Protein AF-0000000080271421 (afdb_homodimer)

Nearest PDB structures (foldseek):
  1h6d-assembly3_I  TM=8.291E-01  e=6.423E-25  Zymomonas mobilis
  1rye-assembly1_B  TM=8.396E-01  e=1.033E-24  Zymomonas mobilis
  1evj-assembly2_D  TM=8.669E-01  e=9.873E-24  Zymomonas mobilis
  1evj-assembly2_B  TM=8.422E-01  e=1.048E-23  Zymomonas mobilis
  1zh8-assembly1_B  TM=8.495E-01  e=1.030E-20  Thermotoga maritima MSB8

InterPro domains:
  IPR000683 Gfo/Idh/MocA-like oxidoreductase, N-terminal [PF01408] (4-131)
  IPR036291 NAD(P)-binding domain superfamily [SSF51735] (1-176)
  IPR052515 Gfo/Idh/MocA Oxidoreductase [PTHR43249] (2-349)
  IPR055170 GFO/IDH/MocA-like oxidoreductase domain [PF22725] (139-263)

Secondary structure (DSSP, 8-state):
-PPEEEEEE--STTHHHHHHHHHHTTTTEEEEEEE-SSHHHHHHHHHHHHHHH-TT---EEES-HHHHHHHS--SEEEE-S-GGGHHHHHHHHHHTT-EEEEESSS-SBHHHHHHHHHHHHHTT--EEEE-GGGGSHHHHHHHHHHHTTTT-SEEEEEEEEE-B--HHHHHHSTTTT-TTTT--HHHHTSHHHHHHHHHHHTS-EEEEEEEEE--SS-SSS-SEEEEEEEETTS-EEEEEEESB-SSS--EEEEEEEETTEEEEEETTTT-EEEEEEETT-SS-HHHHHHHPPPPPSSTTTT-HHHHHHHHHHHHHHT---TTBHHHHHHHHHHHHHHHHHHHHTS-EESS----BGGGG--/-PPEEEEEE--STTHHHHHHHHHHTTTTEEEEEEE-SSHHHHHHHHHHHHHHH-TT---EEES-HHHHHHHS--SEEEE-S-GGGHHHHHHHHHHTT-EEEEESSS-SBHHHHHHHHHHHHHTT--EEEE-GGGGSHHHHHHHHHHHTTTT-SEEEEEEEEE-B--HHHHHHSTTTT-TTTT--HHHHTSHHHHHHHHHHHTS-EEEEEEEEE--SS-SSS-SEEEEEEEETTS-EEEEEEESB-SSS--EEEEEEEETTEEEEEETTTT-EEEEEEETT-SS-HHHHHHHPPPPPSSTTTT-HHHHHHHHHHHHHHT---TTBHHHHHHHHHHHHHHHHHHHHTS-EESS----BGGGG--

Structure (mmCIF, N/CA/C/O backbone):
data_AF-0000000080271421-model_v1
#
loop_
_entity.id
_entity.type
_entity.pdbx_description
1 polymer Oxidoreductase
#
loop_
_atom_site.group_PDB
_atom_site.id
_atom_site.type_symbol
_atom_site.label_atom_id
_atom_site.label_alt_id
_atom_site.label_comp_id
_atom_site.label_asym_id
_atom_site.label_entity_id
_atom_site.label_seq_id
_atom_site.pdbx_PDB_ins_code
_atom_site.Cartn_x
_atom_site.Cartn_y
_atom_site.Cartn_z
_atom_site.occupancy
_atom_site.B_iso_or_equiv
_atom_site.auth_seq_id
_atom_site.auth_comp_id
_atom_site.auth_asym_id
_atom_site.auth_atom_id
_atom_site.pdbx_PDB_model_num
ATOM 1 N N . MET A 1 1 ? 12.633 -36.375 -31.656 1 62.84 1 MET A N 1
ATOM 2 C CA . MET A 1 1 ? 12.719 -36.594 -30.219 1 62.84 1 MET A CA 1
ATOM 3 C C . MET A 1 1 ? 11.367 -37.062 -29.672 1 62.84 1 MET A C 1
ATOM 5 O O . MET A 1 1 ? 10.32 -36.719 -30.219 1 62.84 1 MET A O 1
ATOM 9 N N . LYS A 1 2 ? 11.289 -38.062 -28.75 1 88.75 2 LYS A N 1
ATOM 10 C CA . LYS A 1 2 ? 10.047 -38.594 -28.203 1 88.75 2 LYS A CA 1
ATOM 11 C C . LYS A 1 2 ? 9.266 -37.5 -27.469 1 88.75 2 LYS A C 1
ATOM 13 O O . LYS A 1 2 ? 9.836 -36.75 -26.672 1 88.75 2 LYS A O 1
ATOM 18 N N . LYS A 1 3 ? 7.945 -37.312 -27.875 1 95.31 3 LYS A N 1
ATOM 19 C CA . LYS A 1 3 ? 7.102 -36.312 -27.234 1 95.31 3 LYS A CA 1
ATOM 20 C C . LYS A 1 3 ? 6.785 -36.719 -25.797 1 95.31 3 LYS A C 1
ATOM 22 O O . LYS A 1 3 ? 6.586 -37.906 -25.5 1 95.31 3 LYS A O 1
ATOM 27 N N . ILE A 1 4 ? 6.793 -35.781 -24.969 1 98 4 ILE A N 1
ATOM 28 C CA . ILE A 1 4 ? 6.348 -36 -23.594 1 98 4 ILE A CA 1
ATOM 29 C C . ILE A 1 4 ? 4.855 -36.312 -23.578 1 98 4 ILE A C 1
ATOM 31 O O . ILE A 1 4 ? 4.051 -35.594 -24.156 1 98 4 ILE A O 1
ATOM 35 N N . ARG A 1 5 ? 4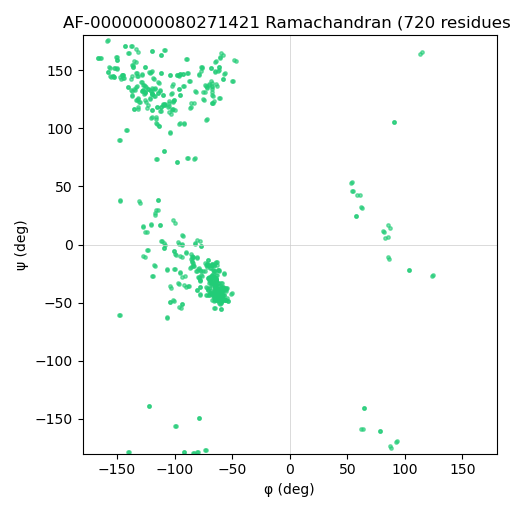.52 -37.406 -23.062 1 98.19 5 ARG A N 1
ATOM 36 C CA . ARG A 1 5 ? 3.123 -37.812 -22.922 1 98.19 5 ARG A CA 1
ATOM 37 C C . ARG A 1 5 ? 2.514 -37.25 -21.641 1 98.19 5 ARG A C 1
ATOM 39 O O . ARG A 1 5 ? 2.883 -37.656 -20.531 1 98.19 5 ARG A O 1
ATOM 46 N N . MET A 1 6 ? 1.508 -36.438 -21.797 1 98.12 6 MET A N 1
ATOM 47 C CA . MET A 1 6 ? 0.998 -35.688 -20.641 1 98.12 6 MET A CA 1
ATOM 48 C C . MET A 1 6 ? -0.469 -36 -20.391 1 98.12 6 MET A C 1
ATOM 50 O O . MET A 1 6 ? -1.216 -36.312 -21.328 1 98.12 6 MET A O 1
ATOM 54 N N . ALA A 1 7 ? -0.85 -35.969 -19.156 1 98.81 7 ALA A N 1
ATOM 55 C CA . ALA A 1 7 ? -2.252 -36.031 -18.75 1 98.81 7 ALA A CA 1
ATOM 56 C C . ALA A 1 7 ? -2.656 -34.781 -17.953 1 98.81 7 ALA A C 1
ATOM 58 O O . ALA A 1 7 ? -1.83 -34.188 -17.266 1 98.81 7 ALA A O 1
ATOM 59 N N . ILE A 1 8 ? -3.914 -34.375 -18.062 1 98.81 8 ILE A N 1
ATOM 60 C CA . ILE A 1 8 ? -4.484 -33.312 -17.266 1 98.81 8 ILE A CA 1
ATOM 61 C C . ILE A 1 8 ? -5.395 -33.875 -16.188 1 98.81 8 ILE A C 1
ATOM 63 O O . ILE A 1 8 ? -6.285 -34.688 -16.484 1 98.81 8 ILE A O 1
ATOM 67 N N . ILE A 1 9 ? -5.066 -33.562 -14.945 1 98.81 9 ILE A N 1
ATOM 68 C CA . ILE A 1 9 ? -5.922 -33.906 -13.82 1 98.81 9 ILE A CA 1
ATOM 69 C C . ILE A 1 9 ? -6.648 -32.656 -13.312 1 98.81 9 ILE A C 1
ATOM 71 O O . ILE A 1 9 ? -6.02 -31.75 -12.766 1 98.81 9 ILE A O 1
ATOM 75 N N . GLY A 1 10 ? -7.957 -32.625 -13.344 1 98.5 10 GLY A N 1
ATOM 76 C CA . GLY A 1 10 ? -8.75 -31.422 -13.125 1 98.5 10 GLY A CA 1
ATOM 77 C C . GLY A 1 10 ? -9.039 -30.656 -14.406 1 98.5 10 GLY A C 1
ATOM 78 O O . GLY A 1 10 ? -8.164 -29.969 -14.93 1 98.5 10 GLY A O 1
ATOM 79 N N . CYS A 1 11 ? -10.281 -30.75 -14.898 1 97.81 11 CYS A N 1
ATOM 80 C CA . CYS A 1 11 ? -10.664 -30.172 -16.172 1 97.81 11 CYS A CA 1
ATOM 81 C C . CYS A 1 11 ? -11.688 -29.047 -15.984 1 97.81 11 CYS A C 1
ATOM 83 O O . CYS A 1 11 ? -12.656 -28.953 -16.734 1 97.81 11 CYS A O 1
ATOM 85 N N . GLY A 1 12 ? -11.43 -28.312 -14.898 1 93.25 12 GLY A N 1
ATOM 86 C CA . GLY A 1 12 ? -12.281 -27.172 -14.617 1 93.25 12 GLY A CA 1
ATOM 87 C C . GLY A 1 12 ? -11.945 -25.953 -15.461 1 93.25 12 GLY A C 1
ATOM 88 O O . GLY A 1 12 ? -11.5 -26.094 -16.609 1 93.25 12 GLY A O 1
ATOM 89 N N . ARG A 1 13 ? -12.133 -24.75 -15.016 1 89 13 ARG A N 1
ATOM 90 C CA . ARG A 1 13 ? -12.125 -23.484 -15.719 1 89 13 ARG A CA 1
ATOM 91 C C . ARG A 1 13 ? -10.742 -23.188 -16.312 1 89 13 ARG A C 1
ATOM 93 O O . ARG A 1 13 ? -10.633 -22.672 -17.422 1 89 13 ARG A O 1
ATOM 100 N N . ILE A 1 14 ? -9.719 -23.531 -15.547 1 92.75 14 ILE A N 1
ATOM 101 C CA . ILE A 1 14 ? -8.383 -23.109 -15.953 1 92.75 14 ILE A CA 1
ATOM 102 C C . ILE A 1 14 ? -7.801 -24.094 -16.953 1 92.75 14 ILE A C 1
ATOM 104 O O . ILE A 1 14 ? -6.801 -23.812 -17.625 1 92.75 14 ILE A O 1
ATOM 108 N N . SER A 1 15 ? -8.391 -25.234 -17.156 1 94.69 15 SER A N 1
ATOM 109 C CA . SER A 1 15 ? -7.82 -26.344 -17.906 1 94.69 15 SER A CA 1
ATOM 110 C C . SER A 1 15 ? -7.684 -26 -19.391 1 94.69 15 SER A C 1
ATOM 112 O O . SER A 1 15 ? -6.832 -26.547 -20.094 1 94.69 15 SER A O 1
ATOM 114 N N . TYR A 1 16 ? -8.516 -25.094 -19.844 1 94.25 16 TYR A N 1
ATOM 115 C CA . TYR A 1 16 ? -8.422 -24.734 -21.266 1 94.25 16 TYR A CA 1
ATOM 116 C C . TYR A 1 16 ? -7.082 -24.078 -21.578 1 94.25 16 TYR A C 1
ATOM 118 O O . TYR A 1 16 ? -6.555 -24.234 -22.672 1 94.25 16 TYR A O 1
ATOM 126 N N . LYS A 1 17 ? -6.473 -23.406 -20.609 1 95.62 17 LYS A N 1
ATOM 127 C CA . LYS A 1 17 ? -5.152 -22.797 -20.797 1 95.62 17 LYS A CA 1
ATOM 128 C C . LYS A 1 17 ? -4.074 -23.875 -20.906 1 95.62 17 LYS A C 1
ATOM 130 O O . LYS A 1 17 ? -3.082 -23.703 -21.609 1 95.62 17 LYS A O 1
ATOM 135 N N . HIS A 1 18 ? -4.297 -24.984 -20.172 1 97.5 18 HIS A N 1
ATOM 136 C CA . HIS A 1 18 ? -3.369 -26.109 -20.266 1 97.5 18 HIS A CA 1
ATOM 137 C C . HIS A 1 18 ? -3.441 -26.75 -21.641 1 97.5 18 HIS A C 1
ATOM 139 O O . HIS A 1 18 ? -2.41 -27.047 -22.25 1 97.5 18 HIS A O 1
ATOM 145 N N . VAL A 1 19 ? -4.656 -26.922 -22.156 1 96.75 19 VAL A N 1
ATOM 146 C CA . VAL A 1 19 ? -4.855 -27.484 -23.484 1 96.75 19 VAL A CA 1
ATOM 147 C C . VAL A 1 19 ? -4.195 -26.594 -24.547 1 96.75 19 VAL A C 1
ATOM 149 O O . VAL A 1 19 ? -3.469 -27.078 -25.406 1 96.75 19 VAL A O 1
ATOM 152 N N . GLU A 1 20 ? -4.395 -25.312 -24.391 1 96.06 20 GLU A N 1
ATOM 153 C CA . GLU A 1 20 ? -3.795 -24.344 -25.297 1 96.06 20 GLU A CA 1
ATOM 154 C C . GLU A 1 20 ? -2.273 -24.438 -25.281 1 96.06 20 GLU A C 1
ATOM 156 O O . GLU A 1 20 ? -1.632 -24.406 -26.344 1 96.06 20 GLU A O 1
ATOM 161 N N . ALA A 1 21 ? -1.732 -24.547 -24.125 1 97.25 21 ALA A N 1
ATOM 162 C CA . ALA A 1 21 ? -0.281 -24.625 -23.969 1 97.25 21 ALA A CA 1
ATOM 163 C C . ALA A 1 21 ? 0.274 -25.891 -24.609 1 97.25 21 ALA A C 1
ATOM 165 O O . ALA A 1 21 ? 1.339 -25.859 -25.234 1 97.25 21 ALA A O 1
ATOM 166 N N . ILE A 1 22 ? -0.435 -27 -24.5 1 97.12 22 ILE A N 1
ATOM 167 C CA . ILE A 1 22 ? -0.028 -28.266 -25.109 1 97.12 22 ILE A CA 1
ATOM 168 C C . ILE A 1 22 ? -0.038 -28.141 -26.625 1 97.12 22 ILE A C 1
ATOM 170 O O . ILE A 1 22 ? 0.918 -28.531 -27.297 1 97.12 22 ILE A O 1
ATOM 174 N N . ILE A 1 23 ? -1.062 -27.5 -27.141 1 96.44 23 ILE A N 1
ATOM 175 C CA . ILE A 1 23 ? -1.225 -27.344 -28.594 1 96.44 23 ILE A CA 1
ATOM 176 C C . ILE A 1 23 ? -0.099 -26.484 -29.141 1 96.44 23 ILE A C 1
ATOM 178 O O . ILE A 1 23 ? 0.477 -26.797 -30.188 1 96.44 23 ILE A O 1
ATOM 182 N N . GLN A 1 24 ? 0.227 -25.438 -28.422 1 96.5 24 GLN A N 1
ATOM 183 C CA . GLN A 1 24 ? 1.256 -24.516 -28.875 1 96.5 24 GLN A CA 1
ATOM 184 C C . GLN A 1 24 ? 2.643 -25.141 -28.781 1 96.5 24 GLN A C 1
ATOM 186 O O . GLN A 1 24 ? 3.594 -24.656 -29.406 1 96.5 24 GLN A O 1
ATOM 191 N N . ASN A 1 25 ? 2.762 -26.234 -28.016 1 97.19 25 ASN A N 1
ATOM 192 C CA . ASN A 1 25 ? 4.02 -26.953 -27.891 1 97.19 25 ASN A CA 1
ATOM 193 C C . ASN A 1 25 ? 3.912 -28.375 -28.453 1 97.19 25 ASN A C 1
ATOM 195 O O . ASN A 1 25 ? 4.609 -29.281 -28.016 1 97.19 25 ASN A O 1
ATOM 199 N N . LYS A 1 26 ? 3.082 -28.578 -29.422 1 95.19 26 LYS A N 1
ATOM 200 C CA . LYS A 1 26 ? 2.637 -29.891 -29.906 1 95.19 26 LYS A CA 1
ATOM 201 C C . LYS A 1 26 ? 3.805 -30.703 -30.453 1 95.19 26 LYS A C 1
ATOM 203 O O . LYS A 1 26 ? 3.719 -31.922 -30.562 1 95.19 26 LYS A O 1
ATOM 208 N N . ASP A 1 27 ? 4.852 -30.062 -30.828 1 96.44 27 ASP A N 1
ATOM 209 C CA . ASP A 1 27 ? 5.992 -30.781 -31.406 1 96.44 27 ASP A CA 1
ATOM 210 C C . ASP A 1 27 ? 6.762 -31.547 -30.328 1 96.44 27 ASP A C 1
ATOM 212 O O . ASP A 1 27 ? 7.535 -32.469 -30.641 1 96.44 27 ASP A O 1
ATOM 216 N N . GLU A 1 28 ? 6.531 -31.219 -29.031 1 97.81 28 GLU A N 1
ATOM 217 C CA . GLU A 1 28 ? 7.367 -31.781 -27.984 1 97.81 28 GLU A CA 1
ATOM 218 C C . GLU A 1 28 ? 6.52 -32.438 -26.906 1 97.81 28 GLU A C 1
ATOM 220 O O . GLU A 1 28 ? 7.047 -33.125 -26.031 1 97.81 28 GLU A O 1
ATOM 225 N N . ILE A 1 29 ? 5.238 -32.25 -26.938 1 97.56 29 ILE A N 1
ATOM 226 C CA . ILE A 1 29 ? 4.344 -32.75 -25.906 1 97.56 29 ILE A CA 1
ATOM 227 C C . ILE A 1 29 ? 3.01 -33.156 -26.531 1 97.56 29 ILE A C 1
ATOM 229 O O . ILE A 1 29 ? 2.592 -32.594 -27.547 1 97.56 29 ILE A O 1
ATOM 233 N N . GLU A 1 30 ? 2.379 -34.125 -26.062 1 96.94 30 GLU A N 1
ATOM 234 C CA . GLU A 1 30 ? 1.063 -34.562 -26.531 1 96.94 30 GLU A CA 1
ATOM 235 C C . GLU A 1 30 ? 0.149 -34.938 -25.375 1 96.94 30 GLU A C 1
ATOM 237 O O . GLU A 1 30 ? 0.61 -35.438 -24.359 1 96.94 30 GLU A O 1
ATOM 242 N N . LEU A 1 31 ? -1.101 -34.625 -25.5 1 97.94 31 LEU A N 1
ATOM 243 C CA . LEU A 1 31 ? -2.107 -35 -24.516 1 97.94 31 LEU A CA 1
ATOM 244 C C . LEU A 1 31 ? -2.605 -36.406 -24.719 1 97.94 31 LEU A C 1
ATOM 246 O O . LEU A 1 31 ? -3.152 -36.719 -25.781 1 97.94 31 LEU A O 1
ATOM 250 N N . VAL A 1 32 ? -2.471 -37.25 -23.734 1 97.94 32 VAL A N 1
ATOM 251 C CA . VAL A 1 32 ? -2.805 -38.656 -23.969 1 97.94 32 VAL A CA 1
ATOM 252 C C . VAL A 1 32 ? -3.969 -39.062 -23.078 1 97.94 32 VAL A C 1
ATOM 254 O O . VAL A 1 32 ? -4.605 -40.094 -23.312 1 97.94 32 VAL A O 1
ATOM 257 N N . ALA A 1 33 ? -4.195 -38.25 -22.031 1 98.56 33 ALA A N 1
ATOM 258 C CA . ALA A 1 33 ? -5.301 -38.594 -21.141 1 98.56 33 ALA A CA 1
ATOM 259 C C . ALA A 1 33 ? -5.789 -37.344 -20.391 1 98.56 33 ALA A C 1
ATOM 261 O O . ALA A 1 33 ? -5.035 -36.406 -20.203 1 98.56 33 ALA A O 1
ATOM 262 N N . VAL A 1 34 ? -7.059 -37.344 -20 1 98.69 34 VAL A N 1
ATOM 263 C CA . VAL A 1 34 ? -7.68 -36.312 -19.156 1 98.69 34 VAL A CA 1
ATOM 264 C C . VAL A 1 34 ? -8.477 -37 -18.047 1 98.69 34 VAL A C 1
ATOM 266 O O . VAL A 1 34 ? -9.023 -38.062 -18.234 1 98.69 34 VAL A O 1
ATOM 269 N N . CYS A 1 35 ? -8.445 -36.344 -16.922 1 98.75 35 CYS A N 1
ATOM 270 C CA . CYS A 1 35 ? -9.125 -36.906 -15.758 1 98.75 35 CYS A CA 1
ATOM 271 C C . CYS A 1 35 ? -9.875 -35.812 -14.984 1 98.75 35 CYS A C 1
ATOM 273 O O . CYS A 1 35 ? -9.336 -34.75 -14.727 1 98.75 35 CYS A O 1
ATOM 275 N N . ASP A 1 36 ? -11.094 -36.062 -14.641 1 98.44 36 ASP A N 1
ATOM 276 C CA . ASP A 1 36 ? -11.93 -35.25 -13.758 1 98.44 36 ASP A CA 1
ATOM 277 C C . ASP A 1 36 ? -12.992 -36.094 -13.062 1 98.44 36 ASP A C 1
ATOM 279 O O . ASP A 1 36 ? -13.516 -37.031 -13.656 1 98.44 36 ASP A O 1
ATOM 283 N N . VAL A 1 37 ? -13.281 -35.719 -11.812 1 97.31 37 VAL A N 1
ATOM 284 C CA . VAL A 1 37 ? -14.305 -36.469 -11.094 1 97.31 37 VAL A CA 1
ATOM 285 C C . VAL A 1 37 ? -15.656 -36.312 -11.781 1 97.31 37 VAL A C 1
ATOM 287 O O . VAL A 1 37 ? -16.516 -37.188 -11.695 1 97.31 37 VAL A O 1
ATOM 290 N N . VAL A 1 38 ? -15.812 -35.156 -12.406 1 96.88 38 VAL A N 1
ATOM 291 C CA . VAL A 1 38 ? -16.953 -34.938 -13.297 1 96.88 38 VAL A CA 1
ATOM 292 C C . VAL A 1 38 ? -16.562 -35.312 -14.727 1 96.88 38 VAL A C 1
ATOM 294 O O . VAL A 1 38 ? -15.977 -34.5 -15.445 1 96.88 38 VAL A O 1
ATOM 297 N N . GLU A 1 39 ? -17 -36.406 -15.18 1 95.94 39 GLU A N 1
ATOM 298 C CA . GLU A 1 39 ? -16.562 -36.969 -16.438 1 95.94 39 GLU A CA 1
ATOM 299 C C . GLU A 1 39 ? -16.797 -36.031 -17.609 1 95.94 39 GLU A C 1
ATOM 301 O O . GLU A 1 39 ? -16 -35.969 -18.547 1 95.94 39 GLU A O 1
ATOM 306 N N . ASP A 1 40 ? -17.891 -35.312 -17.562 1 97.19 40 ASP A N 1
ATOM 307 C CA . ASP A 1 40 ? -18.25 -34.375 -18.641 1 97.19 40 ASP A CA 1
ATOM 308 C C . ASP A 1 40 ? -17.172 -33.312 -18.828 1 97.19 40 ASP A C 1
ATOM 310 O O . ASP A 1 40 ? -16.906 -32.875 -19.938 1 97.19 40 ASP A O 1
ATOM 314 N N . ASN A 1 41 ? -16.609 -32.906 -17.719 1 97.31 41 ASN A N 1
ATOM 315 C CA . ASN A 1 41 ? -15.531 -31.922 -17.797 1 97.31 41 ASN A CA 1
ATOM 316 C C . ASN A 1 41 ? -14.312 -32.469 -18.531 1 97.31 41 ASN A C 1
ATOM 318 O O . ASN A 1 41 ? -13.727 -31.797 -19.375 1 97.31 41 ASN A O 1
ATOM 322 N N . ALA A 1 42 ? -13.969 -33.719 -18.234 1 97.75 42 ALA A N 1
ATOM 323 C CA . ALA A 1 42 ? -12.836 -34.375 -18.891 1 97.75 42 ALA A CA 1
ATOM 324 C C . ALA A 1 42 ? -13.102 -34.594 -20.375 1 97.75 42 ALA A C 1
ATOM 326 O O . ALA A 1 42 ? -12.242 -34.312 -21.203 1 97.75 42 ALA A O 1
ATOM 327 N N . SER A 1 43 ? -14.281 -35.031 -20.703 1 97.38 43 SER A N 1
ATOM 328 C CA . SER A 1 43 ? -14.664 -35.281 -22.094 1 97.38 43 SER A CA 1
ATOM 329 C C . SER A 1 43 ? -14.633 -34 -22.906 1 97.38 43 SER A C 1
ATOM 331 O O . SER A 1 43 ? -14.188 -34 -24.062 1 97.38 43 SER A O 1
ATOM 333 N N . ALA A 1 44 ? -15.109 -33 -22.297 1 96.88 44 ALA A N 1
ATOM 334 C CA . ALA A 1 44 ? -15.117 -31.703 -22.969 1 96.88 44 ALA A CA 1
ATOM 335 C C . ALA A 1 44 ? -13.695 -31.266 -23.328 1 96.88 44 ALA A C 1
ATOM 337 O O . ALA A 1 44 ? -13.469 -30.688 -24.391 1 96.88 44 ALA A O 1
ATOM 338 N N . LYS A 1 45 ? -12.789 -31.5 -22.438 1 96.06 45 LYS A N 1
ATOM 339 C CA . LYS A 1 45 ? -11.406 -31.109 -22.688 1 96.06 45 LYS A CA 1
ATOM 340 C C . LYS A 1 45 ? -10.758 -31.984 -23.75 1 96.06 45 LYS A C 1
ATOM 342 O O . LYS A 1 45 ? -9.938 -31.516 -24.547 1 96.06 45 LYS A O 1
ATOM 347 N N . LYS A 1 46 ? -11.062 -33.281 -23.703 1 96.69 46 LYS A N 1
ATOM 348 C CA . LYS A 1 46 ? -10.648 -34.156 -24.797 1 96.69 46 LYS A CA 1
ATOM 349 C C . LYS A 1 46 ? -11.117 -33.625 -26.141 1 96.69 46 LYS A C 1
ATOM 351 O O . LYS A 1 46 ? -10.32 -33.531 -27.078 1 96.69 46 LYS A O 1
ATOM 356 N N . ASP A 1 47 ? -12.367 -33.281 -26.219 1 95.88 47 ASP A N 1
ATOM 357 C CA . ASP A 1 47 ? -12.953 -32.812 -27.469 1 95.88 47 ASP A CA 1
ATOM 358 C C . ASP A 1 47 ? -12.305 -31.5 -27.922 1 95.88 47 ASP A C 1
ATOM 360 O O . ASP A 1 47 ? -12.047 -31.312 -29.125 1 95.88 47 ASP A O 1
ATOM 364 N N . GLU A 1 48 ? -12.094 -30.672 -26.953 1 95.5 48 GLU A N 1
ATOM 365 C CA . GLU A 1 48 ? -11.422 -29.406 -27.25 1 95.5 48 GLU A CA 1
ATOM 366 C C . GLU A 1 48 ? -10.047 -29.641 -27.875 1 95.5 48 GLU A C 1
ATOM 368 O O . GLU A 1 48 ? -9.688 -29 -28.859 1 95.5 48 GLU A O 1
ATOM 373 N N . TYR A 1 49 ? -9.305 -30.531 -27.312 1 96.38 49 TYR A N 1
ATOM 374 C CA . TYR A 1 49 ? -7.973 -30.859 -27.797 1 96.38 49 TYR A CA 1
ATOM 375 C C . TYR A 1 49 ? -8.039 -31.469 -29.188 1 96.38 49 TYR A C 1
ATOM 377 O O . TYR A 1 49 ? -7.312 -31.047 -30.094 1 96.38 49 TYR A O 1
ATOM 385 N N . ILE A 1 50 ? -8.922 -32.406 -29.406 1 95.31 50 ILE A N 1
ATOM 386 C CA . ILE A 1 50 ? -9.047 -33.125 -30.656 1 95.31 50 ILE A CA 1
ATOM 387 C C . ILE A 1 50 ? -9.461 -32.156 -31.766 1 95.31 50 ILE A C 1
ATOM 389 O O . ILE A 1 50 ? -8.938 -32.219 -32.875 1 95.31 50 ILE A O 1
ATOM 393 N N . LYS A 1 51 ? -10.32 -31.297 -31.422 1 94 51 LYS A N 1
ATOM 394 C CA . LYS A 1 51 ? -10.805 -30.328 -32.406 1 94 51 LYS A CA 1
ATOM 395 C C . LYS A 1 51 ? -9.664 -29.438 -32.906 1 94 51 LYS A C 1
ATOM 397 O O . LYS A 1 51 ? -9.641 -29.062 -34.062 1 94 51 LYS A O 1
ATOM 402 N N . LYS A 1 52 ? -8.758 -29.156 -32.094 1 92.56 52 LYS A N 1
ATOM 403 C CA . LYS A 1 52 ? -7.707 -28.203 -32.438 1 92.56 52 LYS A CA 1
ATOM 404 C C . LYS A 1 52 ? -6.512 -28.906 -33.094 1 92.56 52 LYS A C 1
ATOM 406 O O . LYS A 1 52 ? -5.867 -28.359 -33.969 1 92.56 52 LYS A O 1
ATOM 411 N N . ILE A 1 53 ? -6.156 -30.078 -32.688 1 91.62 53 ILE A N 1
ATOM 412 C CA . ILE A 1 53 ? -4.957 -30.781 -33.125 1 91.62 53 ILE A CA 1
ATOM 413 C C . ILE A 1 53 ? -5.297 -31.656 -34.344 1 91.62 53 ILE A C 1
ATOM 415 O O . ILE A 1 53 ? -4.434 -31.938 -35.188 1 91.62 53 ILE A O 1
ATOM 419 N N . GLY A 1 54 ? -6.488 -32.062 -34.438 1 84.25 54 GLY A N 1
ATOM 420 C CA . GLY A 1 54 ? -6.922 -32.969 -35.5 1 84.25 54 GLY A CA 1
ATOM 421 C C . GLY A 1 54 ? -7.332 -34.344 -35 1 84.25 54 GLY A C 1
ATOM 422 O O . GLY A 1 54 ? -7.02 -34.719 -33.875 1 84.25 54 GLY A O 1
ATOM 423 N N . ASN A 1 55 ? -8 -35.094 -35.75 1 74.88 55 ASN A N 1
ATOM 424 C CA . ASN A 1 55 ? -8.766 -36.281 -35.375 1 74.88 55 ASN A CA 1
ATOM 425 C C . ASN A 1 55 ? -7.863 -37.5 -35.156 1 74.88 55 ASN A C 1
ATOM 427 O O . ASN A 1 55 ? -8.32 -38.531 -34.688 1 74.88 55 ASN A O 1
ATOM 431 N N . ASN A 1 56 ? -6.629 -37.406 -35.25 1 81.56 56 ASN A N 1
ATOM 432 C CA . ASN A 1 56 ? -5.789 -38.594 -35.25 1 81.56 56 ASN A CA 1
ATOM 433 C C . ASN A 1 56 ? -5.152 -38.781 -33.875 1 81.56 56 ASN A C 1
ATOM 435 O O . ASN A 1 56 ? -4.168 -39.531 -33.719 1 81.56 56 ASN A O 1
ATOM 439 N N . VAL A 1 57 ? -5.777 -38.156 -32.875 1 85.38 57 VAL A N 1
ATOM 440 C CA . VAL A 1 57 ? -5.16 -38.344 -31.562 1 85.38 57 VAL A CA 1
ATOM 441 C C . VAL A 1 57 ? -6.094 -39.125 -30.656 1 85.38 57 VAL A C 1
ATOM 443 O O . VAL A 1 57 ? -7.316 -39.031 -30.797 1 85.38 57 VAL A O 1
ATOM 446 N N . ASP A 1 58 ? -5.547 -40.062 -29.859 1 91.38 58 ASP A N 1
ATOM 447 C CA . ASP A 1 58 ? -6.297 -40.875 -28.906 1 91.38 58 ASP A CA 1
ATOM 448 C C . ASP A 1 58 ? -6.082 -40.375 -27.484 1 91.38 58 ASP A C 1
ATOM 450 O O . ASP A 1 58 ? -5.07 -40.688 -26.859 1 91.38 58 ASP A O 1
ATOM 454 N N . VAL A 1 59 ? -6.973 -39.594 -27.047 1 97.06 59 VAL A N 1
ATOM 455 C CA . VAL A 1 59 ? -6.938 -39.094 -25.688 1 97.06 59 VAL A CA 1
ATOM 456 C C . VAL A 1 59 ? -7.918 -39.875 -24.812 1 97.06 59 VAL A C 1
ATOM 458 O O . VAL A 1 59 ? -9.109 -39.938 -25.125 1 97.06 59 VAL A O 1
ATOM 461 N N . LYS A 1 60 ? -7.438 -40.469 -23.766 1 98.06 60 LYS A N 1
ATOM 462 C CA . LYS A 1 60 ? -8.289 -41.281 -22.891 1 98.06 60 LYS A CA 1
ATOM 463 C C . LYS A 1 60 ? -8.922 -40.438 -21.797 1 98.06 60 LYS A C 1
ATOM 465 O O . LYS A 1 60 ? -8.344 -39.438 -21.359 1 98.06 60 LYS A O 1
ATOM 470 N N . VAL A 1 61 ? -10.141 -40.812 -21.391 1 98.31 61 VAL A N 1
ATOM 471 C CA . VAL A 1 61 ? -10.883 -40.062 -20.375 1 98.31 61 VAL A CA 1
ATOM 472 C C . VAL A 1 61 ? -11.055 -40.938 -19.125 1 98.31 61 VAL A C 1
ATOM 474 O O . VAL A 1 61 ? -11.453 -42.094 -19.219 1 98.31 61 VAL A O 1
ATOM 477 N N . TYR A 1 62 ? -10.742 -40.406 -17.969 1 98.5 62 TYR A N 1
ATOM 478 C CA . TYR A 1 62 ? -10.875 -41.125 -16.719 1 98.5 62 TYR A CA 1
ATOM 479 C C . TYR A 1 62 ? -11.547 -40.281 -15.648 1 98.5 62 TYR A C 1
ATOM 481 O O . TYR A 1 62 ? -11.461 -39.031 -15.688 1 98.5 62 TYR A O 1
ATOM 489 N N . LYS A 1 63 ? -12.156 -40.875 -14.625 1 98.06 63 LYS A N 1
ATOM 490 C CA . LYS A 1 63 ? -12.734 -40.219 -13.453 1 98.06 63 LYS A CA 1
ATOM 491 C C . LYS A 1 63 ? -11.781 -40.312 -12.258 1 98.06 63 LYS A C 1
ATOM 493 O O . LYS A 1 63 ? -11.914 -39.562 -11.297 1 98.06 63 LYS A O 1
ATOM 498 N N . ASP A 1 64 ? -10.945 -41.25 -12.367 1 98.31 64 ASP A N 1
ATOM 499 C CA . ASP A 1 64 ? -9.984 -41.5 -11.297 1 98.31 64 ASP A CA 1
ATOM 500 C C . ASP A 1 64 ? -8.555 -41.438 -11.82 1 98.31 64 ASP A C 1
ATOM 502 O O . ASP A 1 64 ? -8.156 -42.281 -12.633 1 98.31 64 ASP A O 1
ATOM 506 N N . TYR A 1 65 ? -7.746 -40.5 -11.258 1 98.56 65 TYR A N 1
ATOM 507 C CA . TYR A 1 65 ? -6.395 -40.312 -11.773 1 98.56 65 TYR A CA 1
ATOM 508 C C . TYR A 1 65 ? -5.504 -41.5 -11.43 1 98.56 65 TYR A C 1
ATOM 510 O O . TYR A 1 65 ? -4.527 -41.75 -12.141 1 98.56 65 TYR A O 1
ATOM 518 N N . LYS A 1 66 ? -5.746 -42.219 -10.32 1 98.62 66 LYS A N 1
ATOM 519 C CA . LYS A 1 66 ? -4.961 -43.406 -9.984 1 98.62 66 LYS A CA 1
ATOM 520 C C . LYS A 1 66 ? -5.125 -44.5 -11.039 1 98.62 66 LYS A C 1
ATOM 522 O O . LYS A 1 66 ? -4.148 -45.125 -11.469 1 98.62 66 LYS A O 1
ATOM 527 N N . GLU A 1 67 ? -6.41 -44.719 -11.445 1 98.56 67 GLU A N 1
ATOM 528 C CA . GLU A 1 67 ? -6.668 -45.656 -12.539 1 98.56 67 GLU A CA 1
ATOM 529 C C . GLU A 1 67 ? -5.992 -45.188 -13.828 1 98.56 67 GLU A C 1
ATOM 531 O O . GLU A 1 67 ? -5.414 -46 -14.555 1 98.56 67 GLU A O 1
ATOM 536 N N . MET A 1 68 ? -6.094 -43.906 -14.102 1 98.62 68 MET A N 1
ATOM 537 C CA . MET A 1 68 ? -5.484 -43.312 -15.289 1 98.62 68 MET A CA 1
ATOM 538 C C . MET A 1 68 ? -3.988 -43.625 -15.336 1 98.62 68 MET A C 1
ATOM 540 O O . MET A 1 68 ? -3.467 -44.031 -16.375 1 98.62 68 MET A O 1
ATOM 5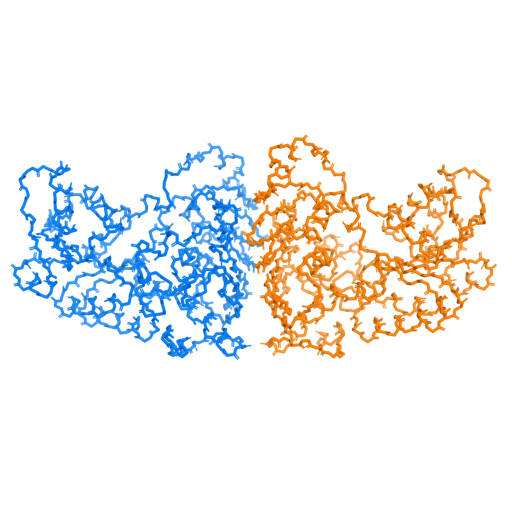44 N N . LEU A 1 69 ? -3.271 -43.469 -14.242 1 98.38 69 LEU A N 1
ATOM 545 C CA . LEU A 1 69 ? -1.824 -43.656 -14.164 1 98.38 69 LEU A CA 1
ATOM 546 C C . LEU A 1 69 ? -1.436 -45.125 -14.352 1 98.38 69 LEU A C 1
ATOM 548 O O . LEU A 1 69 ? -0.331 -45.406 -14.812 1 98.38 69 LEU A O 1
ATOM 552 N N . GLU A 1 70 ? -2.342 -46 -14.008 1 97.81 70 GLU A N 1
ATOM 553 C CA . GLU A 1 70 ? -2.094 -47.438 -14.148 1 97.81 70 GLU A CA 1
ATOM 554 C C . GLU A 1 70 ? -2.287 -47.906 -15.586 1 97.81 70 GLU A C 1
ATOM 556 O O . GLU A 1 70 ? -1.622 -48.812 -16.047 1 97.81 70 GLU A O 1
ATOM 561 N N . LYS A 1 71 ? -3.113 -47.25 -16.312 1 98.12 71 LYS A N 1
ATOM 562 C CA . LYS A 1 71 ? -3.586 -47.781 -17.578 1 98.12 71 LYS A CA 1
ATOM 563 C C . LYS A 1 71 ? -2.945 -47.031 -18.75 1 98.12 71 LYS A C 1
ATOM 565 O O . LYS A 1 71 ? -2.967 -47.531 -19.891 1 98.12 71 LYS A O 1
ATOM 570 N N . VAL A 1 72 ? -2.498 -45.875 -18.5 1 98.06 72 VAL A N 1
ATOM 571 C CA . VAL A 1 72 ? -1.984 -45.062 -19.594 1 98.06 72 VAL A CA 1
ATOM 572 C C . VAL A 1 72 ? -0.505 -44.75 -19.359 1 98.06 72 VAL A C 1
ATOM 574 O O . VAL A 1 72 ? -0.091 -44.469 -18.234 1 98.06 72 VAL A O 1
ATOM 577 N N . ASP A 1 73 ? 0.306 -44.906 -20.391 1 97.62 73 ASP A N 1
ATOM 578 C CA . ASP A 1 73 ? 1.706 -44.5 -20.312 1 97.62 73 ASP A CA 1
ATOM 579 C C . ASP A 1 73 ? 1.839 -42.969 -20.312 1 97.62 73 ASP A C 1
ATOM 581 O O . ASP A 1 73 ? 1.641 -42.312 -21.344 1 97.62 73 ASP A O 1
ATOM 585 N N . ILE A 1 74 ? 2.182 -42.406 -19.172 1 98.44 74 ILE A N 1
ATOM 586 C CA . ILE A 1 74 ? 2.236 -40.969 -18.953 1 98.44 74 ILE A CA 1
ATOM 587 C C . ILE A 1 74 ? 3.615 -40.562 -18.438 1 98.44 74 ILE A C 1
ATOM 589 O O . ILE A 1 74 ? 4.164 -41.219 -17.547 1 98.44 74 ILE A O 1
ATOM 593 N N . ASP A 1 75 ? 4.176 -39.469 -19 1 98.56 75 ASP A N 1
ATOM 594 C CA . ASP A 1 75 ? 5.461 -38.938 -18.531 1 98.56 75 ASP A CA 1
ATOM 595 C C . ASP A 1 75 ? 5.266 -37.812 -17.531 1 98.56 75 ASP A C 1
ATOM 597 O O . ASP A 1 75 ? 6.086 -37.625 -16.641 1 98.56 75 ASP A O 1
ATOM 601 N N . MET A 1 76 ? 4.203 -37.031 -17.719 1 98.69 76 MET A N 1
ATOM 602 C CA . MET A 1 76 ? 3.984 -35.781 -16.953 1 98.69 76 MET A CA 1
ATOM 603 C C . MET A 1 76 ? 2.496 -35.531 -16.75 1 98.69 76 MET A C 1
ATOM 605 O O . MET A 1 76 ? 1.679 -35.844 -17.609 1 98.69 76 MET A O 1
ATOM 609 N N . VAL A 1 77 ? 2.211 -35 -15.586 1 98.88 77 VAL A N 1
ATOM 610 C CA . VAL A 1 77 ? 0.828 -34.625 -15.328 1 98.88 77 VAL A CA 1
ATOM 611 C C . VAL A 1 77 ? 0.748 -33.125 -15.07 1 98.88 77 VAL A C 1
ATOM 613 O O . VAL A 1 77 ? 1.677 -32.531 -14.516 1 98.88 77 VAL A O 1
ATOM 616 N N . SER A 1 78 ? -0.28 -32.469 -15.516 1 98.62 78 SER A N 1
ATOM 617 C CA . SER A 1 78 ? -0.689 -31.172 -15.023 1 98.62 78 SER A CA 1
ATOM 618 C C . SER A 1 78 ? -1.883 -31.281 -14.078 1 98.62 78 SER A C 1
ATOM 620 O O . SER A 1 78 ? -2.846 -32 -14.367 1 98.62 78 SER A O 1
ATOM 622 N N . ILE A 1 79 ? -1.76 -30.672 -12.984 1 98.81 79 ILE A N 1
ATOM 623 C CA . ILE A 1 79 ? -2.768 -30.766 -11.938 1 98.81 79 ILE A CA 1
ATOM 624 C C . ILE A 1 79 ? -3.465 -29.422 -11.758 1 98.81 79 ILE A C 1
ATOM 626 O O . ILE A 1 79 ? -2.842 -28.438 -11.336 1 98.81 79 ILE A O 1
ATOM 630 N N . ALA A 1 80 ? -4.781 -29.359 -12.055 1 98.19 80 ALA A N 1
ATOM 631 C CA . ALA A 1 80 ? -5.586 -28.141 -11.992 1 98.19 80 ALA A CA 1
ATOM 632 C C . ALA A 1 80 ? -6.875 -28.375 -11.219 1 98.19 80 ALA A C 1
ATOM 634 O O . ALA A 1 80 ? -7.945 -27.891 -11.617 1 98.19 80 ALA A O 1
ATOM 635 N N . THR A 1 81 ? -6.812 -29.172 -10.172 1 98.06 81 THR A N 1
ATOM 636 C CA . THR A 1 81 ? -7.918 -29.422 -9.258 1 98.06 81 THR A CA 1
ATOM 637 C C . THR A 1 81 ? -8.039 -28.281 -8.242 1 98.06 81 THR A C 1
ATOM 639 O O . THR A 1 81 ? -7.316 -27.281 -8.328 1 98.06 81 THR A O 1
ATOM 642 N N . GLU A 1 82 ? -9.008 -28.422 -7.32 1 97.38 82 GLU A N 1
ATOM 643 C CA . GLU A 1 82 ? -9.039 -27.5 -6.188 1 97.38 82 GLU A CA 1
ATOM 644 C C . GLU A 1 82 ? -7.73 -27.531 -5.414 1 97.38 82 GLU A C 1
ATOM 646 O O . GLU A 1 82 ? -7.113 -28.578 -5.266 1 97.38 82 GLU A O 1
ATOM 651 N N . SER A 1 83 ? -7.316 -26.422 -4.867 1 98 83 SER A N 1
ATOM 652 C CA . SER A 1 83 ? -5.984 -26.219 -4.309 1 98 83 SER A CA 1
ATOM 653 C C . SER A 1 83 ? -5.688 -27.234 -3.201 1 98 83 SER A C 1
ATOM 655 O O . SER A 1 83 ? -4.57 -27.75 -3.105 1 98 83 SER A O 1
ATOM 657 N N . GLY A 1 84 ? -6.676 -27.547 -2.438 1 98.25 84 GLY A N 1
ATOM 658 C CA . GLY A 1 84 ? -6.477 -28.422 -1.297 1 98.25 84 GLY A CA 1
ATOM 659 C C . GLY A 1 84 ? -6.094 -29.828 -1.693 1 98.25 84 GLY A C 1
ATOM 660 O O . GLY A 1 84 ? -5.539 -30.578 -0.885 1 98.25 84 GLY A O 1
ATOM 661 N N . TYR A 1 85 ? -6.344 -30.234 -2.949 1 98.56 85 TYR A N 1
ATOM 662 C CA . TYR A 1 85 ? -6.086 -31.594 -3.406 1 98.56 85 TYR A CA 1
ATOM 663 C C . TYR A 1 85 ? -4.707 -31.703 -4.051 1 98.56 85 TYR A C 1
ATOM 665 O O . TYR A 1 85 ? -4.215 -32.812 -4.293 1 98.56 85 TYR A O 1
ATOM 673 N N . HIS A 1 86 ? -4.035 -30.578 -4.316 1 98.88 86 HIS A N 1
ATOM 674 C CA . HIS A 1 86 ? -2.785 -30.547 -5.066 1 98.88 86 HIS A CA 1
ATOM 675 C C . HIS A 1 86 ? -1.743 -31.469 -4.438 1 98.88 86 HIS A C 1
ATOM 677 O O . HIS A 1 86 ? -1.164 -32.312 -5.121 1 98.88 86 HIS A O 1
ATOM 683 N N . PRO A 1 87 ? -1.555 -31.375 -3.098 1 98.88 87 PRO A N 1
ATOM 684 C CA . PRO A 1 87 ? -0.442 -32.125 -2.521 1 98.88 87 PRO A CA 1
ATOM 685 C C . PRO A 1 87 ? -0.621 -33.656 -2.666 1 98.88 87 PRO A C 1
ATOM 687 O O . PRO A 1 87 ? 0.295 -34.344 -3.115 1 98.88 87 PRO A O 1
ATOM 690 N N . GLU A 1 88 ? -1.771 -34.094 -2.34 1 98.81 88 GLU A N 1
ATOM 691 C CA . GLU A 1 88 ? -2.023 -35.531 -2.406 1 98.81 88 GLU A CA 1
ATOM 692 C C . GLU A 1 88 ? -1.854 -36.062 -3.828 1 98.81 88 GLU A C 1
ATOM 694 O O . GLU A 1 88 ? -1.173 -37.062 -4.047 1 98.81 88 GLU A O 1
ATOM 699 N N . ILE A 1 89 ? -2.418 -35.406 -4.777 1 98.88 89 ILE A N 1
ATOM 700 C CA . ILE A 1 89 ? -2.389 -35.812 -6.172 1 98.88 89 ILE A CA 1
ATOM 701 C C . ILE A 1 89 ? -0.958 -35.75 -6.703 1 98.88 89 ILE A C 1
ATOM 703 O O . ILE A 1 89 ? -0.471 -36.719 -7.32 1 98.88 89 ILE A O 1
ATOM 707 N N . ALA A 1 90 ? -0.29 -34.656 -6.469 1 98.94 90 ALA A N 1
ATOM 708 C CA . ALA A 1 90 ? 1.071 -34.469 -6.961 1 98.94 90 ALA A CA 1
ATOM 709 C C . ALA A 1 90 ? 2.014 -35.531 -6.398 1 98.94 90 ALA A C 1
ATOM 711 O O . ALA A 1 90 ? 2.787 -36.125 -7.141 1 98.94 90 ALA A O 1
ATOM 712 N N . ILE A 1 91 ? 1.932 -35.719 -5.094 1 98.94 91 ILE A N 1
ATOM 713 C CA . ILE A 1 91 ? 2.816 -36.656 -4.43 1 98.94 91 ILE A CA 1
ATOM 714 C C . ILE A 1 91 ? 2.564 -38.062 -4.973 1 98.94 91 ILE A C 1
ATOM 716 O O . ILE A 1 91 ? 3.508 -38.812 -5.266 1 98.94 91 ILE A O 1
ATOM 720 N N . TYR A 1 92 ? 1.291 -38.469 -5.117 1 98.94 92 TYR A N 1
ATOM 721 C CA . TYR A 1 92 ? 0.961 -39.75 -5.672 1 98.94 92 TYR A CA 1
ATOM 722 C C . TYR A 1 92 ? 1.57 -39.938 -7.059 1 98.94 92 TYR A C 1
ATOM 724 O O . TYR A 1 92 ? 2.203 -40.938 -7.344 1 98.94 92 TYR A O 1
ATOM 732 N N . CYS A 1 93 ? 1.43 -38.969 -7.926 1 98.94 93 CYS A N 1
ATOM 733 C CA . CYS A 1 93 ? 1.927 -39.031 -9.297 1 98.94 93 CYS A CA 1
ATOM 734 C C . CYS A 1 93 ? 3.449 -39.094 -9.32 1 98.94 93 CYS A C 1
ATOM 736 O O . CYS A 1 93 ? 4.027 -39.875 -10.062 1 98.94 93 CYS A O 1
ATOM 738 N N . MET A 1 94 ? 4.078 -38.25 -8.562 1 98.88 94 MET A N 1
ATOM 739 C CA . MET A 1 94 ? 5.535 -38.188 -8.555 1 98.88 94 MET A CA 1
ATOM 740 C C . MET A 1 94 ? 6.125 -39.5 -8 1 98.88 94 MET A C 1
ATOM 742 O O . MET A 1 94 ? 7.18 -39.938 -8.453 1 98.88 94 MET A O 1
ATOM 746 N N . ASN A 1 95 ? 5.445 -40.094 -7.004 1 98.81 95 ASN A N 1
ATOM 747 C CA . ASN A 1 95 ? 5.875 -41.406 -6.484 1 98.81 95 ASN A CA 1
ATOM 748 C C . ASN A 1 95 ? 5.82 -42.469 -7.559 1 98.81 95 ASN A C 1
ATOM 750 O O . ASN A 1 95 ? 6.484 -43.5 -7.441 1 98.81 95 ASN A O 1
ATOM 754 N N . LYS A 1 96 ? 5.043 -42.281 -8.594 1 98.62 96 LYS A N 1
ATOM 755 C CA . LYS A 1 96 ? 4.953 -43.219 -9.727 1 98.62 96 LYS A CA 1
ATOM 756 C C . LYS A 1 96 ? 5.914 -42.812 -10.836 1 98.62 96 LYS A C 1
ATOM 758 O O . LYS A 1 96 ? 5.836 -43.312 -11.953 1 98.62 96 LYS A O 1
ATOM 763 N N . GLY A 1 97 ? 6.746 -41.844 -10.562 1 98.56 97 GLY A N 1
ATOM 764 C CA . GLY A 1 97 ? 7.809 -41.438 -11.469 1 98.56 97 GLY A CA 1
ATOM 765 C C . GLY A 1 97 ? 7.367 -40.406 -12.5 1 98.56 97 GLY A C 1
ATOM 766 O O . GLY A 1 97 ? 8.023 -40.25 -13.523 1 98.56 97 GLY A O 1
ATOM 767 N N . LYS A 1 98 ? 6.223 -39.781 -12.312 1 98.88 98 LYS A N 1
ATOM 768 C CA . LYS A 1 98 ? 5.727 -38.781 -13.266 1 98.88 98 LYS A CA 1
ATOM 769 C C . LYS A 1 98 ? 6.172 -37.375 -12.883 1 98.88 98 LYS A C 1
ATOM 771 O O . LYS A 1 98 ? 6.188 -37.031 -11.703 1 98.88 98 LYS A O 1
ATOM 776 N N . HIS A 1 99 ? 6.617 -36.562 -13.844 1 98.88 99 HIS A N 1
ATOM 777 C CA . HIS A 1 99 ? 6.793 -35.125 -13.625 1 98.88 99 HIS A CA 1
ATOM 778 C C . HIS A 1 99 ? 5.457 -34.438 -13.352 1 98.88 99 HIS A C 1
ATOM 780 O O . HIS A 1 99 ? 4.41 -34.906 -13.812 1 98.88 99 HIS A O 1
ATOM 786 N N . ALA A 1 100 ? 5.5 -33.375 -12.562 1 98.94 100 ALA A N 1
ATOM 787 C CA . ALA A 1 100 ? 4.2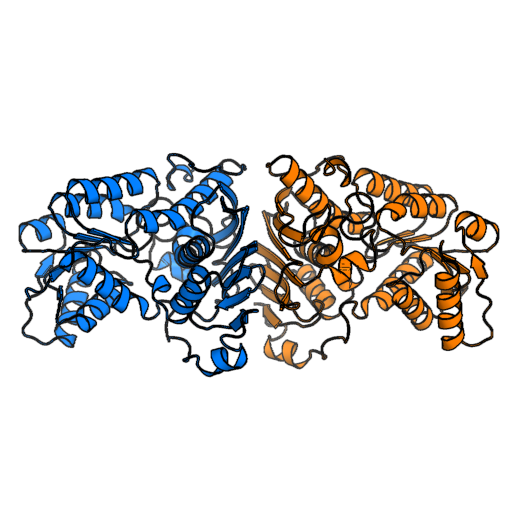34 -32.75 -12.195 1 98.94 100 ALA A CA 1
ATOM 788 C C . ALA A 1 100 ? 4.293 -31.234 -12.391 1 98.94 100 ALA A C 1
ATOM 790 O O . ALA A 1 100 ? 5.219 -30.578 -11.914 1 98.94 100 ALA A O 1
ATOM 791 N N . LEU A 1 101 ? 3.385 -30.656 -13.133 1 98.88 101 LEU A N 1
ATOM 792 C CA . LEU A 1 101 ? 3.061 -29.234 -13.172 1 98.88 101 LEU A CA 1
ATOM 793 C C . LEU A 1 101 ? 1.784 -28.953 -12.383 1 98.88 101 LEU A C 1
ATOM 795 O O . LEU A 1 101 ? 0.709 -29.438 -12.742 1 98.88 101 LEU A O 1
ATOM 799 N N . VAL A 1 102 ? 1.893 -28.188 -11.328 1 98.88 102 VAL A N 1
ATOM 800 C CA . VAL A 1 102 ? 0.773 -27.969 -10.422 1 98.88 102 VAL A CA 1
ATOM 801 C C . VAL A 1 102 ? 0.312 -26.516 -10.492 1 98.88 102 VAL A C 1
ATOM 803 O O . VAL A 1 102 ? 1.133 -25.609 -10.461 1 98.88 102 VAL A O 1
ATOM 806 N N . GLU A 1 103 ? -0.929 -26.266 -10.609 1 98.5 103 GLU A N 1
ATOM 807 C CA . GLU A 1 103 ? -1.474 -24.906 -10.539 1 98.5 103 GLU A CA 1
ATOM 808 C C . GLU A 1 103 ? -1.199 -24.281 -9.18 1 98.5 103 GLU A C 1
ATOM 810 O O . GLU A 1 103 ? -1.056 -24.984 -8.18 1 98.5 103 GLU A O 1
ATOM 815 N N . LYS A 1 104 ? -1.129 -23.031 -9.164 1 98.5 104 LYS A N 1
ATOM 816 C CA . LYS A 1 104 ? -0.969 -22.297 -7.91 1 98.5 104 LYS A CA 1
ATOM 817 C C . LYS A 1 104 ? -2.283 -22.234 -7.137 1 98.5 104 LYS A C 1
ATOM 819 O O . LYS A 1 104 ? -3.361 -22.219 -7.734 1 98.5 104 LYS A O 1
ATOM 824 N N . PRO A 1 105 ? -2.279 -22.125 -5.883 1 98.56 105 PRO A N 1
ATOM 825 C CA . PRO A 1 105 ? -1.103 -22.438 -5.066 1 98.56 105 PRO A CA 1
ATOM 826 C C . PRO A 1 105 ? -0.767 -23.938 -5.066 1 98.56 105 PRO A C 1
ATOM 828 O O . PRO A 1 105 ? -1.652 -24.766 -5.266 1 98.56 105 PRO A O 1
ATOM 831 N N . MET A 1 106 ? 0.507 -24.266 -4.879 1 98.75 106 MET A N 1
ATOM 832 C CA . MET A 1 106 ? 0.9 -25.672 -4.926 1 98.75 106 MET A CA 1
ATOM 833 C C . MET A 1 106 ? 0.313 -26.438 -3.748 1 98.75 106 MET A C 1
ATOM 835 O O . MET A 1 106 ? 0.104 -27.641 -3.836 1 98.75 106 MET A O 1
ATOM 839 N N . ALA A 1 107 ? 0.08 -25.734 -2.637 1 98.81 107 ALA A N 1
ATOM 840 C CA . ALA A 1 107 ? -0.458 -26.297 -1.401 1 98.81 107 ALA A CA 1
ATOM 841 C C . ALA A 1 107 ? -1.088 -25.203 -0.533 1 98.81 107 ALA A C 1
ATOM 843 O O . ALA A 1 107 ? -1.025 -24.031 -0.866 1 98.81 107 ALA A O 1
ATOM 844 N N . LEU A 1 108 ? -1.717 -25.656 0.614 1 98.81 108 LEU A N 1
ATOM 845 C CA . LEU A 1 108 ? -2.322 -24.719 1.562 1 98.81 108 LEU A CA 1
ATOM 846 C C . LEU A 1 108 ? -1.677 -24.859 2.938 1 98.81 108 LEU A C 1
ATOM 848 O O . LEU A 1 108 ? -2.262 -24.453 3.945 1 98.81 108 LEU A O 1
ATOM 852 N N . SER A 1 109 ? -0.482 -25.484 2.943 1 98.62 109 SER A N 1
ATOM 853 C CA . SER A 1 109 ? 0.344 -25.578 4.141 1 98.62 109 SER A CA 1
ATOM 854 C C . SER A 1 109 ? 1.824 -25.688 3.787 1 98.62 109 SER A C 1
ATOM 856 O O . SER A 1 109 ? 2.178 -26.203 2.729 1 98.62 109 SER A O 1
ATOM 858 N N . THR A 1 110 ? 2.629 -25.203 4.727 1 98.69 110 THR A N 1
ATOM 859 C CA . THR A 1 110 ? 4.07 -25.281 4.508 1 98.69 110 THR A CA 1
ATOM 860 C C . THR A 1 110 ? 4.543 -26.719 4.547 1 98.69 110 THR A C 1
ATOM 862 O O . THR A 1 110 ? 5.426 -27.109 3.777 1 98.69 110 THR A O 1
ATOM 865 N N . GLN A 1 111 ? 3.959 -27.5 5.336 1 98.62 111 GLN A N 1
ATOM 866 C CA . GLN A 1 111 ? 4.332 -28.906 5.465 1 98.62 111 GLN A CA 1
ATOM 867 C C . GLN A 1 111 ? 4.051 -29.672 4.172 1 98.62 111 GLN A C 1
ATOM 869 O O . GLN A 1 111 ? 4.887 -30.453 3.715 1 98.62 111 GLN A O 1
ATOM 874 N N . ASP A 1 112 ? 2.889 -29.469 3.643 1 98.88 112 ASP A N 1
ATOM 875 C CA . ASP A 1 112 ? 2.537 -30.141 2.396 1 98.88 112 ASP A CA 1
ATOM 876 C C . ASP A 1 112 ? 3.477 -29.734 1.264 1 98.88 112 ASP A C 1
ATOM 878 O O . ASP A 1 112 ? 3.898 -30.562 0.464 1 98.88 112 ASP A O 1
ATOM 882 N N . ALA A 1 113 ? 3.762 -28.469 1.171 1 98.88 113 ALA A N 1
ATOM 883 C CA . ALA A 1 113 ? 4.691 -27.984 0.153 1 98.88 113 ALA A CA 1
ATOM 884 C C . ALA A 1 113 ? 6.059 -28.656 0.301 1 98.88 113 ALA A C 1
ATOM 886 O O . ALA A 1 113 ? 6.652 -29.094 -0.688 1 98.88 113 ALA A O 1
ATOM 887 N N . ASP A 1 114 ? 6.531 -28.766 1.529 1 98.81 114 ASP A N 1
ATOM 888 C CA . ASP A 1 114 ? 7.816 -29.406 1.79 1 98.81 114 ASP A CA 1
ATOM 889 C C . ASP A 1 114 ? 7.793 -30.875 1.376 1 98.81 114 ASP A C 1
ATOM 891 O O . ASP A 1 114 ? 8.75 -31.375 0.778 1 98.81 114 ASP A O 1
ATOM 895 N N . ARG A 1 115 ? 6.727 -31.531 1.695 1 98.88 115 ARG A N 1
ATOM 896 C CA . ARG A 1 115 ? 6.586 -32.938 1.322 1 98.88 115 ARG A CA 1
ATOM 897 C C . ARG A 1 115 ? 6.59 -33.094 -0.193 1 98.88 115 ARG A C 1
ATOM 899 O O . ARG A 1 115 ? 7.16 -34.062 -0.715 1 98.88 115 ARG A O 1
ATOM 906 N N . MET A 1 116 ? 5.949 -32.219 -0.882 1 98.94 116 MET A N 1
ATOM 907 C CA . MET A 1 116 ? 5.93 -32.25 -2.342 1 98.94 116 MET A CA 1
ATOM 908 C C . MET A 1 116 ? 7.336 -32.125 -2.908 1 98.94 116 MET A C 1
ATOM 910 O O . MET A 1 116 ? 7.73 -32.844 -3.807 1 98.94 116 MET A O 1
ATOM 914 N N . ILE A 1 117 ? 8.047 -31.109 -2.395 1 98.94 117 ILE A N 1
ATOM 915 C CA . ILE A 1 117 ? 9.398 -30.844 -2.857 1 98.94 117 ILE A CA 1
ATOM 916 C C . ILE A 1 117 ? 10.289 -32.062 -2.586 1 98.94 117 ILE A C 1
ATOM 918 O O . ILE A 1 117 ? 11.047 -32.469 -3.463 1 98.94 117 ILE A O 1
ATOM 922 N N . GLU A 1 118 ? 10.188 -32.562 -1.392 1 98.88 118 GLU A N 1
ATOM 923 C CA . GLU A 1 118 ? 10.961 -33.75 -1.021 1 98.88 118 GLU A CA 1
ATOM 924 C C . GLU A 1 118 ? 10.633 -34.938 -1.93 1 98.88 118 GLU A C 1
ATOM 926 O O . GLU A 1 118 ? 11.531 -35.656 -2.342 1 98.88 118 GLU A O 1
ATOM 931 N N . CYS A 1 119 ? 9.398 -35.125 -2.193 1 98.88 119 CYS A N 1
ATOM 932 C CA . CYS A 1 119 ? 8.945 -36.219 -3.047 1 98.88 119 CYS A CA 1
ATOM 933 C C . CYS A 1 119 ? 9.539 -36.094 -4.441 1 98.88 119 CYS A C 1
ATOM 935 O O . CYS A 1 119 ? 10.008 -37.094 -5.008 1 98.88 119 CYS A O 1
ATOM 937 N N . ALA A 1 120 ? 9.523 -34.938 -5.035 1 98.88 120 ALA A N 1
ATOM 938 C CA . ALA A 1 120 ? 10.102 -34.688 -6.355 1 98.88 120 ALA A CA 1
ATOM 939 C C . ALA A 1 120 ? 11.586 -35.062 -6.371 1 98.88 120 ALA A C 1
ATOM 941 O O . ALA A 1 120 ? 12.055 -35.719 -7.293 1 98.88 120 ALA A O 1
ATOM 942 N N . ASN A 1 121 ? 12.273 -34.594 -5.367 1 98.62 121 ASN A N 1
ATOM 943 C CA . ASN A 1 121 ? 13.703 -34.875 -5.262 1 98.62 121 ASN A CA 1
ATOM 944 C C . ASN A 1 121 ? 13.977 -36.375 -5.121 1 98.62 121 ASN A C 1
ATOM 946 O O . ASN A 1 121 ? 14.852 -36.906 -5.805 1 98.62 121 ASN A O 1
ATOM 950 N N . LYS A 1 122 ? 13.266 -37 -4.246 1 98.56 122 LYS A N 1
ATOM 951 C CA . LYS A 1 122 ? 13.438 -38.438 -3.967 1 98.56 122 LYS A CA 1
ATOM 952 C C . LYS A 1 122 ? 13.242 -39.25 -5.227 1 98.56 122 LYS A C 1
ATOM 954 O O . LYS A 1 122 ? 13.938 -40.25 -5.438 1 98.56 122 LYS A O 1
ATOM 959 N N . ASN A 1 123 ? 12.305 -38.906 -6.055 1 98.69 123 ASN A N 1
ATOM 960 C CA . ASN A 1 123 ? 11.945 -39.719 -7.227 1 98.69 123 ASN A CA 1
ATOM 961 C C . ASN A 1 123 ? 12.656 -39.188 -8.477 1 98.69 123 ASN A C 1
ATOM 963 O O . ASN A 1 123 ? 12.43 -39.719 -9.578 1 98.69 123 ASN A O 1
ATOM 967 N N . ASN A 1 124 ? 13.484 -38.156 -8.32 1 98.38 124 ASN A N 1
ATOM 968 C CA . ASN A 1 124 ? 14.234 -37.562 -9.414 1 98.38 124 ASN A CA 1
ATOM 969 C C . ASN A 1 124 ? 13.312 -37.156 -10.562 1 98.38 124 ASN A C 1
ATOM 971 O O . ASN A 1 124 ? 13.555 -37.5 -11.719 1 98.38 124 ASN A O 1
ATOM 975 N N . VAL A 1 125 ? 12.203 -36.5 -10.227 1 98.75 125 VAL A N 1
ATOM 976 C CA . VAL A 1 125 ? 11.281 -35.938 -11.203 1 98.75 125 VAL A CA 1
ATOM 977 C C . VAL A 1 125 ? 11.188 -34.406 -11 1 98.75 125 VAL A C 1
ATOM 979 O O . VAL A 1 125 ? 11.656 -33.906 -9.992 1 98.75 125 VAL A O 1
ATOM 982 N N . LYS A 1 126 ? 10.594 -33.688 -12.016 1 98.81 126 LYS A N 1
ATOM 983 C CA . LYS A 1 126 ? 10.469 -32.25 -11.961 1 98.81 126 LYS A CA 1
ATOM 984 C C . LYS A 1 126 ? 9.102 -31.844 -11.422 1 98.81 126 LYS A C 1
ATOM 986 O O . LYS A 1 126 ? 8.078 -32.438 -11.789 1 98.81 126 LYS A O 1
ATOM 991 N N . LEU A 1 127 ? 9.141 -30.984 -10.438 1 98.94 127 LEU A N 1
ATOM 992 C CA . LEU A 1 127 ? 7.953 -30.312 -9.93 1 98.94 127 LEU A CA 1
ATOM 993 C C . LEU A 1 127 ? 7.949 -28.828 -10.328 1 98.94 127 LEU A C 1
ATOM 995 O O . LEU A 1 127 ? 8.883 -28.094 -10.016 1 98.94 127 LEU A O 1
ATOM 999 N N . CYS A 1 128 ? 6.91 -28.422 -11.062 1 98.88 128 CYS A N 1
ATOM 1000 C CA . CYS A 1 128 ? 6.742 -27.047 -11.516 1 98.88 128 CYS A CA 1
ATOM 1001 C C . CYS A 1 128 ? 5.438 -26.453 -10.992 1 98.88 128 CYS A C 1
ATOM 1003 O O . CYS A 1 128 ? 4.406 -27.125 -10.984 1 98.88 128 CYS A O 1
ATOM 1005 N N . VAL A 1 129 ? 5.484 -25.266 -10.438 1 98.88 129 VAL A N 1
ATOM 1006 C CA . VAL A 1 129 ? 4.293 -24.562 -9.961 1 98.88 129 VAL A CA 1
ATOM 1007 C C . VAL A 1 129 ? 3.887 -23.484 -10.969 1 98.88 129 VAL A C 1
ATOM 1009 O O . VAL A 1 129 ? 4.73 -22.719 -11.445 1 98.88 129 VAL A O 1
ATOM 1012 N N . SER A 1 130 ? 2.629 -23.375 -11.25 1 98.12 130 SER A N 1
ATOM 1013 C CA . SER A 1 130 ? 2.129 -22.562 -12.344 1 98.12 130 SER A CA 1
ATOM 1014 C C . SER A 1 130 ? 2.025 -21.094 -11.93 1 98.12 130 SER A C 1
ATOM 1016 O O . SER A 1 130 ? 0.923 -20.562 -11.789 1 98.12 130 SER A O 1
ATOM 1018 N N . HIS A 1 131 ? 3.066 -20.406 -11.82 1 97.38 131 HIS A N 1
ATOM 1019 C CA . HIS A 1 131 ? 3.152 -18.953 -11.789 1 97.38 131 HIS A CA 1
ATOM 1020 C C . HIS A 1 131 ? 3.516 -18.391 -13.164 1 97.38 131 HIS A C 1
ATOM 1022 O O . HIS A 1 131 ? 4.578 -17.781 -13.328 1 97.38 131 HIS A O 1
ATOM 1028 N N . GLN A 1 132 ? 2.561 -18.484 -14.047 1 95.94 132 GLN A N 1
ATOM 1029 C CA . GLN A 1 132 ? 2.768 -18.219 -15.469 1 95.94 132 GLN A CA 1
ATOM 1030 C C . GLN A 1 132 ? 3.074 -16.734 -15.711 1 95.94 132 GLN A C 1
ATOM 1032 O O . GLN A 1 132 ? 3.684 -16.391 -16.719 1 95.94 132 GLN A O 1
ATOM 1037 N N . ASN A 1 133 ? 2.775 -15.867 -14.742 1 94.81 133 ASN A N 1
ATOM 1038 C CA . ASN A 1 133 ? 2.984 -14.438 -14.914 1 94.81 133 ASN A CA 1
ATOM 1039 C C . ASN A 1 133 ? 4.469 -14.086 -14.977 1 94.81 133 ASN A C 1
ATOM 1041 O O . ASN A 1 133 ? 4.844 -13.023 -15.469 1 94.81 133 ASN A O 1
ATOM 1045 N N . ARG A 1 134 ? 5.336 -14.992 -14.469 1 96.44 134 ARG A N 1
ATOM 1046 C CA . ARG A 1 134 ? 6.773 -14.742 -14.531 1 96.44 134 ARG A CA 1
ATOM 1047 C C . ARG A 1 134 ? 7.258 -14.695 -15.977 1 96.44 134 ARG A C 1
ATOM 1049 O O . ARG A 1 134 ? 8.352 -14.203 -16.266 1 96.44 134 ARG A O 1
ATOM 1056 N N . PHE A 1 135 ? 6.41 -15.18 -16.891 1 95.31 135 PHE A N 1
ATOM 1057 C CA . PHE A 1 135 ? 6.855 -15.289 -18.281 1 95.31 135 PHE A CA 1
ATOM 1058 C C . PHE A 1 135 ? 6.312 -14.133 -19.109 1 95.31 135 PHE A C 1
ATOM 1060 O O . PHE A 1 135 ? 6.645 -14.008 -20.297 1 95.31 135 PHE A O 1
ATOM 1067 N N . ASN A 1 136 ? 5.449 -13.281 -18.547 1 92 136 ASN A N 1
ATOM 1068 C CA . ASN A 1 136 ? 4.988 -12.102 -19.281 1 92 136 ASN A CA 1
ATOM 1069 C C . ASN A 1 136 ? 6.152 -11.211 -19.703 1 92 136 ASN A C 1
ATOM 1071 O O . ASN A 1 136 ? 7.098 -11.016 -18.938 1 92 136 ASN A O 1
ATOM 1075 N N . GLU A 1 137 ? 6.066 -10.656 -20.828 1 91.5 137 GLU A N 1
ATOM 1076 C CA . GLU A 1 137 ? 7.168 -9.906 -21.422 1 91.5 137 GLU A CA 1
ATOM 1077 C C . GLU A 1 137 ? 7.578 -8.742 -20.516 1 91.5 137 GLU A C 1
ATOM 1079 O O . GLU A 1 137 ? 8.766 -8.57 -20.219 1 91.5 137 GLU A O 1
ATOM 1084 N N . PRO A 1 138 ? 6.629 -7.902 -20.047 1 94.12 138 PRO A N 1
ATOM 1085 C CA . PRO A 1 138 ? 7.031 -6.809 -19.156 1 94.12 138 PRO A CA 1
ATOM 1086 C C . PRO A 1 138 ? 7.719 -7.301 -17.891 1 94.12 138 PRO A C 1
ATOM 1088 O O . PRO A 1 138 ? 8.625 -6.641 -17.375 1 94.12 138 PRO A O 1
ATOM 1091 N N . ILE A 1 139 ? 7.297 -8.445 -17.422 1 96.25 139 ILE A N 1
ATOM 1092 C CA . ILE A 1 139 ? 7.855 -9.016 -16.188 1 96.25 139 ILE A CA 1
ATOM 1093 C C . ILE A 1 139 ? 9.266 -9.523 -16.453 1 96.25 139 ILE A C 1
ATOM 1095 O O . ILE A 1 139 ? 10.164 -9.328 -15.633 1 96.25 139 ILE A O 1
ATOM 1099 N N . GLN A 1 140 ? 9.422 -10.18 -17.578 1 95.5 140 GLN A N 1
ATOM 1100 C CA . GLN A 1 140 ? 10.758 -10.633 -17.953 1 95.5 140 GLN A CA 1
ATOM 1101 C C . GLN A 1 140 ? 11.711 -9.461 -18.109 1 95.5 140 GLN A C 1
ATOM 1103 O O . GLN A 1 140 ? 12.875 -9.539 -17.703 1 95.5 140 GLN A O 1
ATOM 1108 N N . LYS A 1 141 ? 11.242 -8.375 -18.719 1 95.31 141 LYS A N 1
ATOM 1109 C CA . LYS A 1 141 ? 12.055 -7.168 -18.844 1 95.31 141 LYS A CA 1
ATOM 1110 C C . LYS A 1 141 ? 12.438 -6.617 -17.469 1 95.31 141 LYS A C 1
ATOM 1112 O O . LYS A 1 141 ? 13.586 -6.234 -17.25 1 95.31 141 LYS A O 1
ATOM 1117 N N . LEU A 1 142 ? 11.5 -6.586 -16.609 1 97.81 142 LEU A N 1
ATOM 1118 C CA . LEU A 1 142 ? 11.734 -6.117 -15.242 1 97.81 142 LEU A CA 1
ATOM 1119 C C . LEU A 1 142 ? 12.75 -7.008 -14.539 1 97.81 142 LEU A C 1
ATOM 1121 O O . LEU A 1 142 ? 13.672 -6.508 -13.883 1 97.81 142 LEU A O 1
ATOM 1125 N N . ARG A 1 143 ? 12.617 -8.297 -14.633 1 98.19 143 ARG A N 1
ATOM 1126 C CA . ARG A 1 143 ? 13.523 -9.242 -14 1 98.19 143 ARG A CA 1
ATOM 1127 C C . ARG A 1 143 ? 14.953 -9.039 -14.5 1 98.19 143 ARG A C 1
ATOM 1129 O O . ARG A 1 143 ? 15.898 -9.055 -13.703 1 98.19 143 ARG A O 1
ATOM 1136 N N . ALA A 1 144 ? 15.055 -8.867 -15.789 1 98 144 ALA A N 1
ATOM 1137 C CA . ALA A 1 144 ? 16.375 -8.617 -16.359 1 98 144 ALA A CA 1
ATOM 1138 C C . ALA A 1 144 ? 17 -7.363 -15.766 1 98 144 ALA A C 1
ATOM 1140 O O . ALA A 1 144 ? 18.203 -7.344 -15.461 1 98 144 ALA A O 1
ATOM 1141 N N . ALA A 1 145 ? 16.219 -6.309 -15.633 1 98.31 145 ALA A N 1
ATOM 1142 C CA . ALA A 1 145 ? 16.703 -5.066 -15.047 1 98.31 145 ALA A CA 1
ATOM 1143 C C . ALA A 1 145 ? 17.188 -5.285 -13.617 1 98.31 145 ALA A C 1
ATOM 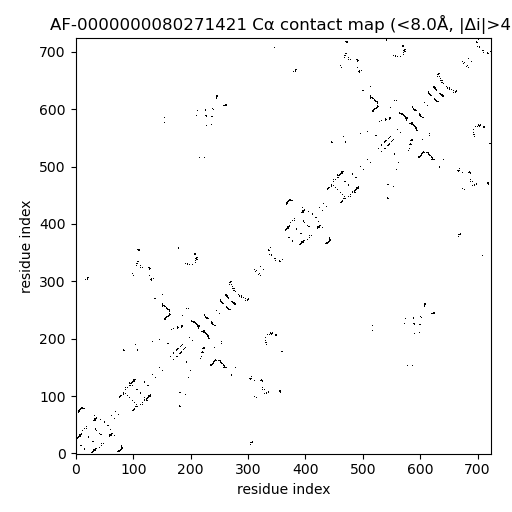1145 O O . ALA A 1 145 ? 18.203 -4.719 -13.203 1 98.31 145 ALA A O 1
ATOM 1146 N N . VAL A 1 146 ? 16.5 -6.094 -12.828 1 98.62 146 VAL A N 1
ATOM 1147 C CA . VAL A 1 146 ? 16.875 -6.418 -11.453 1 98.62 146 VAL A CA 1
ATOM 1148 C C . VAL A 1 146 ? 18.203 -7.195 -11.461 1 98.62 146 VAL A C 1
ATOM 1150 O O . VAL A 1 146 ? 19.125 -6.871 -10.719 1 98.62 146 VAL A O 1
ATOM 1153 N N . GLU A 1 147 ? 18.281 -8.188 -12.32 1 98 147 GLU A N 1
ATOM 1154 C CA . GLU A 1 147 ? 19.453 -9.055 -12.383 1 98 147 GLU A CA 1
ATOM 1155 C C . GLU A 1 147 ? 20.688 -8.281 -12.844 1 98 147 GLU A C 1
ATOM 1157 O O . GLU A 1 147 ? 21.812 -8.578 -12.422 1 98 147 GLU A O 1
ATOM 1162 N N . GLU A 1 148 ? 20.422 -7.285 -13.68 1 98.19 148 GLU A N 1
ATOM 1163 C CA . GLU A 1 148 ? 21.516 -6.445 -14.164 1 98.19 148 GLU A CA 1
ATOM 1164 C C . GLU A 1 148 ? 21.875 -5.359 -13.148 1 98.19 148 GLU A C 1
ATOM 1166 O O . GLU A 1 148 ? 22.719 -4.5 -13.414 1 98.19 148 GLU A O 1
ATOM 1171 N N . ASN A 1 149 ? 21.203 -5.324 -12.016 1 98.12 149 ASN A N 1
ATOM 1172 C CA . ASN A 1 149 ? 21.422 -4.383 -10.922 1 98.12 149 ASN A CA 1
ATOM 1173 C C . ASN A 1 149 ? 21.172 -2.943 -11.352 1 98.12 149 ASN A C 1
ATOM 1175 O O . ASN A 1 149 ? 21.891 -2.031 -10.938 1 98.12 149 ASN A O 1
ATOM 1179 N N . ARG A 1 150 ? 20.203 -2.789 -12.305 1 98.44 150 ARG A N 1
ATOM 1180 C CA . ARG A 1 150 ? 19.891 -1.447 -12.789 1 98.44 150 ARG A CA 1
ATOM 1181 C C . ARG A 1 150 ? 19.234 -0.606 -11.703 1 98.44 150 ARG A C 1
ATOM 1183 O O . ARG A 1 150 ? 19.297 0.624 -11.742 1 98.44 150 ARG A O 1
ATOM 1190 N N . PHE A 1 151 ? 18.703 -1.198 -10.656 1 98.62 151 PHE A N 1
ATOM 1191 C CA . PHE A 1 151 ? 18.016 -0.503 -9.578 1 98.62 151 PHE A CA 1
ATOM 1192 C C . PHE A 1 151 ? 19 -0.016 -8.523 1 98.62 151 PHE A C 1
ATOM 1194 O O . PHE A 1 151 ? 18.672 0.857 -7.715 1 98.62 151 PHE A O 1
ATOM 1201 N N . GLY A 1 152 ? 20.219 -0.602 -8.492 1 98.44 152 GLY A N 1
ATOM 1202 C CA . GLY A 1 152 ? 21.031 -0.412 -7.309 1 98.44 152 GLY A CA 1
ATOM 1203 C C . GLY A 1 152 ? 20.422 -1.021 -6.059 1 98.44 152 GLY A C 1
ATOM 1204 O O . GLY A 1 152 ? 19.891 -2.135 -6.098 1 98.44 152 GLY A O 1
ATOM 1205 N N . LYS A 1 153 ? 20.562 -0.279 -4.949 1 98.31 153 LYS A N 1
ATOM 1206 C CA . LYS A 1 153 ? 19.969 -0.763 -3.709 1 98.31 153 LYS A CA 1
ATOM 1207 C C . LYS A 1 153 ? 18.438 -0.754 -3.793 1 98.31 153 LYS A C 1
ATOM 1209 O O . LYS A 1 153 ? 17.828 0.284 -4.066 1 98.31 153 LYS A O 1
ATOM 1214 N N . LEU A 1 154 ? 17.828 -1.915 -3.605 1 98.75 154 LEU A N 1
ATOM 1215 C CA . LEU A 1 154 ? 16.375 -1.994 -3.559 1 98.75 154 LEU A CA 1
ATOM 1216 C C . LEU A 1 154 ? 15.828 -1.385 -2.268 1 98.75 154 LEU A C 1
ATOM 1218 O O . LEU A 1 154 ? 16.359 -1.645 -1.187 1 98.75 154 LEU A O 1
ATOM 1222 N N . VAL A 1 155 ? 14.789 -0.573 -2.391 1 98.81 155 VAL A N 1
ATOM 1223 C CA . VAL A 1 155 ? 14.203 0.088 -1.229 1 98.81 155 VAL A CA 1
ATOM 1224 C C . VAL A 1 155 ? 12.867 -0.567 -0.879 1 98.81 155 VAL A C 1
ATOM 1226 O O . VAL A 1 155 ? 12.711 -1.132 0.206 1 98.81 155 VAL A O 1
ATOM 1229 N N . ASN A 1 156 ? 11.945 -0.471 -1.796 1 98.88 156 ASN A N 1
ATOM 1230 C CA . ASN A 1 156 ? 10.648 -1.078 -1.53 1 98.88 156 ASN A CA 1
ATOM 1231 C C . ASN A 1 156 ? 9.969 -1.541 -2.818 1 98.88 156 ASN A C 1
ATOM 1233 O O . ASN A 1 156 ? 10.375 -1.144 -3.912 1 98.88 156 ASN A O 1
ATOM 1237 N N . GLY A 1 157 ? 9.07 -2.422 -2.736 1 98.88 157 GLY A N 1
ATOM 1238 C CA . GLY A 1 157 ? 8.156 -2.852 -3.785 1 98.88 157 GLY A CA 1
ATOM 1239 C C . GLY A 1 157 ? 6.727 -3.006 -3.307 1 98.88 157 GLY A C 1
ATOM 1240 O O . GLY A 1 157 ? 6.484 -3.213 -2.115 1 98.88 157 GLY A O 1
ATOM 1241 N N . THR A 1 158 ? 5.785 -2.873 -4.215 1 98.81 158 THR A N 1
ATOM 1242 C CA . THR A 1 158 ? 4.375 -2.936 -3.848 1 98.81 158 THR A CA 1
ATOM 1243 C C . THR A 1 158 ? 3.59 -3.764 -4.859 1 98.81 158 THR A C 1
ATOM 1245 O O . THR A 1 158 ? 3.742 -3.582 -6.07 1 98.81 158 THR A O 1
ATOM 1248 N N . ALA A 1 159 ? 2.863 -4.699 -4.371 1 98.62 159 ALA A N 1
ATOM 1249 C CA . ALA A 1 159 ? 1.847 -5.406 -5.145 1 98.62 159 ALA A CA 1
ATOM 1250 C C . ALA A 1 159 ? 0.444 -4.941 -4.762 1 98.62 159 ALA A C 1
ATOM 1252 O O . ALA A 1 159 ? -0.008 -5.172 -3.639 1 98.62 159 ALA A O 1
ATOM 1253 N N . ARG A 1 160 ? -0.237 -4.316 -5.637 1 97.75 160 ARG A N 1
ATOM 1254 C CA . ARG A 1 160 ? -1.578 -3.795 -5.395 1 97.75 160 ARG A CA 1
ATOM 1255 C C . ARG A 1 160 ? -2.604 -4.484 -6.285 1 97.75 160 ARG A C 1
ATOM 1257 O O . ARG A 1 160 ? -2.557 -4.355 -7.512 1 97.75 160 ARG A O 1
ATOM 1264 N N . ILE A 1 161 ? -3.432 -5.293 -5.715 1 97.88 161 ILE A N 1
ATOM 1265 C CA . ILE A 1 161 ? -4.508 -5.984 -6.418 1 97.88 161 ILE A CA 1
ATOM 1266 C C . ILE A 1 161 ? -5.859 -5.469 -5.922 1 97.88 161 ILE A C 1
ATOM 1268 O O . ILE A 1 161 ? -6.301 -5.816 -4.828 1 97.88 161 ILE A O 1
ATOM 1272 N N . LEU A 1 162 ? -6.469 -4.637 -6.656 1 97.75 162 LEU A N 1
ATOM 1273 C CA . LEU A 1 162 ? -7.754 -4.035 -6.328 1 97.75 162 LEU A CA 1
ATOM 1274 C C . LEU A 1 162 ? -8.859 -4.578 -7.23 1 97.75 162 LEU A C 1
ATOM 1276 O O . LEU A 1 162 ? -9.281 -3.908 -8.172 1 97.75 162 LEU A O 1
ATOM 1280 N N . TRP A 1 163 ? -9.32 -5.762 -6.848 1 97.94 163 TRP A N 1
ATOM 1281 C CA . TRP A 1 163 ? -10.266 -6.504 -7.68 1 97.94 163 TRP A CA 1
ATOM 1282 C C . TRP A 1 163 ? -11.641 -6.574 -7.023 1 97.94 163 TRP A C 1
ATOM 1284 O O . TRP A 1 163 ? -11.789 -6.234 -5.848 1 97.94 163 TRP A O 1
ATOM 1294 N N . ASN A 1 164 ? -12.594 -6.891 -7.816 1 98 164 ASN A N 1
ATOM 1295 C CA . ASN A 1 164 ? -13.953 -7.211 -7.379 1 98 164 ASN A CA 1
ATOM 1296 C C . ASN A 1 164 ? -14.305 -8.664 -7.68 1 98 164 ASN A C 1
ATOM 1298 O O . ASN A 1 164 ? -14.195 -9.109 -8.828 1 98 164 ASN A O 1
ATOM 1302 N N . ARG A 1 165 ? -14.586 -9.422 -6.68 1 98.19 165 ARG A N 1
ATOM 1303 C CA . ARG A 1 165 ? -15.25 -10.719 -6.789 1 98.19 165 ARG A CA 1
ATOM 1304 C C . ARG A 1 165 ? -16.562 -10.727 -6.004 1 98.19 165 ARG A C 1
ATOM 1306 O O . ARG A 1 165 ? -16.547 -10.797 -4.773 1 98.19 165 ARG A O 1
ATOM 1313 N N . ASN A 1 166 ? -17.656 -10.734 -6.707 1 96.88 166 ASN A N 1
ATOM 1314 C CA . ASN A 1 166 ? -18.953 -10.711 -6.031 1 96.88 166 ASN A CA 1
ATOM 1315 C C . ASN A 1 166 ? -19.375 -12.109 -5.59 1 96.88 166 ASN A C 1
ATOM 1317 O O . ASN A 1 166 ? -18.672 -13.086 -5.824 1 96.88 166 ASN A O 1
ATOM 1321 N N . MET A 1 167 ? -20.547 -12.203 -4.98 1 96.94 167 MET A N 1
ATOM 1322 C CA . MET A 1 167 ? -20.984 -13.5 -4.457 1 96.94 167 MET A CA 1
ATOM 1323 C C . MET A 1 167 ? -21.266 -14.477 -5.594 1 96.94 167 MET A C 1
ATOM 1325 O O . MET A 1 167 ? -21.203 -15.695 -5.395 1 96.94 167 MET A O 1
ATOM 1329 N N . GLY A 1 168 ? -21.641 -13.898 -6.797 1 97 168 GLY A N 1
ATOM 1330 C CA . GLY A 1 168 ? -21.766 -14.766 -7.957 1 97 168 GLY A CA 1
ATOM 1331 C C . GLY A 1 168 ? -20.516 -15.57 -8.25 1 97 168 GLY A C 1
ATOM 1332 O O . GLY A 1 168 ? -20.594 -16.75 -8.586 1 97 168 GLY A O 1
ATOM 1333 N N . TYR A 1 169 ? -19.406 -14.984 -8.07 1 96.44 169 TYR A N 1
ATOM 1334 C CA . TYR A 1 169 ? -18.109 -15.648 -8.242 1 96.44 169 TYR A CA 1
ATOM 1335 C C . TYR A 1 169 ? -17.969 -16.812 -7.266 1 96.44 169 TYR A C 1
ATOM 1337 O O . TYR A 1 169 ? -17.562 -17.906 -7.656 1 96.44 169 TYR A O 1
ATOM 1345 N N . TYR A 1 170 ? -18.297 -16.656 -6.039 1 97 170 TYR A N 1
ATOM 1346 C CA . TYR A 1 170 ? -18.078 -17.656 -4.996 1 97 170 TYR A CA 1
ATOM 1347 C C . TYR A 1 170 ? -19.141 -18.75 -5.07 1 97 170 TYR A C 1
ATOM 1349 O O . TYR A 1 170 ? -18.859 -19.922 -4.75 1 97 170 TYR A O 1
ATOM 1357 N N . THR A 1 171 ? -20.312 -18.391 -5.543 1 96.5 171 THR A N 1
ATOM 1358 C CA . THR A 1 171 ? -21.391 -19.375 -5.621 1 96.5 171 THR A CA 1
ATOM 1359 C C . THR A 1 171 ? -21.188 -20.312 -6.805 1 96.5 171 THR A C 1
ATOM 1361 O O . THR A 1 171 ? -21.641 -21.453 -6.777 1 96.5 171 THR A O 1
ATOM 1364 N N . GLN A 1 172 ? -20.516 -19.859 -7.805 1 94.38 172 GLN A N 1
ATOM 1365 C CA . GLN A 1 172 ? -20.234 -20.656 -8.992 1 94.38 172 GLN A CA 1
ATOM 1366 C C . GLN A 1 172 ? -19.359 -21.859 -8.648 1 94.38 172 GLN A C 1
ATOM 1368 O O . GLN A 1 172 ? -19.406 -22.891 -9.32 1 94.38 172 GLN A O 1
ATOM 1373 N N . ALA A 1 173 ? -18.5 -21.766 -7.668 1 94.62 173 ALA A N 1
ATOM 1374 C CA . ALA A 1 173 ? -17.594 -22.812 -7.203 1 94.62 173 ALA A CA 1
ATOM 1375 C C . ALA A 1 173 ? -17.453 -22.781 -5.684 1 94.62 173 ALA A C 1
ATOM 1377 O O . ALA A 1 173 ? -16.609 -22.062 -5.145 1 94.62 173 ALA A O 1
ATOM 1378 N N . PRO A 1 174 ? -18.156 -23.609 -5.043 1 93.12 174 PRO A N 1
ATOM 1379 C CA . PRO A 1 174 ? -18.312 -23.516 -3.59 1 93.12 174 PRO A CA 1
ATOM 1380 C C . PRO A 1 174 ? -17 -23.703 -2.834 1 93.12 174 PRO A C 1
ATOM 1382 O O . PRO A 1 174 ? -16.922 -23.422 -1.638 1 93.12 174 PRO A O 1
ATOM 1385 N N . TRP A 1 175 ? -15.992 -24.281 -3.547 1 96 175 TRP A N 1
ATOM 1386 C CA . TRP A 1 175 ? -14.703 -24.453 -2.885 1 96 175 TRP A CA 1
ATOM 1387 C C . TRP A 1 175 ? -14 -23.109 -2.701 1 96 175 TRP A C 1
ATOM 1389 O O . TRP A 1 175 ? -13.094 -22.984 -1.868 1 96 175 TRP A O 1
ATOM 1399 N N . ARG A 1 176 ? -14.383 -22.062 -3.447 1 97.69 176 ARG A N 1
ATOM 1400 C CA . ARG A 1 176 ? -13.742 -20.766 -3.373 1 97.69 176 ARG A CA 1
ATOM 1401 C C . ARG A 1 176 ? -13.992 -20.094 -2.02 1 97.69 176 ARG A C 1
ATOM 1403 O O . ARG A 1 176 ? -15.125 -20.109 -1.522 1 97.69 176 ARG A O 1
ATOM 1410 N N . GLY A 1 177 ? -12.938 -19.609 -1.432 1 98.19 177 GLY A N 1
ATOM 1411 C CA . GLY A 1 177 ? -13.062 -18.859 -0.185 1 98.19 177 GLY A CA 1
ATOM 1412 C C . GLY A 1 177 ? -13.094 -19.766 1.04 1 98.19 177 GLY A C 1
ATOM 1413 O O . GLY A 1 177 ? -13.375 -19.297 2.146 1 98.19 177 GLY A O 1
ATOM 1414 N N . THR A 1 178 ? -12.891 -21.047 0.875 1 98.56 178 THR A N 1
ATOM 1415 C CA . THR A 1 178 ? -12.844 -21.953 2.016 1 98.56 178 THR A CA 1
ATOM 1416 C C . THR A 1 178 ? -11.398 -22.188 2.463 1 98.56 178 THR A C 1
ATOM 1418 O O . THR A 1 178 ? -10.492 -22.234 1.635 1 98.56 178 THR A O 1
ATOM 1421 N N . TRP A 1 179 ? -11.18 -22.375 3.758 1 98.56 179 TRP A N 1
ATOM 1422 C CA . TRP A 1 179 ? -9.836 -22.594 4.273 1 98.56 179 TRP A CA 1
ATOM 1423 C C . TRP A 1 179 ? -9.289 -23.938 3.816 1 98.56 179 TRP A C 1
ATOM 1425 O O . TRP A 1 179 ? -8.078 -24.094 3.605 1 98.56 179 TRP A O 1
ATOM 1435 N N . GLU A 1 180 ? -10.133 -24.906 3.561 1 98.25 180 GLU A N 1
ATOM 1436 C CA . GLU A 1 180 ? -9.75 -26.281 3.252 1 98.25 180 GLU A CA 1
ATOM 1437 C C . GLU A 1 180 ? -9.273 -26.406 1.81 1 98.25 180 GLU A C 1
ATOM 1439 O O . GLU A 1 180 ? -8.312 -27.125 1.532 1 98.25 180 GLU A O 1
ATOM 1444 N N . LEU A 1 181 ? -9.883 -25.672 0.887 1 98.44 181 LEU A N 1
ATOM 1445 C CA . LEU A 1 181 ? -9.648 -25.984 -0.516 1 98.44 181 LEU A CA 1
ATOM 1446 C C . LEU A 1 181 ? -9.117 -24.781 -1.272 1 98.44 181 LEU A C 1
ATOM 1448 O O . LEU A 1 181 ? -8.75 -24.891 -2.445 1 98.44 181 LEU A O 1
ATOM 1452 N N . ASP A 1 182 ? -9.016 -23.625 -0.67 1 97.88 182 ASP A N 1
ATOM 1453 C CA . ASP A 1 182 ? -8.695 -22.438 -1.475 1 97.88 182 ASP A CA 1
ATOM 1454 C C . ASP A 1 182 ? -7.871 -21.438 -0.675 1 97.88 182 ASP A C 1
ATOM 1456 O O . ASP A 1 182 ? -6.688 -21.234 -0.95 1 97.88 182 ASP A O 1
ATOM 1460 N N . GLY A 1 183 ? -8.336 -20.906 0.414 1 97.88 183 GLY A N 1
ATOM 1461 C CA . GLY A 1 183 ? -7.918 -19.688 1.079 1 97.88 183 GLY A CA 1
ATOM 1462 C C . GLY A 1 183 ? -8.719 -18.469 0.646 1 97.88 183 GLY A C 1
ATOM 1463 O O . GLY A 1 183 ? -9.797 -18.609 0.074 1 97.88 183 GLY A O 1
ATOM 1464 N N . GLY A 1 184 ? -8.297 -17.344 1.019 1 98.44 184 GLY A N 1
ATOM 1465 C CA . GLY A 1 184 ? -9.023 -16.125 0.677 1 98.44 184 GLY A CA 1
ATOM 1466 C C . GLY A 1 184 ? -8.438 -15.398 -0.519 1 98.44 184 GLY A C 1
ATOM 1467 O O . GLY A 1 184 ? -7.883 -16.031 -1.424 1 98.44 184 GLY A O 1
ATOM 1468 N N . THR A 1 185 ? -8.68 -14.117 -0.598 1 98.62 185 THR A N 1
ATOM 1469 C CA . THR A 1 185 ? -8.266 -13.25 -1.693 1 98.62 185 THR A CA 1
ATOM 1470 C C . THR A 1 185 ? -6.742 -13.242 -1.835 1 98.62 185 THR A C 1
ATOM 1472 O O . THR A 1 185 ? -6.219 -13.281 -2.949 1 98.62 185 THR A O 1
ATOM 1475 N N . LEU A 1 186 ? -6.008 -13.25 -0.746 1 98.81 186 LEU A N 1
ATOM 1476 C CA . LEU A 1 186 ? -4.551 -13.234 -0.789 1 98.81 186 LEU A CA 1
ATOM 1477 C C . LEU A 1 186 ? -4.02 -14.5 -1.46 1 98.81 186 LEU A C 1
ATOM 1479 O O . LEU A 1 186 ? -3.119 -14.422 -2.301 1 98.81 186 LEU A O 1
ATOM 1483 N N . MET A 1 187 ? -4.609 -15.617 -1.167 1 98.75 187 MET A N 1
ATOM 1484 C CA . MET A 1 187 ? -4.109 -16.906 -1.627 1 98.75 187 MET A CA 1
ATOM 1485 C C . MET A 1 187 ? -4.527 -17.172 -3.068 1 98.75 187 MET A C 1
ATOM 1487 O O . MET A 1 187 ? -3.738 -17.672 -3.867 1 98.75 187 MET A O 1
ATOM 1491 N N . ASN A 1 188 ? -5.711 -16.812 -3.402 1 97.56 188 ASN A N 1
ATOM 1492 C CA . ASN A 1 188 ? -6.242 -17.172 -4.715 1 97.56 188 ASN A CA 1
ATOM 1493 C C . ASN A 1 188 ? -6.004 -16.062 -5.734 1 97.56 188 ASN A C 1
ATOM 1495 O O . ASN A 1 188 ? -5.438 -16.312 -6.805 1 97.56 188 ASN A O 1
ATOM 1499 N N . GLN A 1 189 ? -6.363 -14.867 -5.445 1 96.81 189 GLN A N 1
ATOM 1500 C CA . GLN A 1 189 ? -6.301 -13.789 -6.426 1 96.81 189 GLN A CA 1
ATOM 1501 C C . GLN A 1 189 ? -4.926 -13.125 -6.434 1 96.81 189 GLN A C 1
ATOM 1503 O O . GLN A 1 189 ? -4.406 -12.781 -7.496 1 96.81 189 GLN A O 1
ATOM 1508 N N . CYS A 1 190 ? -4.297 -13.008 -5.262 1 98.12 190 CYS A N 1
ATOM 1509 C CA . CYS A 1 190 ? -3.158 -12.102 -5.172 1 98.12 190 CYS A CA 1
ATOM 1510 C C . CYS A 1 190 ? -1.843 -12.867 -5.27 1 98.12 190 CYS A C 1
ATOM 1512 O O . CYS A 1 190 ? -0.776 -12.266 -5.391 1 98.12 190 CYS A O 1
ATOM 1514 N N . ILE A 1 191 ? -1.814 -14.117 -5.254 1 98.5 191 ILE A N 1
ATOM 1515 C CA . ILE A 1 191 ? -0.608 -14.922 -5.078 1 98.5 191 ILE A CA 1
ATOM 1516 C C . ILE A 1 191 ? 0.339 -14.695 -6.254 1 98.5 191 ILE A C 1
ATOM 1518 O O . ILE A 1 191 ? 1.561 -14.703 -6.086 1 98.5 191 ILE A O 1
ATOM 1522 N N . HIS A 1 192 ? -0.176 -14.492 -7.473 1 97.38 192 HIS A N 1
ATOM 1523 C CA . HIS A 1 192 ? 0.694 -14.227 -8.617 1 97.38 192 HIS A CA 1
ATOM 1524 C C . HIS A 1 192 ? 1.522 -12.969 -8.398 1 97.38 192 HIS A C 1
ATOM 1526 O O . HIS A 1 192 ? 2.73 -12.961 -8.648 1 97.38 192 HIS A O 1
ATOM 1532 N N . ASN A 1 193 ? 0.866 -11.961 -7.922 1 98 193 ASN A N 1
ATOM 1533 C CA . ASN A 1 193 ? 1.544 -10.688 -7.723 1 98 193 ASN A CA 1
ATOM 1534 C C . ASN A 1 193 ? 2.498 -10.742 -6.531 1 98 193 ASN A C 1
ATOM 1536 O O . ASN A 1 193 ? 3.559 -10.109 -6.555 1 98 193 ASN A O 1
ATOM 1540 N N . ILE A 1 194 ? 2.086 -11.445 -5.52 1 98.75 194 ILE A N 1
ATOM 1541 C CA . ILE A 1 194 ? 2.951 -11.617 -4.355 1 98.75 194 ILE A CA 1
ATOM 1542 C C . ILE A 1 194 ? 4.195 -12.414 -4.754 1 98.75 194 ILE A C 1
ATOM 1544 O O . ILE A 1 194 ? 5.305 -12.102 -4.305 1 98.75 194 ILE A O 1
ATOM 1548 N N . ASP A 1 195 ? 4.016 -13.398 -5.629 1 98.62 195 ASP A N 1
ATOM 1549 C CA . ASP A 1 195 ? 5.137 -14.156 -6.176 1 98.62 195 ASP A CA 1
ATOM 1550 C C . ASP A 1 195 ? 6.094 -13.242 -6.938 1 98.62 195 ASP A C 1
ATOM 1552 O O . ASP A 1 195 ? 7.312 -13.32 -6.762 1 98.62 195 ASP A O 1
ATOM 1556 N N . LEU A 1 196 ? 5.543 -12.422 -7.773 1 98.56 196 LEU A N 1
ATOM 1557 C CA . LEU A 1 196 ? 6.371 -11.508 -8.547 1 98.56 196 LEU A CA 1
ATOM 1558 C C . LEU A 1 196 ? 7.09 -10.516 -7.637 1 98.56 196 LEU A C 1
ATOM 1560 O O . LEU A 1 196 ? 8.266 -10.219 -7.84 1 98.56 196 LEU A O 1
ATOM 1564 N N . LEU A 1 197 ? 6.418 -10.047 -6.637 1 98.81 197 LEU A N 1
ATOM 1565 C CA . LEU A 1 197 ? 6.992 -9.078 -5.711 1 98.81 197 LEU A CA 1
ATOM 1566 C C . LEU A 1 197 ? 8.227 -9.641 -5.016 1 98.81 197 LEU A C 1
ATOM 1568 O O . LEU A 1 197 ? 9.297 -9.047 -5.059 1 98.81 197 LEU A O 1
ATOM 1572 N N . GLN A 1 198 ? 8.008 -10.789 -4.375 1 98.75 198 GLN A N 1
ATOM 1573 C CA . GLN A 1 198 ? 9.141 -11.359 -3.646 1 98.75 198 GLN A CA 1
ATOM 1574 C C . GLN A 1 198 ? 10.266 -11.742 -4.598 1 98.75 198 GLN A C 1
ATOM 1576 O O . GLN A 1 198 ? 11.445 -11.641 -4.246 1 98.75 198 GLN A O 1
ATOM 1581 N N . TRP A 1 199 ? 9.938 -12.18 -5.875 1 98.56 199 TRP A N 1
ATOM 1582 C CA . TRP A 1 199 ? 10.922 -12.562 -6.883 1 98.56 199 TRP A CA 1
ATOM 1583 C C . TRP A 1 199 ? 11.789 -11.367 -7.273 1 98.56 199 TRP A C 1
ATOM 1585 O O . TRP A 1 199 ? 12.992 -11.508 -7.473 1 98.56 199 TRP A O 1
ATOM 1595 N N . MET A 1 200 ? 11.18 -10.219 -7.344 1 98.75 200 MET A N 1
ATOM 1596 C CA . MET A 1 200 ? 11.898 -9 -7.719 1 98.75 200 MET A CA 1
ATOM 1597 C C . MET A 1 200 ? 12.711 -8.461 -6.547 1 98.75 200 MET A C 1
ATOM 1599 O O . MET A 1 200 ? 13.773 -7.875 -6.742 1 98.75 200 MET A O 1
ATOM 1603 N N . MET A 1 201 ? 12.242 -8.664 -5.324 1 98.19 201 MET A N 1
ATOM 1604 C CA . MET A 1 201 ? 12.789 -7.957 -4.168 1 98.19 201 MET A CA 1
ATOM 1605 C C . MET A 1 201 ? 13.883 -8.781 -3.492 1 98.19 201 MET A C 1
ATOM 1607 O O . MET A 1 201 ? 14.461 -8.352 -2.494 1 98.19 201 MET A O 1
ATOM 1611 N N . GLY A 1 202 ? 14.188 -9.977 -3.996 1 90.44 202 GLY A N 1
ATOM 1612 C CA . GLY A 1 202 ? 15.297 -10.766 -3.482 1 90.44 202 GLY A CA 1
ATOM 1613 C C . GLY A 1 202 ? 14.891 -12.156 -3.035 1 90.44 202 GLY A C 1
ATOM 1614 O O . GLY A 1 202 ? 15.727 -13.055 -2.961 1 90.44 202 GLY A O 1
ATOM 1615 N N . GLY A 1 203 ? 13.672 -12.367 -2.641 1 89.81 203 GLY A N 1
ATOM 1616 C CA . GLY A 1 203 ? 13.109 -13.688 -2.449 1 89.81 203 GLY A CA 1
ATOM 1617 C C . GLY A 1 203 ? 13.391 -14.266 -1.076 1 89.81 203 GLY A C 1
ATOM 1618 O O . GLY A 1 203 ? 12.805 -15.281 -0.69 1 89.81 203 GLY A O 1
ATOM 1619 N N . ASP A 1 204 ? 14.266 -13.664 -0.267 1 96.88 204 ASP A N 1
ATOM 1620 C CA . ASP A 1 204 ? 14.531 -14.102 1.1 1 96.88 204 ASP A CA 1
ATOM 1621 C C . ASP A 1 204 ? 13.82 -13.211 2.111 1 96.88 204 ASP A C 1
ATOM 1623 O O . ASP A 1 204 ? 14.18 -12.047 2.285 1 96.88 204 ASP A O 1
ATOM 1627 N N . ILE A 1 205 ? 12.891 -13.828 2.826 1 98.38 205 ILE A N 1
ATOM 1628 C CA . ILE A 1 205 ? 11.977 -13.086 3.688 1 98.38 205 ILE A CA 1
ATOM 1629 C C . ILE A 1 205 ? 12.5 -13.086 5.121 1 98.38 205 ILE A C 1
ATOM 1631 O O . ILE A 1 205 ? 12.984 -14.109 5.613 1 98.38 205 ILE A O 1
ATOM 1635 N N . ASP A 1 206 ? 12.508 -11.945 5.797 1 98.62 206 ASP A N 1
ATOM 1636 C CA . ASP A 1 206 ? 12.852 -11.844 7.211 1 98.62 206 ASP A CA 1
ATOM 1637 C C . ASP A 1 206 ? 11.594 -11.883 8.078 1 98.62 206 ASP A C 1
ATOM 1639 O O . ASP A 1 206 ? 11.461 -12.742 8.953 1 98.62 206 ASP A O 1
ATOM 1643 N N . THR A 1 207 ? 10.648 -11.008 7.805 1 98.75 207 THR A N 1
ATOM 1644 C CA . THR A 1 207 ? 9.469 -10.852 8.656 1 98.75 207 THR A CA 1
ATOM 1645 C C . THR A 1 207 ? 8.242 -10.516 7.824 1 98.75 207 THR A C 1
ATOM 1647 O O . THR A 1 207 ? 8.328 -9.781 6.84 1 98.75 207 THR A O 1
ATOM 1650 N N . VAL A 1 208 ? 7.07 -11.07 8.242 1 98.94 208 VAL A N 1
ATOM 1651 C CA . VAL A 1 208 ? 5.789 -10.773 7.613 1 98.94 208 VAL A CA 1
ATOM 1652 C C . VAL A 1 208 ? 4.777 -10.352 8.68 1 98.94 208 VAL A C 1
ATOM 1654 O O . VAL A 1 208 ? 4.695 -10.977 9.742 1 98.94 208 VAL A O 1
ATOM 1657 N N . TYR A 1 209 ? 4.082 -9.289 8.469 1 98.94 209 TYR A N 1
ATOM 1658 C CA . TYR A 1 209 ? 2.924 -8.891 9.266 1 98.94 209 TYR A CA 1
ATOM 1659 C C . TYR A 1 209 ? 1.725 -8.602 8.375 1 98.94 209 TYR A C 1
ATOM 1661 O O . TYR A 1 209 ? 1.88 -8.094 7.258 1 98.94 209 TYR A O 1
ATOM 1669 N N . ALA A 1 210 ? 0.542 -8.938 8.953 1 98.94 210 ALA A N 1
ATOM 1670 C CA . ALA A 1 210 ? -0.619 -8.711 8.094 1 98.94 210 ALA A CA 1
ATOM 1671 C C . ALA A 1 210 ? -1.857 -8.383 8.93 1 98.94 210 ALA A C 1
ATOM 1673 O O . ALA A 1 210 ? -1.929 -8.727 10.109 1 98.94 210 ALA A O 1
ATOM 1674 N N . GLN A 1 211 ? -2.734 -7.633 8.344 1 98.75 211 GLN A N 1
ATOM 1675 C CA . GLN A 1 211 ? -4.133 -7.5 8.742 1 98.75 211 GLN A CA 1
ATOM 1676 C C . GLN A 1 211 ? -5.066 -7.93 7.613 1 98.75 211 GLN A C 1
ATOM 1678 O O . GLN A 1 211 ? -4.863 -7.559 6.453 1 98.75 211 GLN A O 1
ATOM 1683 N N . CYS A 1 212 ? -6.004 -8.766 7.949 1 98.25 212 CYS A N 1
ATOM 1684 C CA . CYS A 1 212 ? -6.984 -9.234 6.973 1 98.25 212 CYS A CA 1
ATOM 1685 C C . CYS A 1 212 ? -8.375 -9.32 7.59 1 98.25 212 CYS A C 1
ATOM 1687 O O . CYS A 1 212 ? -8.523 -9.203 8.805 1 98.25 212 CYS A O 1
ATOM 1689 N N . GLY A 1 213 ? -9.375 -9.422 6.766 1 98.12 213 GLY A N 1
ATOM 1690 C CA . GLY A 1 213 ? -10.734 -9.625 7.238 1 98.12 213 GLY A CA 1
ATOM 1691 C C . GLY A 1 213 ? -11.695 -10.039 6.141 1 98.12 213 GLY A C 1
ATOM 1692 O O . GLY A 1 213 ? -11.344 -10 4.957 1 98.12 213 GLY A O 1
ATOM 1693 N N . THR A 1 214 ? -12.828 -10.633 6.559 1 98.56 214 THR A N 1
ATOM 1694 C CA . THR A 1 214 ? -13.969 -10.875 5.684 1 98.56 214 THR A CA 1
ATOM 1695 C C . THR A 1 214 ? -15 -9.758 5.82 1 98.56 214 THR A C 1
ATOM 1697 O O . THR A 1 214 ? -15.805 -9.766 6.754 1 98.56 214 THR A O 1
ATOM 1700 N N . PHE A 1 215 ? -15.047 -8.875 4.855 1 98.62 215 PHE A N 1
ATOM 1701 C CA . PHE A 1 215 ? -15.781 -7.629 5.035 1 98.62 215 PHE A CA 1
ATOM 1702 C C . PHE A 1 215 ? -17.141 -7.703 4.363 1 98.62 215 PHE A C 1
ATOM 1704 O O . PHE A 1 215 ? -18.156 -7.332 4.957 1 98.62 215 PHE A O 1
ATOM 1711 N N . LEU A 1 216 ? -17.109 -8.156 3.127 1 98.56 216 LEU A N 1
ATOM 1712 C CA . LEU A 1 216 ? -18.328 -7.992 2.34 1 98.56 216 LEU A CA 1
ATOM 1713 C C . LEU A 1 216 ? -18.875 -9.344 1.902 1 98.56 216 LEU A C 1
ATOM 1715 O O . LEU A 1 216 ? -20.078 -9.484 1.648 1 98.56 216 LEU A O 1
ATOM 1719 N N . ARG A 1 217 ? -18.016 -10.32 1.772 1 98.38 217 ARG A N 1
ATOM 1720 C CA . ARG A 1 217 ? -18.391 -11.586 1.156 1 98.38 217 ARG A CA 1
ATOM 1721 C C . ARG A 1 217 ? -18.766 -12.625 2.215 1 98.38 217 ARG A C 1
ATOM 1723 O O . ARG A 1 217 ? -18.141 -12.688 3.275 1 98.38 217 ARG A O 1
ATOM 1730 N N . ASP A 1 218 ? -19.719 -13.445 1.861 1 97.81 218 ASP A N 1
ATOM 1731 C CA . ASP A 1 218 ? -20.109 -14.531 2.754 1 97.81 218 ASP A CA 1
ATOM 1732 C C . ASP A 1 218 ? -19.266 -15.781 2.5 1 97.81 218 ASP A C 1
ATOM 1734 O O . ASP A 1 218 ? -19.766 -16.766 1.939 1 97.81 218 ASP A O 1
ATOM 1738 N N . ILE A 1 219 ? -18.062 -15.805 2.908 1 98.25 219 ILE A N 1
ATOM 1739 C CA . ILE A 1 219 ? -17.109 -16.891 2.732 1 98.25 219 ILE A CA 1
ATOM 1740 C C . ILE A 1 219 ? -16.328 -17.109 4.023 1 98.25 219 ILE A C 1
ATOM 1742 O O . ILE A 1 219 ? -16.406 -16.297 4.953 1 98.25 219 ILE A O 1
ATOM 1746 N N . GLU A 1 220 ? -15.531 -18.188 4.117 1 98 220 GLU A N 1
ATOM 1747 C CA . GLU A 1 220 ? -14.766 -18.516 5.316 1 98 220 GLU A CA 1
ATOM 1748 C C . GLU A 1 220 ? -13.508 -17.641 5.414 1 98 220 GLU A C 1
ATOM 1750 O O . GLU A 1 220 ? -13.188 -17.141 6.488 1 98 220 GLU A O 1
ATOM 1755 N N . ALA A 1 221 ? -12.82 -17.469 4.305 1 98.5 221 ALA A N 1
ATOM 1756 C CA . ALA A 1 221 ? -11.516 -16.812 4.293 1 98.5 221 ALA A CA 1
ATOM 1757 C C . ALA A 1 221 ? -11.648 -15.32 4.047 1 98.5 221 ALA A C 1
ATOM 1759 O O . ALA A 1 221 ? -12.758 -14.781 4.027 1 98.5 221 ALA A O 1
ATOM 1760 N N . GLU A 1 222 ? -10.57 -14.617 3.975 1 98.69 222 GLU A N 1
ATOM 1761 C CA . GLU A 1 222 ? -10.586 -13.164 3.891 1 98.69 222 GLU A CA 1
ATOM 1762 C C . GLU A 1 222 ? -10.914 -12.695 2.475 1 98.69 222 GLU A C 1
ATOM 1764 O O . GLU A 1 222 ? -10.547 -13.352 1.498 1 98.69 222 GLU A O 1
ATOM 1769 N N . ASP A 1 223 ? -11.609 -11.57 2.381 1 98.88 223 ASP A N 1
ATOM 1770 C CA . ASP A 1 223 ? -11.852 -10.961 1.077 1 98.88 223 ASP A CA 1
ATOM 1771 C C . ASP A 1 223 ? -11.055 -9.672 0.917 1 98.88 223 ASP A C 1
ATOM 1773 O O . ASP A 1 223 ? -11.094 -9.039 -0.14 1 98.88 223 ASP A O 1
ATOM 1777 N N . PHE A 1 224 ? -10.359 -9.305 1.98 1 98.88 224 PHE A N 1
ATOM 1778 C CA . PHE A 1 224 ? -9.344 -8.266 1.925 1 98.88 224 PHE A CA 1
ATOM 1779 C C . PHE A 1 224 ? -8.188 -8.586 2.863 1 98.88 224 PHE A C 1
ATOM 1781 O O . PHE A 1 224 ? -8.391 -9.117 3.953 1 98.88 224 PHE A O 1
ATOM 1788 N N . GLY A 1 225 ? -6.957 -8.156 2.393 1 98.88 225 GLY A N 1
ATOM 1789 C CA . GLY A 1 225 ? -5.797 -8.25 3.26 1 98.88 225 GLY A CA 1
ATOM 1790 C C . GLY A 1 225 ? -4.68 -7.301 2.869 1 98.88 225 GLY A C 1
ATOM 1791 O O . GLY A 1 225 ? -4.516 -6.98 1.689 1 98.88 225 GLY A O 1
ATOM 1792 N N . ALA A 1 226 ? -3.947 -6.852 3.865 1 98.94 226 ALA A N 1
ATOM 1793 C CA . ALA A 1 226 ? -2.738 -6.047 3.703 1 98.94 226 ALA A CA 1
ATOM 1794 C C . ALA A 1 226 ? -1.545 -6.703 4.387 1 98.94 226 ALA A C 1
ATOM 1796 O O . ALA A 1 226 ? -1.668 -7.223 5.5 1 98.94 226 ALA A O 1
ATOM 1797 N N . ILE A 1 227 ? -0.422 -6.738 3.658 1 98.94 227 ILE A N 1
ATOM 1798 C CA . ILE A 1 227 ? 0.774 -7.391 4.184 1 98.94 227 ILE A CA 1
ATOM 1799 C C . ILE A 1 227 ? 1.958 -6.43 4.109 1 98.94 227 ILE A C 1
ATOM 1801 O O . ILE A 1 227 ? 2.133 -5.723 3.117 1 98.94 227 ILE A O 1
ATOM 1805 N N . ILE A 1 228 ? 2.746 -6.391 5.129 1 98.94 228 ILE A N 1
ATOM 1806 C CA . ILE A 1 228 ? 4.082 -5.805 5.082 1 98.94 228 ILE A CA 1
ATOM 1807 C C . ILE A 1 228 ? 5.133 -6.906 5.199 1 98.94 228 ILE A C 1
ATOM 1809 O O . ILE A 1 228 ? 5.043 -7.77 6.074 1 98.94 228 ILE A O 1
ATOM 1813 N N . ILE A 1 229 ? 6.039 -6.875 4.273 1 98.94 229 ILE A N 1
ATOM 1814 C CA . ILE A 1 229 ? 7.117 -7.855 4.211 1 98.94 229 ILE A CA 1
ATOM 1815 C C . ILE A 1 229 ? 8.461 -7.16 4.387 1 98.94 229 ILE A C 1
ATOM 1817 O O . ILE A 1 229 ? 8.742 -6.156 3.725 1 98.94 229 ILE A O 1
ATOM 1821 N N . ARG A 1 230 ? 9.25 -7.621 5.285 1 98.81 230 ARG A N 1
ATOM 1822 C CA . ARG A 1 230 ? 10.664 -7.254 5.324 1 98.81 230 ARG A CA 1
ATOM 1823 C C . ARG A 1 230 ? 11.531 -8.359 4.73 1 98.81 230 ARG A C 1
ATOM 1825 O O . ARG A 1 230 ? 11.438 -9.516 5.137 1 98.81 230 ARG A O 1
ATOM 1832 N N . PHE A 1 231 ? 12.297 -8.016 3.775 1 98.69 231 PHE A N 1
ATOM 1833 C CA . PHE A 1 231 ? 13.211 -8.969 3.17 1 98.69 231 PHE A CA 1
ATOM 1834 C C . PHE A 1 231 ? 14.562 -8.953 3.885 1 98.69 231 PHE A C 1
ATOM 1836 O O . PHE A 1 231 ? 14.906 -7.98 4.555 1 98.69 231 PHE A O 1
ATOM 1843 N N . LYS A 1 232 ? 15.344 -9.992 3.758 1 98.5 232 LYS A N 1
ATOM 1844 C CA . LYS A 1 232 ? 16.641 -10.102 4.441 1 98.5 232 LYS A CA 1
ATOM 1845 C C . LYS A 1 232 ? 17.609 -9.047 3.934 1 98.5 232 LYS A C 1
ATOM 1847 O O . LYS A 1 232 ? 18.5 -8.609 4.672 1 98.5 232 LYS A O 1
ATOM 1852 N N . ASN A 1 233 ? 17.469 -8.625 2.703 1 97.94 233 ASN A N 1
ATOM 1853 C CA . ASN A 1 233 ? 18.344 -7.594 2.17 1 97.94 233 ASN A CA 1
ATOM 1854 C C . ASN A 1 233 ? 17.953 -6.207 2.68 1 97.94 233 ASN A C 1
ATOM 1856 O O . ASN A 1 233 ? 18.547 -5.203 2.273 1 97.94 233 ASN A O 1
ATOM 1860 N N . GLY A 1 234 ? 16.922 -6.109 3.467 1 97.94 234 GLY A N 1
ATOM 1861 C CA . GLY A 1 234 ? 16.531 -4.863 4.105 1 97.94 234 GLY A CA 1
ATOM 1862 C C . GLY A 1 234 ? 15.328 -4.211 3.443 1 97.94 234 GLY A C 1
ATOM 1863 O O . GLY A 1 234 ? 14.625 -3.412 4.066 1 97.94 234 GLY A O 1
ATOM 1864 N N . ALA A 1 235 ? 15.016 -4.508 2.186 1 98.69 235 ALA A N 1
ATOM 1865 C CA . ALA A 1 235 ? 13.93 -3.895 1.434 1 98.69 235 ALA A CA 1
ATOM 1866 C C . ALA A 1 235 ? 12.57 -4.238 2.051 1 98.69 235 ALA A C 1
ATOM 1868 O O . ALA A 1 235 ? 12.461 -5.191 2.824 1 98.69 235 ALA A O 1
ATOM 1869 N N . ILE A 1 236 ? 11.609 -3.408 1.763 1 98.88 236 ILE A N 1
ATOM 1870 C CA . ILE A 1 236 ? 10.281 -3.588 2.344 1 98.88 236 ILE A CA 1
ATOM 1871 C C . ILE A 1 236 ? 9.258 -3.795 1.233 1 98.88 236 ILE A C 1
ATOM 1873 O O . ILE A 1 236 ? 9.266 -3.08 0.228 1 98.88 236 ILE A O 1
ATOM 1877 N N . GLY A 1 237 ? 8.469 -4.828 1.356 1 98.88 237 GLY A N 1
ATOM 1878 C CA . GLY A 1 237 ? 7.352 -5.07 0.457 1 98.88 237 GLY A CA 1
ATOM 1879 C C . GLY A 1 237 ? 6.004 -4.742 1.071 1 98.88 237 GLY A C 1
ATOM 1880 O O . GLY A 1 237 ? 5.793 -4.953 2.268 1 98.88 237 GLY A O 1
ATOM 1881 N N . VAL A 1 238 ? 5.082 -4.262 0.273 1 98.94 238 VAL A N 1
ATOM 1882 C CA . VAL A 1 238 ? 3.717 -3.973 0.696 1 98.94 238 VAL A CA 1
ATOM 1883 C C . VAL A 1 238 ? 2.729 -4.656 -0.244 1 98.94 238 VAL A C 1
ATOM 1885 O O . VAL A 1 238 ? 2.893 -4.613 -1.465 1 98.94 238 VAL A O 1
ATOM 1888 N N . VAL A 1 239 ? 1.758 -5.309 0.329 1 98.94 239 VAL A N 1
ATOM 1889 C CA . VAL A 1 239 ? 0.702 -5.941 -0.456 1 98.94 239 VAL A CA 1
ATOM 1890 C C . VAL A 1 239 ? -0.656 -5.375 -0.047 1 98.94 239 VAL A C 1
ATOM 1892 O O . VAL A 1 239 ? -0.96 -5.273 1.144 1 98.94 239 VAL A O 1
ATOM 1895 N N . GLU A 1 240 ? -1.4 -4.898 -0.951 1 98.81 240 GLU A N 1
ATOM 1896 C CA . GLU A 1 240 ? -2.809 -4.539 -0.822 1 98.81 240 GLU A CA 1
ATOM 1897 C C . GLU A 1 240 ? -3.686 -5.41 -1.719 1 98.81 240 GLU A C 1
ATOM 1899 O O . GLU A 1 240 ? -3.699 -5.234 -2.939 1 98.81 240 GLU A O 1
ATOM 1904 N N . GLY A 1 241 ? -4.375 -6.352 -1.137 1 98.75 241 GLY A N 1
ATOM 1905 C CA . GLY A 1 241 ? -5.121 -7.352 -1.883 1 98.75 241 GLY A CA 1
ATOM 1906 C C . GLY A 1 241 ? -6.609 -7.332 -1.586 1 98.75 241 GLY A C 1
ATOM 1907 O O . GLY A 1 241 ? -7.039 -7.75 -0.508 1 98.75 241 GLY A O 1
ATOM 1908 N N . SER A 1 242 ? -7.43 -6.996 -2.648 1 98.69 242 SER A N 1
ATOM 1909 C CA . SER A 1 242 ? -8.859 -6.793 -2.424 1 98.69 242 SER A CA 1
ATOM 1910 C C . SER A 1 242 ? -9.688 -7.609 -3.404 1 98.69 242 SER A C 1
ATOM 1912 O O . SER A 1 242 ? -9.336 -7.727 -4.582 1 98.69 242 SER A O 1
ATOM 1914 N N . ALA A 1 243 ? -10.742 -8.164 -2.943 1 98.56 243 ALA A N 1
ATOM 1915 C CA . ALA A 1 243 ? -11.844 -8.625 -3.779 1 98.56 243 ALA A CA 1
ATOM 1916 C C . ALA A 1 243 ? -13.102 -7.789 -3.541 1 98.56 243 ALA A C 1
ATOM 1918 O O . ALA A 1 243 ? -14.203 -8.203 -3.898 1 98.56 243 ALA A O 1
ATOM 1919 N N . CYS A 1 244 ? -12.906 -6.59 -2.918 1 98.75 244 CYS A N 1
ATOM 1920 C CA . CYS A 1 244 ? -14.047 -5.848 -2.379 1 98.75 244 CYS A CA 1
ATOM 1921 C C . CYS A 1 244 ? -14.289 -4.57 -3.174 1 98.75 244 CYS A C 1
ATOM 1923 O O . CYS A 1 244 ? -15.203 -3.803 -2.863 1 98.75 244 CYS A O 1
ATOM 1925 N N . VAL A 1 245 ? -13.539 -4.301 -4.242 1 98.5 245 VAL A N 1
ATOM 1926 C CA . VAL A 1 245 ? -13.625 -3.027 -4.953 1 98.5 245 VAL A CA 1
ATOM 1927 C C . VAL A 1 245 ? -14.984 -2.914 -5.645 1 98.5 245 VAL A C 1
ATOM 1929 O O . VAL A 1 245 ? -15.445 -3.867 -6.273 1 98.5 245 VAL A O 1
ATOM 1932 N N . TYR A 1 246 ? -15.625 -1.783 -5.562 1 98.12 246 TYR A N 1
ATOM 1933 C CA . TYR A 1 246 ? -16.906 -1.536 -6.219 1 98.12 246 TYR A CA 1
ATOM 1934 C C . TYR A 1 246 ? -16.703 -0.794 -7.535 1 98.12 246 TYR A C 1
ATOM 1936 O O . TYR A 1 246 ? -15.93 0.162 -7.605 1 98.12 246 TYR A O 1
ATOM 1944 N N . PRO A 1 247 ? -17.453 -1.037 -8.477 1 97.5 247 PRO A N 1
ATOM 1945 C CA . PRO A 1 247 ? -18.266 -2.23 -8.727 1 97.5 247 PRO A CA 1
ATOM 1946 C C . PRO A 1 247 ? -17.531 -3.289 -9.539 1 97.5 247 PRO A C 1
ATOM 1948 O O . PRO A 1 247 ? -18.047 -4.391 -9.742 1 97.5 247 PRO A O 1
ATOM 1951 N N . LYS A 1 248 ? -16.344 -2.951 -10.023 1 96.56 248 LYS A N 1
ATOM 1952 C CA . LYS A 1 248 ? -15.5 -3.811 -10.852 1 96.56 248 LYS A CA 1
ATOM 1953 C C . LYS A 1 248 ? -14.023 -3.625 -10.523 1 96.56 248 LYS A C 1
ATOM 1955 O O . LYS A 1 248 ? -13.664 -2.742 -9.742 1 96.56 248 LYS A O 1
ATOM 1960 N N . ASN A 1 249 ? -13.195 -4.477 -11.062 1 96.69 249 ASN A N 1
ATOM 1961 C CA . ASN A 1 249 ? -11.758 -4.348 -10.844 1 96.69 249 ASN A CA 1
ATOM 1962 C C . ASN A 1 249 ? -11.273 -2.928 -11.109 1 96.69 249 ASN A C 1
ATOM 1964 O O . ASN A 1 249 ? -11.75 -2.27 -12.039 1 96.69 249 ASN A O 1
ATOM 1968 N N . LEU A 1 250 ? -10.352 -2.436 -10.281 1 96.06 250 LEU A N 1
ATOM 1969 C CA . LEU A 1 250 ? -9.797 -1.103 -10.477 1 96.06 250 LEU A CA 1
ATOM 1970 C C . LEU A 1 250 ? -8.391 -1.183 -11.062 1 96.06 250 LEU A C 1
ATOM 1972 O O . LEU A 1 250 ? -8.078 -0.497 -12.039 1 96.06 250 LEU A O 1
ATOM 1976 N N . GLU A 1 251 ? -7.543 -2.033 -10.43 1 93.94 251 GLU A N 1
ATOM 1977 C CA . GLU A 1 251 ? -6.184 -2.135 -10.953 1 93.94 251 GLU A CA 1
ATOM 1978 C C . GLU A 1 251 ? -5.48 -3.381 -10.422 1 93.94 251 GLU A C 1
ATOM 1980 O O . GLU A 1 251 ? -5.926 -3.98 -9.438 1 93.94 251 GLU A O 1
ATOM 1985 N N . GLU A 1 252 ? -4.449 -3.816 -11.055 1 95.69 252 GLU A N 1
ATOM 1986 C CA . GLU A 1 252 ? -3.377 -4.723 -10.656 1 95.69 252 GLU A CA 1
ATOM 1987 C C . GLU A 1 252 ? -2.01 -4.148 -11.016 1 95.69 252 GLU A C 1
ATOM 1989 O O . GLU A 1 252 ? -1.714 -3.922 -12.188 1 95.69 252 GLU A O 1
ATOM 1994 N N . THR A 1 253 ? -1.182 -3.885 -9.984 1 97.12 253 THR A N 1
ATOM 1995 C CA . THR A 1 253 ? 0.061 -3.172 -10.258 1 97.12 253 THR A CA 1
ATOM 1996 C C . THR A 1 253 ? 1.208 -3.748 -9.438 1 97.12 253 THR A C 1
ATOM 1998 O O . THR A 1 253 ? 1.024 -4.098 -8.266 1 97.12 253 THR A O 1
ATOM 2001 N N . LEU A 1 254 ? 2.312 -3.932 -10.047 1 98.44 254 LEU A N 1
ATOM 2002 C CA . LEU A 1 254 ? 3.586 -4.242 -9.406 1 98.44 254 LEU A CA 1
ATOM 2003 C C . LEU A 1 254 ? 4.562 -3.078 -9.547 1 98.44 254 LEU A C 1
ATOM 2005 O O . LEU A 1 254 ? 4.898 -2.674 -10.656 1 98.44 254 LEU A O 1
ATOM 2009 N N . SER A 1 255 ? 4.992 -2.504 -8.461 1 98.69 255 SER A N 1
ATOM 2010 C CA . SER A 1 255 ? 5.945 -1.398 -8.461 1 98.69 255 SER A CA 1
ATOM 2011 C C . SER A 1 255 ? 7.238 -1.782 -7.75 1 98.69 255 SER A C 1
ATOM 2013 O O . SER A 1 255 ? 7.203 -2.389 -6.676 1 98.69 255 SER A O 1
ATOM 2015 N N . ILE A 1 256 ? 8.336 -1.473 -8.328 1 98.88 256 ILE A N 1
ATOM 2016 C CA . ILE A 1 256 ? 9.648 -1.736 -7.746 1 98.88 256 ILE A CA 1
ATOM 2017 C C . ILE A 1 256 ? 10.461 -0.446 -7.699 1 98.88 256 ILE A C 1
ATOM 2019 O O . ILE A 1 256 ? 10.578 0.256 -8.711 1 98.88 256 ILE A O 1
ATOM 2023 N N . PHE A 1 257 ? 11.016 -0.16 -6.555 1 98.88 257 PHE A N 1
ATOM 2024 C CA . PHE A 1 257 ? 11.766 1.072 -6.34 1 98.88 257 PHE A CA 1
ATOM 2025 C C . PHE A 1 257 ? 13.156 0.771 -5.805 1 98.88 257 PHE A C 1
ATOM 2027 O O . PHE A 1 257 ? 13.312 0.006 -4.852 1 98.88 257 PHE A O 1
ATOM 2034 N N . GLY A 1 258 ? 14.125 1.347 -6.379 1 98.75 258 GLY A N 1
ATOM 2035 C CA . GLY A 1 258 ? 15.508 1.264 -5.926 1 98.75 258 GLY A CA 1
ATOM 2036 C C . GLY A 1 258 ? 16.25 2.58 -6.035 1 98.75 258 GLY A C 1
ATOM 2037 O O . GLY A 1 258 ? 15.688 3.586 -6.469 1 98.75 258 GLY A O 1
ATOM 2038 N N . GLU A 1 259 ? 17.469 2.57 -5.691 1 98.56 259 GLU A N 1
ATOM 2039 C CA . GLU A 1 259 ? 18.359 3.727 -5.66 1 98.56 259 GLU A CA 1
ATOM 2040 C C . GLU A 1 259 ? 18.406 4.43 -7.016 1 98.56 259 GLU A C 1
ATOM 2042 O O . GLU A 1 259 ? 18.391 5.66 -7.082 1 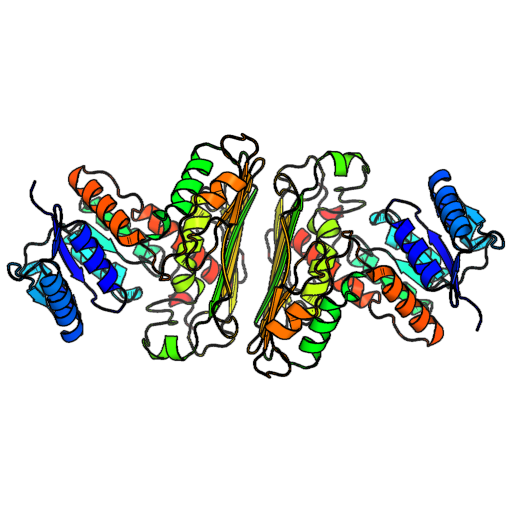98.56 259 GLU A O 1
ATOM 2047 N N . ASN A 1 260 ? 18.359 3.607 -8.07 1 98.56 260 ASN A N 1
ATOM 2048 C CA . ASN A 1 260 ? 18.609 4.141 -9.406 1 98.56 260 ASN A CA 1
ATOM 2049 C C . ASN A 1 260 ? 17.484 3.764 -10.375 1 98.56 260 ASN A C 1
ATOM 2051 O O . ASN A 1 260 ? 17.672 3.812 -11.594 1 98.56 260 ASN A O 1
ATOM 2055 N N . GLY A 1 261 ? 16.375 3.324 -9.82 1 98.62 261 GLY A N 1
ATOM 2056 C CA . GLY A 1 261 ? 15.344 2.855 -10.734 1 98.62 261 GLY A CA 1
ATOM 2057 C C . GLY A 1 261 ? 13.945 2.92 -10.141 1 98.62 261 GLY A C 1
ATOM 2058 O O . GLY A 1 261 ? 13.766 2.732 -8.938 1 98.62 261 GLY A O 1
ATOM 2059 N N . THR A 1 262 ? 12.977 3.236 -11 1 98.75 262 THR A N 1
ATOM 2060 C CA . THR A 1 262 ? 11.547 3.244 -10.695 1 98.75 262 THR A CA 1
ATOM 2061 C C . THR A 1 262 ? 10.758 2.57 -11.812 1 98.75 262 THR A C 1
ATOM 2063 O O . THR A 1 262 ? 10.766 3.029 -12.953 1 98.75 262 THR A O 1
ATOM 2066 N N . VAL A 1 263 ? 10.102 1.461 -11.445 1 98.62 263 VAL A N 1
ATOM 2067 C CA . VAL A 1 263 ? 9.305 0.76 -12.445 1 98.62 263 VAL A CA 1
ATOM 2068 C C . VAL A 1 263 ? 7.926 0.422 -11.867 1 98.62 263 VAL A C 1
ATOM 2070 O O . VAL A 1 263 ? 7.816 0.021 -10.711 1 98.62 263 VAL A O 1
ATOM 2073 N N . ALA A 1 264 ? 6.902 0.634 -12.641 1 98 264 ALA A N 1
ATOM 2074 C CA . ALA A 1 264 ? 5.543 0.192 -12.336 1 98 264 ALA A CA 1
ATOM 2075 C C . ALA A 1 264 ? 4.922 -0.531 -13.523 1 98 264 ALA A C 1
ATOM 2077 O O . ALA A 1 264 ? 4.891 0.004 -14.641 1 98 264 ALA A O 1
ATOM 2078 N N . ILE A 1 265 ? 4.527 -1.745 -13.289 1 97.12 265 ILE A N 1
ATOM 2079 C CA . ILE A 1 265 ? 3.832 -2.543 -14.289 1 97.12 265 ILE A CA 1
ATOM 2080 C C . ILE A 1 265 ? 2.369 -2.713 -13.891 1 97.12 265 ILE A C 1
ATOM 2082 O O . ILE A 1 265 ? 2.07 -3.184 -12.789 1 97.12 265 ILE A O 1
ATOM 2086 N N . GLY A 1 266 ? 1.46 -2.27 -14.75 1 94.19 266 GLY A N 1
ATOM 2087 C CA . GLY A 1 266 ? 0.032 -2.389 -14.508 1 94.19 266 GLY A CA 1
ATOM 2088 C C . GLY A 1 266 ? -0.699 -3.156 -15.594 1 94.19 266 GLY A C 1
ATOM 2089 O O . GLY A 1 266 ? -0.233 -4.207 -16.031 1 94.19 266 GLY A O 1
ATOM 2090 N N . GLY A 1 267 ? -1.859 -2.645 -15.93 1 82.88 267 GLY A N 1
ATOM 2091 C CA . GLY A 1 267 ? -2.697 -3.365 -16.875 1 82.88 267 GLY A CA 1
ATOM 2092 C C . GLY A 1 267 ? -3.609 -4.379 -16.203 1 82.88 267 GLY A C 1
ATOM 2093 O O . GLY A 1 267 ? -3.691 -4.441 -14.984 1 82.88 267 GLY A O 1
ATOM 2094 N N . ILE A 1 268 ? -4.324 -5.137 -16.906 1 74.75 268 ILE A N 1
ATOM 2095 C CA . ILE A 1 268 ? -5.348 -6.043 -16.391 1 74.75 268 ILE A CA 1
ATOM 2096 C C . ILE A 1 268 ? -4.684 -7.242 -15.711 1 74.75 268 ILE A C 1
ATOM 2098 O O . ILE A 1 268 ? -5.273 -7.871 -14.836 1 74.75 268 ILE A O 1
ATOM 2102 N N . ALA A 1 269 ? -3.471 -7.516 -16.078 1 72.56 269 ALA A N 1
ATOM 2103 C CA . ALA A 1 269 ? -2.76 -8.672 -15.539 1 72.56 269 ALA A CA 1
ATOM 2104 C C . ALA A 1 269 ? -1.263 -8.398 -15.43 1 72.56 269 ALA A C 1
ATOM 2106 O O . ALA A 1 269 ? -0.442 -9.273 -15.727 1 72.56 269 ALA A O 1
ATOM 2107 N N . VAL A 1 270 ? -0.899 -7.137 -15.047 1 82.12 270 VAL A N 1
ATOM 2108 C CA . VAL A 1 270 ? 0.5 -6.73 -14.961 1 82.12 270 VAL A CA 1
ATOM 2109 C C . VAL A 1 270 ? 1.199 -7.012 -16.297 1 82.12 270 VAL A C 1
ATOM 2111 O O . VAL A 1 270 ? 2.24 -7.672 -16.328 1 82.12 270 VAL A O 1
ATOM 2114 N N . ASN A 1 271 ? 0.659 -6.531 -17.312 1 82.69 271 ASN A N 1
ATOM 2115 C CA . ASN A 1 271 ? 1.185 -6.789 -18.641 1 82.69 271 ASN A CA 1
ATOM 2116 C C . ASN A 1 271 ? 1.448 -5.488 -19.406 1 82.69 271 ASN A C 1
ATOM 2118 O O . ASN A 1 271 ? 1.633 -5.504 -20.625 1 82.69 271 ASN A O 1
ATOM 2122 N N . ALA A 1 272 ? 1.369 -4.449 -18.703 1 89.19 272 ALA A N 1
ATOM 2123 C CA . ALA A 1 272 ? 1.657 -3.15 -19.297 1 89.19 272 ALA A CA 1
ATOM 2124 C C . ALA A 1 272 ? 2.586 -2.324 -18.422 1 89.19 272 ALA A C 1
ATOM 2126 O O . ALA A 1 272 ? 2.279 -2.074 -17.25 1 89.19 272 ALA A O 1
ATOM 2127 N N . ILE A 1 273 ? 3.684 -1.904 -19.016 1 93.75 273 ILE A N 1
ATOM 2128 C CA . ILE A 1 273 ? 4.609 -1.043 -18.281 1 93.75 273 ILE A CA 1
ATOM 2129 C C . ILE A 1 273 ? 4.039 0.37 -18.188 1 93.75 273 ILE A C 1
ATOM 2131 O O . ILE A 1 273 ? 3.686 0.97 -19.203 1 93.75 273 ILE A O 1
ATOM 2135 N N . GLU A 1 274 ? 3.91 0.896 -17.031 1 95.12 274 GLU A N 1
ATOM 2136 C CA . GLU A 1 274 ? 3.361 2.232 -16.812 1 95.12 274 GLU A CA 1
ATOM 2137 C C . GLU A 1 274 ? 4.465 3.24 -16.516 1 95.12 274 GLU A C 1
ATOM 2139 O O . GLU A 1 274 ? 4.348 4.422 -16.844 1 95.12 274 GLU A O 1
ATOM 2144 N N . THR A 1 275 ? 5.496 2.873 -15.797 1 97.12 275 THR A N 1
ATOM 2145 C CA . THR A 1 275 ? 6.66 3.676 -15.445 1 97.12 275 THR A CA 1
ATOM 2146 C C . THR A 1 275 ? 7.945 2.883 -15.648 1 97.12 275 THR A C 1
ATOM 2148 O O . THR A 1 275 ? 8.016 1.703 -15.297 1 97.12 275 THR A O 1
ATOM 2151 N N . TRP A 1 276 ? 8.914 3.453 -16.266 1 97.75 276 TRP A N 1
ATOM 2152 C CA . TRP A 1 276 ? 10.211 2.836 -16.516 1 97.75 276 TRP A CA 1
ATOM 2153 C C . TRP A 1 276 ? 11.328 3.877 -16.516 1 97.75 276 TRP A C 1
ATOM 2155 O O . TRP A 1 276 ? 11.664 4.445 -17.547 1 97.75 276 TRP A O 1
ATOM 2165 N N . ARG A 1 277 ? 11.914 4.113 -15.344 1 98.25 277 ARG A N 1
ATOM 2166 C CA . ARG A 1 277 ? 12.938 5.141 -15.156 1 98.25 277 ARG A CA 1
ATOM 2167 C C . ARG A 1 277 ? 14.211 4.547 -14.555 1 98.25 277 ARG A C 1
ATOM 2169 O O . ARG A 1 277 ? 14.172 3.951 -13.477 1 98.25 277 ARG A O 1
ATOM 2176 N N . PHE A 1 278 ? 15.312 4.719 -15.234 1 98.31 278 PHE A N 1
ATOM 2177 C CA . PHE A 1 278 ? 16.594 4.25 -14.719 1 98.31 278 PHE A CA 1
ATOM 2178 C C . PHE A 1 278 ? 17.672 5.305 -14.922 1 98.31 278 PHE A C 1
ATOM 2180 O O . PHE A 1 278 ? 17.625 6.078 -15.883 1 98.31 278 PHE A O 1
ATOM 2187 N N . ALA A 1 279 ? 18.641 5.273 -14.094 1 97.81 279 ALA A N 1
ATOM 2188 C CA . ALA A 1 279 ? 19.734 6.234 -14.117 1 97.81 279 ALA A CA 1
ATOM 2189 C C . ALA A 1 279 ? 20.734 5.906 -15.227 1 97.81 279 ALA A C 1
ATOM 2191 O O . ALA A 1 279 ? 21.469 6.781 -15.68 1 97.81 279 ALA A O 1
ATOM 2192 N N . ASP A 1 280 ? 20.781 4.648 -15.695 1 96.75 280 ASP A N 1
ATOM 2193 C CA . ASP A 1 280 ? 21.844 4.184 -16.594 1 96.75 280 ASP A CA 1
ATOM 2194 C C . ASP A 1 280 ? 21.578 4.605 -18.031 1 96.75 280 ASP A C 1
ATOM 2196 O O . ASP A 1 280 ? 22.422 4.441 -18.906 1 96.75 280 ASP A O 1
ATOM 2200 N N . ASN A 1 281 ? 20.406 5.098 -18.359 1 91.62 281 ASN A N 1
ATOM 2201 C CA . ASN A 1 281 ? 20 5.641 -19.641 1 91.62 281 ASN A CA 1
ATOM 2202 C C . ASN A 1 281 ? 20.172 4.613 -20.766 1 91.62 281 ASN A C 1
ATOM 2204 O O . ASN A 1 281 ? 20.469 4.973 -21.906 1 91.62 281 ASN A O 1
ATOM 2208 N N . LYS A 1 282 ? 20.156 3.332 -20.406 1 94.25 282 LYS A N 1
ATOM 2209 C CA . LYS A 1 282 ? 20.188 2.293 -21.438 1 94.25 282 LYS A CA 1
ATOM 2210 C C . LYS A 1 282 ? 18.938 2.348 -22.312 1 94.25 282 LYS A C 1
ATOM 2212 O O . LYS A 1 282 ? 18.969 1.887 -23.453 1 94.25 282 LYS A O 1
ATOM 2217 N N . ASP A 1 283 ? 17.844 2.838 -21.844 1 93.56 283 ASP A N 1
ATOM 2218 C CA . ASP A 1 283 ? 16.547 3.078 -22.484 1 93.56 283 ASP A CA 1
ATOM 2219 C C . ASP A 1 283 ? 15.828 4.258 -21.844 1 93.56 283 ASP A C 1
ATOM 2221 O O . ASP A 1 283 ? 16.281 4.801 -20.844 1 93.56 283 ASP A O 1
ATOM 2225 N N . THR A 1 284 ? 14.875 4.766 -22.594 1 93.38 284 THR A N 1
ATOM 2226 C CA . THR A 1 284 ? 14.078 5.848 -22.031 1 93.38 284 THR A CA 1
ATOM 2227 C C . THR A 1 284 ? 12.641 5.391 -21.781 1 93.38 284 THR A C 1
ATOM 2229 O O . THR A 1 284 ? 12.148 4.48 -22.453 1 93.38 284 THR A O 1
ATOM 2232 N N . GLU A 1 285 ? 12.07 5.965 -20.734 1 93.31 285 GLU A N 1
ATOM 2233 C CA . GLU A 1 285 ? 10.672 5.656 -20.438 1 93.31 285 GLU A CA 1
ATOM 2234 C C . GLU A 1 285 ? 9.797 5.824 -21.672 1 93.31 285 GLU A C 1
ATOM 2236 O O . GLU A 1 285 ? 8.938 4.98 -21.953 1 93.31 285 GLU A O 1
ATOM 2241 N N . GLU A 1 286 ? 10.023 6.859 -22.422 1 92.75 286 GLU A N 1
ATOM 2242 C CA . GLU A 1 286 ? 9.25 7.137 -23.625 1 92.75 286 GLU A CA 1
ATOM 2243 C C . GLU A 1 286 ? 9.391 6.008 -24.641 1 92.75 286 GLU A C 1
ATOM 2245 O O . GLU A 1 286 ? 8.391 5.559 -25.219 1 92.75 286 GLU A O 1
ATOM 2250 N N . GLU A 1 287 ? 10.57 5.559 -24.844 1 91.62 287 GLU A N 1
ATOM 2251 C CA . GLU A 1 287 ? 10.836 4.492 -25.797 1 91.62 287 GLU A CA 1
ATOM 2252 C C . GLU A 1 287 ? 10.172 3.188 -25.375 1 91.62 287 GLU A C 1
ATOM 2254 O O . GLU A 1 287 ? 9.562 2.494 -26.188 1 91.62 287 GLU A O 1
ATOM 2259 N N . ILE A 1 288 ? 10.242 2.898 -24.109 1 91.69 288 ILE A N 1
ATOM 2260 C CA . ILE A 1 288 ? 9.695 1.652 -23.594 1 91.69 288 ILE A CA 1
ATOM 2261 C C . ILE A 1 288 ? 8.164 1.682 -23.672 1 91.69 288 ILE A C 1
ATOM 2263 O O . ILE A 1 288 ? 7.543 0.692 -24.062 1 91.69 288 ILE A O 1
ATOM 2267 N N . LEU A 1 289 ? 7.598 2.764 -23.344 1 88.94 289 LEU A N 1
ATOM 2268 C CA . LEU A 1 289 ? 6.145 2.891 -23.359 1 88.94 289 LEU A CA 1
ATOM 2269 C C . LEU A 1 289 ? 5.609 2.818 -24.781 1 88.94 289 LEU A C 1
ATOM 2271 O O . LEU A 1 289 ? 4.508 2.318 -25.016 1 88.94 289 LEU A O 1
ATOM 2275 N N . LYS A 1 290 ? 6.355 3.307 -25.781 1 84.12 290 LYS A N 1
ATOM 2276 C CA . LYS A 1 290 ? 5.953 3.273 -27.188 1 84.12 290 LYS A CA 1
ATOM 2277 C C . LYS A 1 290 ? 5.996 1.851 -27.734 1 84.12 290 LYS A C 1
ATOM 2279 O O . LYS A 1 290 ? 5.211 1.496 -28.625 1 84.12 290 LYS A O 1
ATOM 2284 N N . GLN A 1 291 ? 6.848 1.043 -27.188 1 80.94 291 GLN A N 1
ATOM 2285 C CA . GLN A 1 291 ? 7.074 -0.302 -27.703 1 80.94 291 GLN A CA 1
ATOM 2286 C C . GLN A 1 291 ? 6.055 -1.288 -27.141 1 80.94 291 GLN A C 1
ATOM 2288 O O . GLN A 1 291 ? 5.941 -2.416 -27.625 1 80.94 291 GLN A O 1
ATOM 2293 N N . GLN A 1 292 ? 5.344 -0.859 -26.219 1 79.62 292 GLN A N 1
ATOM 2294 C CA . GLN A 1 292 ? 4.477 -1.816 -25.531 1 79.62 292 GLN A CA 1
ATOM 2295 C C . GLN A 1 292 ? 3.283 -2.197 -26.406 1 79.62 292 GLN A C 1
ATOM 2297 O O . GLN A 1 292 ? 2.75 -1.359 -27.141 1 79.62 292 GLN A O 1
ATOM 2302 N N . LYS A 1 293 ? 3.25 -3.578 -26.359 1 63.59 293 LYS A N 1
ATOM 2303 C CA . LYS A 1 293 ? 2.096 -4.133 -27.062 1 63.59 293 LYS A CA 1
ATOM 2304 C C . LYS A 1 293 ? 0.825 -3.994 -26.234 1 63.59 293 LYS A C 1
ATOM 2306 O O . LYS A 1 293 ? 0.891 -3.721 -25.031 1 63.59 293 LYS A O 1
ATOM 2311 N N . GLY A 1 294 ? -0.305 -3.861 -26.812 1 61.31 294 GLY A N 1
ATOM 2312 C CA . GLY A 1 294 ? -1.603 -3.756 -26.172 1 61.31 294 GLY A CA 1
ATOM 2313 C C . GLY A 1 294 ? -1.818 -4.801 -25.094 1 61.31 294 GLY A C 1
ATOM 2314 O O . GLY A 1 294 ? -0.992 -5.699 -24.906 1 61.31 294 GLY A O 1
ATOM 2315 N N . ASP A 1 295 ? -2.754 -4.551 -24.141 1 61.12 295 ASP A N 1
ATOM 2316 C CA . ASP A 1 295 ? -3.135 -5.445 -23.047 1 61.12 295 ASP A CA 1
ATOM 2317 C C . ASP A 1 295 ? -3.74 -6.738 -23.594 1 61.12 295 ASP A C 1
ATOM 2319 O O . ASP A 1 295 ? -4.469 -6.723 -24.594 1 61.12 295 ASP A O 1
ATOM 2323 N N . PRO A 1 296 ? -3.252 -7.871 -22.922 1 60 296 PRO A N 1
ATOM 2324 C CA . PRO A 1 296 ? -3.961 -9.094 -23.281 1 60 296 PRO A CA 1
ATOM 2325 C C . PRO A 1 296 ? -5.461 -9.016 -23 1 60 296 PRO A C 1
ATOM 2327 O O . PRO A 1 296 ? -5.906 -8.156 -22.25 1 60 296 PRO A O 1
ATOM 2330 N N . ASP A 1 297 ? -6.16 -9.922 -23.609 1 56.75 297 ASP A N 1
ATOM 2331 C CA . ASP A 1 297 ? -7.617 -9.906 -23.547 1 56.75 297 ASP A CA 1
ATOM 2332 C C . ASP A 1 297 ? -8.109 -10.469 -22.219 1 56.75 297 ASP A C 1
ATOM 2334 O O . ASP A 1 297 ? -9.297 -10.344 -21.875 1 56.75 297 ASP A O 1
ATOM 2338 N N . SER A 1 298 ? -7.184 -11.273 -21.547 1 65.81 298 SER A N 1
ATOM 2339 C CA . SER A 1 298 ? -7.688 -11.891 -20.328 1 65.81 298 SER A CA 1
ATOM 2340 C C . SER A 1 298 ? -6.715 -11.695 -19.172 1 65.81 298 SER A C 1
ATOM 2342 O O . SER A 1 298 ? -5.535 -11.414 -19.391 1 65.81 298 SER A O 1
ATOM 2344 N N . VAL A 1 299 ? -7.246 -11.969 -18 1 60.78 299 VAL A N 1
ATOM 2345 C CA . VAL A 1 299 ? -6.469 -11.852 -16.781 1 60.78 299 VAL A CA 1
ATOM 2346 C C . VAL A 1 299 ? -5.43 -12.969 -16.703 1 60.78 299 VAL A C 1
ATOM 2348 O O . VAL A 1 299 ? -4.438 -12.859 -15.984 1 60.78 299 VAL A O 1
ATOM 2351 N N . TYR A 1 300 ? -5.605 -14.016 -17.484 1 66.25 300 TYR A N 1
ATOM 2352 C CA . TYR A 1 300 ? -4.676 -15.141 -17.453 1 66.25 300 TYR A CA 1
ATOM 2353 C C . TYR A 1 300 ? -3.471 -14.883 -18.344 1 66.25 300 TYR A C 1
ATOM 2355 O O . TYR A 1 300 ? -2.445 -15.555 -18.219 1 66.25 300 TYR A O 1
ATOM 2363 N N . GLY A 1 301 ? -3.482 -14.039 -19.141 1 66.69 301 GLY A N 1
ATOM 2364 C CA . GLY A 1 301 ? -2.361 -13.695 -20.016 1 66.69 301 GLY A CA 1
ATOM 2365 C C . GLY A 1 301 ? -1.949 -14.828 -20.938 1 66.69 301 GLY A C 1
ATOM 2366 O O . GLY A 1 301 ? -2.777 -15.664 -21.312 1 66.69 301 GLY A O 1
ATOM 2367 N N . PHE A 1 302 ? -0.735 -14.836 -21.469 1 77.75 302 PHE A N 1
ATOM 2368 C CA . PHE A 1 302 ? -0.204 -15.82 -22.422 1 77.75 302 PHE A CA 1
ATOM 2369 C C . PHE A 1 302 ? 0.976 -16.562 -21.812 1 77.75 302 PHE A C 1
ATOM 2371 O O . PHE A 1 302 ? 1.781 -17.156 -22.531 1 77.75 302 PHE A O 1
ATOM 2378 N N . GLY A 1 303 ? 0.913 -16.609 -20.469 1 90.19 303 GLY A N 1
ATOM 2379 C CA . GLY A 1 303 ? 2.105 -17.078 -19.781 1 90.19 303 GLY A CA 1
ATOM 2380 C C . GLY A 1 303 ? 2.17 -18.594 -19.672 1 90.19 303 GLY A C 1
ATOM 2381 O O . GLY A 1 303 ? 3.242 -19.156 -19.438 1 90.19 303 GLY A O 1
ATOM 2382 N N . HIS A 1 304 ? 1.061 -19.312 -19.906 1 95.19 304 HIS A N 1
ATOM 2383 C CA . HIS A 1 304 ? 1.047 -20.766 -19.75 1 95.19 304 HIS A CA 1
ATOM 2384 C C . HIS A 1 304 ? 1.891 -21.453 -20.828 1 95.19 304 HIS A C 1
ATOM 2386 O O . HIS A 1 304 ? 2.596 -22.422 -20.531 1 95.19 304 HIS A O 1
ATOM 2392 N N . THR A 1 305 ? 1.834 -20.906 -22.047 1 96.44 305 THR A N 1
ATOM 2393 C CA . THR A 1 305 ? 2.568 -21.516 -23.156 1 96.44 305 THR A CA 1
ATOM 2394 C C . THR A 1 305 ? 4.066 -21.531 -22.859 1 96.44 305 THR A C 1
ATOM 2396 O O . THR A 1 305 ? 4.699 -22.578 -22.891 1 96.44 305 THR A O 1
ATOM 2399 N N . PRO A 1 306 ? 4.59 -20.359 -22.484 1 97.19 306 PRO A N 1
ATOM 2400 C CA . PRO A 1 306 ? 6.02 -20.406 -22.172 1 97.19 306 PRO A CA 1
ATOM 2401 C C . PRO A 1 306 ? 6.32 -21.156 -20.875 1 97.19 306 PRO A C 1
ATOM 2403 O O . PRO A 1 306 ? 7.398 -21.734 -20.734 1 97.19 306 PRO A O 1
ATOM 2406 N N . LEU A 1 307 ? 5.453 -21.172 -19.938 1 98.12 307 LEU A N 1
ATOM 2407 C CA . LEU A 1 307 ? 5.633 -21.953 -18.719 1 98.12 307 LEU A CA 1
ATOM 2408 C C . LEU A 1 307 ? 5.773 -23.438 -19.047 1 98.12 307 LEU A C 1
ATOM 2410 O O . LEU A 1 307 ? 6.691 -24.109 -18.562 1 98.12 307 LEU A O 1
ATOM 2414 N N . PHE A 1 308 ? 4.867 -23.984 -19.922 1 98.25 308 PHE A N 1
ATOM 2415 C CA . PHE A 1 308 ? 4.938 -25.359 -20.359 1 98.25 308 PHE A CA 1
ATOM 2416 C C . PHE A 1 308 ? 6.238 -25.625 -21.109 1 98.25 308 PHE A C 1
ATOM 2418 O O . PHE A 1 308 ? 6.891 -26.656 -20.891 1 98.25 308 PHE A O 1
ATOM 2425 N N . LYS A 1 309 ? 6.613 -24.688 -22 1 98.31 309 LYS A N 1
ATOM 2426 C CA . LYS A 1 309 ? 7.852 -24.844 -22.75 1 98.31 309 LYS A CA 1
ATOM 2427 C C . LYS A 1 309 ? 9.055 -24.984 -21.812 1 98.31 309 LYS A C 1
ATOM 2429 O O . LYS A 1 309 ? 9.914 -25.828 -22.031 1 98.31 309 LYS A O 1
ATOM 2434 N N . ASP A 1 310 ? 9.055 -24.156 -20.812 1 98.5 310 ASP A N 1
ATOM 2435 C CA . ASP A 1 310 ? 10.156 -24.219 -19.844 1 98.5 310 ASP A CA 1
ATOM 2436 C C . ASP A 1 310 ? 10.188 -25.562 -19.125 1 98.5 310 ASP A C 1
ATOM 2438 O O . ASP A 1 310 ? 11.258 -26.125 -18.906 1 98.5 310 ASP A O 1
ATOM 2442 N N . MET A 1 311 ? 9.023 -26.047 -18.703 1 98.5 311 MET A N 1
ATOM 2443 C CA . MET A 1 311 ? 8.93 -27.344 -18.031 1 98.5 311 MET A CA 1
ATOM 2444 C C . MET A 1 311 ? 9.398 -28.469 -18.953 1 98.5 311 MET A C 1
ATOM 2446 O O . MET A 1 311 ? 10.141 -29.359 -18.547 1 98.5 311 MET A O 1
ATOM 2450 N N . ILE A 1 312 ? 8.984 -28.438 -20.234 1 98.25 312 ILE A N 1
ATOM 2451 C CA . ILE A 1 312 ? 9.383 -29.406 -21.234 1 98.25 312 ILE A CA 1
ATOM 2452 C C . ILE A 1 312 ? 10.898 -29.406 -21.391 1 98.25 312 ILE A C 1
ATOM 2454 O O . ILE A 1 312 ? 11.539 -30.469 -21.344 1 98.25 312 ILE A O 1
ATOM 2458 N N . ASP A 1 313 ? 11.414 -28.219 -21.516 1 98.31 313 ASP A N 1
ATOM 2459 C CA . ASP A 1 313 ? 12.867 -28.078 -21.656 1 98.31 313 ASP A CA 1
ATOM 2460 C C . ASP A 1 313 ? 13.578 -28.609 -20.406 1 98.31 313 ASP A C 1
ATOM 2462 O O . ASP A 1 313 ? 14.641 -29.234 -20.516 1 98.31 313 ASP A O 1
ATOM 2466 N N . ALA A 1 314 ? 13.062 -28.328 -19.281 1 98.5 314 ALA A N 1
ATOM 2467 C CA . ALA A 1 314 ? 13.648 -28.797 -18.031 1 98.5 314 ALA A CA 1
ATOM 2468 C C . ALA A 1 314 ? 13.711 -30.312 -17.969 1 98.5 314 ALA A C 1
ATOM 2470 O O . ALA A 1 314 ? 14.719 -30.891 -17.562 1 98.5 314 ALA A O 1
ATOM 2471 N N . ILE A 1 315 ? 12.648 -30.969 -18.391 1 98.19 315 ILE A N 1
ATOM 2472 C CA . ILE A 1 315 ? 12.602 -32.438 -18.406 1 98.19 315 ILE A CA 1
ATOM 2473 C C . ILE A 1 315 ? 13.633 -32.969 -19.391 1 98.19 315 ILE A C 1
ATOM 2475 O O . ILE A 1 315 ? 14.422 -33.844 -19.062 1 98.19 315 ILE A O 1
ATOM 2479 N N . ASN A 1 316 ? 13.664 -32.375 -20.578 1 97.62 316 ASN A N 1
ATOM 2480 C CA . ASN A 1 316 ? 14.5 -32.875 -21.672 1 97.62 316 ASN A CA 1
ATOM 2481 C C . ASN A 1 316 ? 15.984 -32.656 -21.375 1 97.62 316 ASN A C 1
ATOM 2483 O O . ASN A 1 316 ? 16.828 -33.438 -21.828 1 97.62 316 ASN A O 1
ATOM 2487 N N . THR A 1 317 ? 16.297 -31.625 -20.656 1 97.5 317 THR A N 1
ATOM 2488 C CA . THR A 1 317 ? 17.688 -31.297 -20.422 1 97.5 317 THR A CA 1
ATOM 2489 C C . THR A 1 317 ? 18.078 -31.578 -18.984 1 97.5 317 THR A C 1
ATOM 2491 O O . THR A 1 317 ? 19.188 -31.25 -18.562 1 97.5 317 THR A O 1
ATOM 2494 N N . ASN A 1 318 ? 17.203 -32.062 -18.219 1 97.5 318 ASN A N 1
ATOM 2495 C CA . ASN A 1 318 ? 17.406 -32.438 -16.828 1 97.5 318 ASN A CA 1
ATOM 2496 C C . ASN A 1 318 ? 17.875 -31.266 -15.984 1 97.5 318 ASN A C 1
ATOM 2498 O O . ASN A 1 318 ? 18.828 -31.391 -15.219 1 97.5 318 ASN A O 1
ATOM 2502 N N . ARG A 1 319 ? 17.297 -30.125 -16.188 1 97.56 319 ARG A N 1
ATOM 2503 C CA . ARG A 1 319 ? 17.469 -28.984 -15.305 1 97.56 319 ARG A CA 1
ATOM 2504 C C . ARG A 1 319 ? 16.219 -28.703 -14.5 1 97.56 319 ARG A C 1
ATOM 2506 O O . ARG A 1 319 ? 15.18 -29.344 -14.711 1 97.56 319 ARG A O 1
ATOM 2513 N N . GLN A 1 320 ? 16.297 -27.891 -13.508 1 98.25 320 GLN A N 1
ATOM 2514 C CA . GLN A 1 320 ? 15.109 -27.453 -12.773 1 98.25 320 GLN A CA 1
ATOM 2515 C C . GLN A 1 320 ? 14.281 -26.469 -13.586 1 98.25 320 GLN A C 1
ATOM 2517 O O . GLN A 1 320 ? 14.836 -25.625 -14.289 1 98.25 320 GLN A O 1
ATOM 2522 N N . PRO A 1 321 ? 12.984 -26.656 -13.562 1 98.56 321 PRO A N 1
ATOM 2523 C CA . PRO A 1 321 ? 12.18 -25.594 -14.172 1 98.56 321 PRO A CA 1
ATOM 2524 C C . PRO A 1 321 ? 12.375 -24.234 -13.492 1 98.56 321 PRO A C 1
ATOM 2526 O O . PRO A 1 321 ? 12.82 -24.188 -12.344 1 98.56 321 PRO A O 1
ATOM 2529 N N . LEU A 1 322 ? 12 -23.156 -14.219 1 97.69 322 LEU A N 1
ATOM 2530 C CA . LEU A 1 322 ? 12.148 -21.812 -13.68 1 97.69 322 LEU A CA 1
ATOM 2531 C C . LEU A 1 322 ? 11.422 -21.672 -12.344 1 97.69 322 LEU A C 1
ATOM 2533 O O . LEU A 1 322 ? 11.93 -21.031 -11.422 1 97.69 322 LEU A O 1
ATOM 2537 N N . ILE A 1 323 ? 10.227 -22.312 -12.289 1 98.56 323 ILE A N 1
ATOM 2538 C CA . ILE A 1 323 ? 9.445 -22.25 -11.062 1 98.56 323 ILE A CA 1
ATOM 2539 C C . ILE A 1 323 ? 9.312 -23.656 -10.469 1 98.56 323 ILE A C 1
ATOM 2541 O O . ILE A 1 323 ? 8.227 -24.25 -10.508 1 98.56 323 ILE A O 1
ATOM 2545 N N . ASN A 1 324 ? 10.359 -24.125 -9.93 1 98.69 324 ASN A N 1
ATOM 2546 C CA . ASN A 1 324 ? 10.32 -25.422 -9.234 1 98.69 324 ASN A CA 1
ATOM 2547 C C . ASN A 1 324 ? 9.586 -25.312 -7.898 1 98.69 324 ASN A C 1
ATOM 2549 O O . ASN A 1 324 ? 9.047 -24.25 -7.566 1 98.69 324 ASN A O 1
ATOM 2553 N N . GLY A 1 325 ? 9.539 -26.359 -7.18 1 98.75 325 GLY A N 1
ATOM 2554 C CA . GLY A 1 325 ? 8.805 -26.391 -5.926 1 98.75 325 GLY A CA 1
ATOM 2555 C C . GLY A 1 325 ? 9.289 -25.359 -4.926 1 98.75 325 GLY A C 1
ATOM 2556 O O . GLY A 1 325 ? 8.484 -24.719 -4.242 1 98.75 325 GLY A O 1
ATOM 2557 N N . VAL A 1 326 ? 10.578 -25.156 -4.84 1 98.31 326 VAL A N 1
ATOM 2558 C CA . VAL A 1 326 ? 11.164 -24.219 -3.881 1 98.31 326 VAL A CA 1
ATOM 2559 C C . VAL A 1 326 ? 10.734 -22.797 -4.219 1 98.31 326 VAL A C 1
ATOM 2561 O O . VAL A 1 326 ? 10.312 -22.047 -3.338 1 98.31 326 VAL A O 1
ATOM 2564 N N . GLU A 1 327 ? 10.805 -22.453 -5.492 1 97.94 327 GLU A N 1
ATOM 2565 C CA . GLU A 1 327 ? 10.383 -21.125 -5.938 1 97.94 327 GLU A CA 1
ATOM 2566 C C . GLU A 1 327 ? 8.883 -20.938 -5.758 1 97.94 327 GLU A C 1
ATOM 2568 O O . GLU A 1 327 ? 8.43 -19.875 -5.328 1 97.94 327 GLU A O 1
ATOM 2573 N N . GLY A 1 328 ? 8.133 -21.969 -6.066 1 98.25 328 GLY A N 1
ATOM 2574 C CA . GLY A 1 328 ? 6.68 -21.906 -5.973 1 98.25 328 GLY A CA 1
ATOM 2575 C C . GLY A 1 328 ? 6.18 -21.75 -4.551 1 98.25 328 GLY A C 1
ATOM 2576 O O . GLY A 1 328 ? 5.086 -21.234 -4.32 1 98.25 328 GLY A O 1
ATOM 2577 N N . LYS A 1 329 ? 6.973 -22.141 -3.586 1 98.31 329 LYS A N 1
ATOM 2578 C CA . LYS A 1 329 ? 6.598 -22.125 -2.174 1 98.31 329 LYS A CA 1
ATOM 2579 C C . LYS A 1 329 ? 6.742 -20.734 -1.574 1 98.31 329 LYS A C 1
ATOM 2581 O O . LYS A 1 329 ? 6.07 -20.391 -0.596 1 98.31 329 LYS A O 1
ATOM 2586 N N . LYS A 1 330 ? 7.57 -19.859 -2.158 1 98.25 330 LYS A N 1
ATOM 2587 C CA . LYS A 1 330 ? 7.934 -18.594 -1.543 1 98.25 330 LYS A CA 1
ATOM 2588 C C . LYS A 1 330 ? 6.723 -17.672 -1.417 1 98.25 330 LYS A C 1
ATOM 2590 O O . LYS A 1 330 ? 6.402 -17.203 -0.321 1 98.25 330 LYS A O 1
ATOM 2595 N N . GLY A 1 331 ? 6.016 -17.406 -2.535 1 98.44 331 GLY A N 1
ATOM 2596 C CA . GLY A 1 331 ? 4.824 -16.578 -2.479 1 98.44 331 GLY A CA 1
ATOM 2597 C C . GLY A 1 331 ? 3.752 -17.141 -1.558 1 98.44 331 GLY A C 1
ATOM 2598 O O . GLY A 1 331 ? 3.137 -16.391 -0.793 1 98.44 331 GLY A O 1
ATOM 2599 N N . MET A 1 332 ? 3.559 -18.438 -1.604 1 98.62 332 MET A N 1
ATOM 2600 C CA . MET A 1 332 ? 2.586 -19.109 -0.75 1 98.62 332 MET A CA 1
ATOM 2601 C C . MET A 1 332 ? 2.955 -18.953 0.722 1 98.62 332 MET A C 1
ATOM 2603 O O . MET A 1 332 ? 2.084 -18.719 1.562 1 98.62 332 MET A O 1
ATOM 2607 N N . SER A 1 333 ? 4.238 -19.062 1.025 1 98.69 333 SER A N 1
ATOM 2608 C CA . SER A 1 333 ? 4.703 -18.969 2.406 1 98.69 333 SER A CA 1
ATOM 2609 C C . SER A 1 333 ? 4.441 -17.578 2.975 1 98.69 333 SER A C 1
ATOM 2611 O O . SER A 1 333 ? 4.129 -17.422 4.156 1 98.69 333 SER A O 1
ATOM 2613 N N . ILE A 1 334 ? 4.574 -16.562 2.174 1 98.88 334 ILE A N 1
ATOM 2614 C CA . ILE A 1 334 ? 4.277 -15.203 2.605 1 98.88 334 ILE A CA 1
ATOM 2615 C C . ILE A 1 334 ? 2.807 -15.102 3.002 1 98.88 334 ILE A C 1
ATOM 2617 O O . ILE A 1 334 ? 2.479 -14.523 4.043 1 98.88 334 ILE A O 1
ATOM 2621 N N . ILE A 1 335 ? 1.954 -15.688 2.236 1 98.94 335 ILE A N 1
ATOM 2622 C CA . ILE A 1 335 ? 0.521 -15.609 2.494 1 98.94 335 ILE A CA 1
ATOM 2623 C C . ILE A 1 335 ? 0.178 -16.422 3.742 1 98.94 335 ILE A C 1
ATOM 2625 O O . ILE A 1 335 ? -0.612 -15.977 4.582 1 98.94 335 ILE A O 1
ATOM 2629 N N . LEU A 1 336 ? 0.77 -17.609 3.832 1 98.94 336 LEU A N 1
ATOM 2630 C CA . LEU A 1 336 ? 0.546 -18.406 5.031 1 98.94 336 LEU A CA 1
ATOM 2631 C C . LEU A 1 336 ? 1.056 -17.688 6.273 1 98.94 336 LEU A C 1
ATOM 2633 O O . LEU A 1 336 ? 0.434 -17.75 7.336 1 98.94 336 LEU A O 1
ATOM 2637 N N . ALA A 1 337 ? 2.188 -17 6.137 1 98.94 337 ALA A N 1
ATOM 2638 C CA . ALA A 1 337 ? 2.689 -16.188 7.238 1 98.94 337 ALA A CA 1
ATOM 2639 C C . ALA A 1 337 ? 1.725 -15.047 7.562 1 98.94 337 ALA A C 1
ATOM 2641 O O . ALA A 1 337 ? 1.55 -14.688 8.727 1 98.94 337 ALA A O 1
ATOM 2642 N N . ALA A 1 338 ? 1.151 -14.461 6.562 1 98.94 338 ALA A N 1
ATOM 2643 C CA . ALA A 1 338 ? 0.144 -13.43 6.77 1 98.94 338 ALA A CA 1
ATOM 2644 C C . ALA A 1 338 ? -1.036 -13.961 7.578 1 98.94 338 ALA A C 1
ATOM 2646 O O . ALA A 1 338 ? -1.516 -13.305 8.5 1 98.94 338 ALA A O 1
ATOM 2647 N N . TYR A 1 339 ? -1.52 -15.156 7.199 1 98.88 339 TYR A N 1
ATOM 2648 C CA . TYR A 1 339 ? -2.613 -15.781 7.938 1 98.88 339 TYR A CA 1
ATOM 2649 C C . TYR A 1 339 ? -2.211 -16.047 9.383 1 98.88 339 TYR A C 1
ATOM 2651 O O . TYR A 1 339 ? -2.986 -15.789 10.305 1 98.88 339 TYR A O 1
ATOM 2659 N N . LYS A 1 340 ? -0.994 -16.562 9.539 1 98.81 340 LYS A N 1
ATOM 2660 C CA . LYS A 1 340 ? -0.487 -16.797 10.891 1 98.81 340 LYS A CA 1
ATOM 2661 C C . LYS A 1 340 ? -0.411 -15.5 11.68 1 98.81 340 LYS A C 1
ATOM 2663 O O . LYS A 1 340 ? -0.763 -15.461 12.867 1 98.81 340 LYS A O 1
ATOM 2668 N N . SER A 1 341 ? 0.057 -14.477 11.055 1 98.88 341 SER A N 1
ATOM 2669 C CA . SER A 1 341 ? 0.114 -13.156 11.672 1 98.88 341 SER A CA 1
ATOM 2670 C C . SER A 1 341 ? -1.272 -12.68 12.102 1 98.88 341 SER A C 1
ATOM 2672 O O . SER A 1 341 ? -1.448 -12.172 13.211 1 98.88 341 SER A O 1
ATOM 2674 N N . ARG A 1 342 ? -2.232 -12.836 11.258 1 98.19 342 ARG A N 1
ATOM 2675 C CA . ARG A 1 342 ? -3.607 -12.469 11.578 1 98.19 342 ARG A CA 1
ATOM 2676 C C . ARG A 1 342 ? -4.121 -13.266 12.773 1 98.19 342 ARG A C 1
ATOM 2678 O O . ARG A 1 342 ? -4.805 -12.719 13.641 1 98.19 342 ARG A O 1
ATOM 2685 N N . LEU A 1 343 ? -3.883 -14.516 12.766 1 98.12 343 LEU A N 1
ATOM 2686 C CA . LEU A 1 343 ? -4.344 -15.414 13.82 1 98.12 343 LEU A CA 1
ATOM 2687 C C . LEU A 1 343 ? -3.752 -15.016 15.164 1 98.12 343 LEU A C 1
ATOM 2689 O O . LEU A 1 343 ? -4.465 -14.961 16.172 1 98.12 343 LEU A O 1
ATOM 2693 N N . THR A 1 344 ? -2.406 -14.648 15.172 1 98.06 344 THR A N 1
ATOM 2694 C CA . THR A 1 344 ? -1.698 -14.438 16.422 1 98.06 344 THR A CA 1
ATOM 2695 C C . THR A 1 344 ? -1.701 -12.961 16.812 1 98.06 344 THR A C 1
ATOM 2697 O O . THR A 1 344 ? -1.464 -12.617 17.969 1 98.06 344 THR A O 1
ATOM 2700 N N . GLY A 1 345 ? -1.864 -12.117 15.812 1 98.06 345 GLY A N 1
ATOM 2701 C CA . GLY A 1 345 ? -1.758 -10.68 16.031 1 98.06 345 GLY A CA 1
ATOM 2702 C C . GLY A 1 345 ? -0.324 -10.188 16.062 1 98.06 345 GLY A C 1
ATOM 2703 O O . GLY A 1 345 ? -0.066 -9.031 16.406 1 98.06 345 GLY A O 1
ATOM 2704 N N . LEU A 1 346 ? 0.615 -11.062 15.656 1 98.69 346 LEU A N 1
ATOM 2705 C CA . LEU A 1 346 ? 2.033 -10.75 15.781 1 98.69 346 LEU A CA 1
ATOM 2706 C C . LEU A 1 346 ? 2.744 -10.883 14.438 1 98.69 346 LEU A C 1
ATOM 2708 O O . LEU A 1 346 ? 2.275 -11.609 13.555 1 98.69 346 LEU A O 1
ATOM 2712 N N . PRO A 1 347 ? 3.855 -10.102 14.281 1 98.81 347 PRO A N 1
ATOM 2713 C CA . PRO A 1 347 ? 4.684 -10.398 13.109 1 98.81 347 PRO A CA 1
ATOM 2714 C C . PRO A 1 347 ? 5.258 -11.812 13.133 1 98.81 347 PRO A C 1
ATOM 2716 O O . PRO A 1 347 ? 5.512 -12.367 14.211 1 98.81 347 PRO A O 1
ATOM 2719 N N . VAL A 1 348 ? 5.465 -12.375 11.961 1 98.88 348 VAL A N 1
ATOM 2720 C CA . VAL A 1 348 ? 5.996 -13.727 11.836 1 98.88 348 VAL A CA 1
ATOM 2721 C C . VAL A 1 348 ? 7.422 -13.672 11.281 1 98.88 348 VAL A C 1
ATOM 2723 O O . VAL A 1 348 ? 7.645 -13.203 10.164 1 98.88 348 VAL A O 1
ATOM 2726 N N . LYS A 1 349 ? 8.328 -14.172 12.016 1 98.62 349 LYS A N 1
ATOM 2727 C CA . LYS A 1 349 ? 9.719 -14.258 11.578 1 98.62 349 LYS A CA 1
ATOM 2728 C C . LYS A 1 349 ? 9.969 -15.547 10.797 1 98.62 349 LYS A C 1
ATOM 2730 O O . LYS A 1 349 ? 9.469 -16.609 11.172 1 98.62 349 LYS A O 1
ATOM 2735 N N . PHE A 1 350 ? 10.781 -15.445 9.734 1 98.12 350 PHE A N 1
ATOM 2736 C CA . PHE A 1 350 ? 11.156 -16.625 8.961 1 98.12 350 PHE A CA 1
ATOM 2737 C C . PHE A 1 350 ? 12.453 -17.219 9.477 1 98.12 350 PHE A C 1
ATOM 2739 O O . PHE A 1 350 ? 13.367 -16.484 9.875 1 98.12 350 PHE A O 1
ATOM 2746 N N . PRO A 1 351 ? 12.586 -18.562 9.406 1 97.12 351 PRO A N 1
ATOM 2747 C CA . PRO A 1 351 ? 11.57 -19.5 8.914 1 97.12 351 PRO A CA 1
ATOM 2748 C C . PRO A 1 351 ? 10.375 -19.625 9.852 1 97.12 351 PRO A C 1
ATOM 2750 O O . PRO A 1 351 ? 10.547 -19.656 11.078 1 97.12 351 PRO A O 1
ATOM 2753 N N . MET A 1 352 ? 9.195 -19.656 9.344 1 96.62 352 MET A N 1
ATOM 2754 C CA . MET A 1 352 ? 7.98 -19.531 10.148 1 96.62 352 MET A CA 1
ATOM 2755 C C . MET A 1 352 ? 7.559 -20.875 10.719 1 96.62 352 MET A C 1
ATOM 2757 O O . MET A 1 352 ? 6.68 -20.938 11.578 1 96.62 352 MET A O 1
ATOM 2761 N N . GLY A 1 353 ? 8.148 -21.969 10.266 1 96.12 353 GLY A N 1
ATOM 2762 C CA . GLY A 1 353 ? 7.719 -23.281 10.688 1 96.12 353 GLY A CA 1
ATOM 2763 C C . GLY A 1 353 ? 6.461 -23.766 9.984 1 96.12 353 GLY A C 1
ATOM 2764 O O . GLY A 1 353 ? 6.164 -23.328 8.867 1 96.12 353 GLY A O 1
ATOM 2765 N N . GLU A 1 354 ? 5.824 -24.719 10.586 1 98.06 354 GLU A N 1
ATOM 2766 C CA . GLU A 1 354 ? 4.66 -25.344 9.961 1 98.06 354 GLU A CA 1
ATOM 2767 C C . GLU A 1 354 ? 3.404 -24.5 10.188 1 98.06 354 GLU A C 1
ATOM 2769 O O . GLU A 1 354 ? 3.152 -24.047 11.305 1 98.06 354 GLU A O 1
ATOM 2774 N N . PHE A 1 355 ? 2.686 -24.281 9.172 1 98.75 355 PHE A N 1
ATOM 2775 C CA . PHE A 1 355 ? 1.399 -23.594 9.242 1 98.75 355 PHE A CA 1
ATOM 2776 C C . PHE A 1 355 ? 0.489 -24.031 8.102 1 98.75 355 PHE A C 1
ATOM 2778 O O . PHE A 1 355 ? 0.958 -24.281 6.992 1 98.75 355 PHE A O 1
ATOM 2785 N N . SER A 1 356 ? -0.795 -24.125 8.359 1 98.69 356 SER A N 1
ATOM 2786 C CA . SER A 1 356 ? -1.823 -24.516 7.402 1 98.69 356 SER A CA 1
ATOM 2787 C C . SER A 1 356 ? -3.025 -23.578 7.465 1 98.69 356 SER A C 1
ATOM 2789 O O . SER A 1 356 ? -3.367 -23.062 8.531 1 98.69 356 SER A O 1
ATOM 2791 N N . THR A 1 357 ? -3.662 -23.391 6.316 1 98.69 357 THR A N 1
ATOM 2792 C CA . THR A 1 357 ? -4.887 -22.609 6.305 1 98.69 357 THR A CA 1
ATOM 2793 C C . THR A 1 357 ? -5.922 -23.203 7.254 1 98.69 357 THR A C 1
ATOM 2795 O O . THR A 1 357 ? -6.785 -22.484 7.77 1 98.69 357 THR A O 1
ATOM 2798 N N . MET A 1 358 ? -5.84 -24.484 7.516 1 98.44 358 MET A N 1
ATOM 2799 C CA . MET A 1 358 ? -6.809 -25.172 8.367 1 98.44 358 MET A CA 1
ATOM 2800 C C . MET A 1 358 ? -6.746 -24.641 9.797 1 98.44 358 MET A C 1
ATOM 2802 O O . MET A 1 358 ? -7.703 -24.781 10.562 1 98.44 358 MET A O 1
ATOM 2806 N N . GLN A 1 359 ? -5.648 -24.062 10.203 1 98.31 359 GLN A N 1
ATOM 2807 C CA . GLN A 1 359 ? -5.52 -23.484 11.531 1 98.31 359 GLN A CA 1
ATOM 2808 C C . GLN A 1 359 ? -6.352 -22.203 11.664 1 98.31 359 GLN A C 1
ATOM 2810 O O . GLN A 1 359 ? -6.582 -21.719 12.781 1 98.31 359 GLN A O 1
ATOM 2815 N N . MET A 1 360 ? -6.797 -21.703 10.562 1 98.12 360 MET A N 1
ATOM 2816 C CA . MET A 1 360 ? -7.602 -20.484 10.578 1 98.12 360 MET A CA 1
ATOM 2817 C C . MET A 1 360 ? -9.07 -20.812 10.852 1 98.12 360 MET A C 1
ATOM 2819 O O . MET A 1 360 ? -9.867 -19.906 11.102 1 98.12 360 MET A O 1
ATOM 2823 N N . LYS A 1 361 ? -9.328 -22.125 10.617 1 92.38 361 LYS A N 1
ATOM 2824 C CA . LYS A 1 361 ? -10.719 -22.516 10.812 1 92.38 361 LYS A CA 1
ATOM 2825 C C . LYS A 1 361 ? -11.117 -22.438 12.281 1 92.38 361 LYS A C 1
ATOM 2827 O O . LYS A 1 361 ? -10.359 -22.844 13.164 1 92.38 361 LYS A O 1
ATOM 2832 N N . LYS A 1 362 ? -12.086 -21.844 12.625 1 76.69 362 LYS A N 1
ATOM 2833 C CA . LYS A 1 362 ? -12.625 -21.703 13.969 1 76.69 362 LYS A CA 1
ATOM 2834 C C . LYS A 1 362 ? -13.375 -22.953 14.406 1 76.69 362 LYS A C 1
ATOM 2836 O O . LYS A 1 362 ? -14.016 -23.609 13.586 1 76.69 362 LYS A O 1
ATOM 2841 N N . MET B 1 1 ? -16.484 44.719 12.5 1 63.59 1 MET B N 1
ATOM 2842 C CA . MET B 1 1 ? -16.016 43.844 13.547 1 63.59 1 MET B CA 1
ATOM 2843 C C . MET B 1 1 ? -14.5 43.938 13.727 1 63.59 1 MET B C 1
ATOM 2845 O O . MET B 1 1 ? -13.781 44.281 12.789 1 63.59 1 MET B O 1
ATOM 2849 N N . LYS B 1 2 ? -13.945 43.938 14.961 1 89.06 2 LYS B N 1
ATOM 2850 C CA . LYS B 1 2 ? -12.516 44.094 15.242 1 89.06 2 LYS B CA 1
ATOM 2851 C C . LYS B 1 2 ? -11.711 42.969 14.609 1 89.06 2 LYS B C 1
ATOM 2853 O O . LYS B 1 2 ? -12.086 41.781 14.711 1 89.06 2 LYS B O 1
ATOM 2858 N N . LYS B 1 3 ? -10.68 43.344 13.789 1 95.38 3 LYS B N 1
ATOM 2859 C CA . LYS B 1 3 ? -9.836 42.375 13.141 1 95.38 3 LYS B CA 1
ATOM 2860 C C . LYS B 1 3 ? -8.977 41.625 14.156 1 95.38 3 LYS B C 1
ATOM 2862 O O . LYS B 1 3 ? -8.508 42.188 15.133 1 95.38 3 LYS B O 1
ATOM 2867 N N . ILE B 1 4 ? -8.852 40.375 13.961 1 98 4 ILE B N 1
ATOM 2868 C CA . ILE B 1 4 ? -7.934 39.594 14.766 1 98 4 ILE B CA 1
ATOM 2869 C C . ILE B 1 4 ? -6.496 40.031 14.492 1 98 4 ILE B C 1
ATOM 2871 O O . ILE B 1 4 ? -6.066 40.094 13.336 1 98 4 ILE B O 1
ATOM 2875 N N . ARG B 1 5 ? -5.824 40.406 15.484 1 98.25 5 ARG B N 1
ATOM 2876 C CA . ARG B 1 5 ? -4.422 40.812 15.375 1 98.25 5 ARG B CA 1
ATOM 2877 C C . ARG B 1 5 ? -3.51 39.594 15.492 1 98.25 5 ARG B C 1
ATOM 2879 O O . ARG B 1 5 ? -3.404 39 16.562 1 98.25 5 ARG B O 1
ATOM 2886 N N . MET B 1 6 ? -2.768 39.312 14.445 1 98.12 6 MET B N 1
ATOM 2887 C CA . MET B 1 6 ? -2.02 38.062 14.391 1 98.12 6 MET B CA 1
ATOM 2888 C C . MET B 1 6 ? -0.523 38.344 14.273 1 98.12 6 MET B C 1
ATOM 2890 O O . MET B 1 6 ? -0.108 39.344 13.688 1 98.12 6 MET B O 1
ATOM 2894 N N . ALA B 1 7 ? 0.249 37.438 14.82 1 98.81 7 ALA B N 1
ATOM 2895 C CA . ALA B 1 7 ? 1.695 37.406 14.625 1 98.81 7 ALA B CA 1
ATOM 2896 C C . ALA B 1 7 ? 2.145 36.094 14.039 1 98.81 7 ALA B C 1
ATOM 2898 O O . ALA B 1 7 ? 1.526 35.062 14.289 1 98.81 7 ALA B O 1
ATOM 2899 N N . ILE B 1 8 ? 3.203 36.094 13.234 1 98.81 8 ILE B N 1
ATOM 2900 C CA . ILE B 1 8 ? 3.832 34.875 12.711 1 98.81 8 ILE B CA 1
ATOM 2901 C C . ILE B 1 8 ? 5.141 34.625 13.453 1 98.81 8 ILE B C 1
ATOM 2903 O O . ILE B 1 8 ? 5.992 35.5 13.562 1 98.81 8 ILE B O 1
ATOM 2907 N N . ILE B 1 9 ? 5.215 33.438 14.039 1 98.81 9 ILE B N 1
ATOM 2908 C CA . ILE B 1 9 ? 6.449 32.969 14.656 1 98.81 9 ILE B CA 1
ATOM 2909 C C . ILE B 1 9 ? 7.094 31.906 13.789 1 98.81 9 ILE B C 1
ATOM 2911 O O . ILE B 1 9 ? 6.555 30.812 13.656 1 98.81 9 ILE B O 1
ATOM 2915 N N . GLY B 1 10 ? 8.289 32.125 13.297 1 98.5 10 GLY B N 1
ATOM 2916 C CA . GLY B 1 10 ? 8.906 31.297 12.266 1 98.5 10 GLY B CA 1
ATOM 2917 C C . GLY B 1 10 ? 8.609 31.781 10.859 1 98.5 10 GLY B C 1
ATOM 2918 O O . GLY B 1 10 ? 7.508 31.562 10.344 1 98.5 10 GLY B O 1
ATOM 2919 N N . CYS B 1 11 ? 9.602 32.406 10.211 1 97.88 11 CYS B N 1
ATOM 2920 C CA . CYS B 1 11 ? 9.43 33.031 8.898 1 97.88 11 CYS B CA 1
ATOM 2921 C C . CYS B 1 11 ? 10.266 32.312 7.844 1 97.88 11 CYS B C 1
ATOM 2923 O O . CYS B 1 11 ? 10.883 32.969 6.992 1 97.88 11 CYS B O 1
ATOM 2925 N N . GLY B 1 12 ? 10.273 30.984 8.023 1 93.44 12 GLY B N 1
ATOM 2926 C CA . GLY B 1 12 ? 10.977 30.172 7.043 1 93.44 12 GLY B CA 1
ATOM 2927 C C . GLY B 1 12 ? 10.172 29.953 5.773 1 93.44 12 GLY B C 1
ATOM 2928 O O . GLY B 1 12 ? 9.398 30.812 5.363 1 93.44 12 GLY B O 1
ATOM 2929 N N . ARG B 1 13 ? 10.32 28.859 5.09 1 88.94 13 ARG B N 1
ATOM 2930 C CA . ARG B 1 13 ? 9.852 28.547 3.744 1 88.94 13 ARG B CA 1
ATOM 2931 C C . ARG B 1 13 ? 8.328 28.578 3.67 1 88.94 13 ARG B C 1
ATOM 2933 O O . ARG B 1 13 ? 7.758 29.062 2.691 1 88.94 13 ARG B O 1
ATOM 2940 N N . ILE B 1 14 ? 7.691 28.062 4.699 1 92.88 14 ILE B N 1
ATOM 2941 C CA . ILE B 1 14 ? 6.246 27.859 4.602 1 92.88 14 ILE B CA 1
ATOM 2942 C C . ILE B 1 14 ? 5.523 29.156 4.961 1 92.88 14 ILE B C 1
ATOM 2944 O O . ILE B 1 14 ? 4.324 29.297 4.711 1 92.88 14 ILE B O 1
ATOM 2948 N N . SER B 1 15 ? 6.191 30.156 5.496 1 94.94 15 SER B N 1
ATOM 2949 C CA . SER B 1 15 ? 5.578 31.344 6.074 1 94.94 15 SER B CA 1
ATOM 2950 C C . SER B 1 15 ? 4.887 32.188 5.004 1 94.94 15 SER B C 1
ATOM 2952 O O . SER B 1 15 ? 3.941 32.906 5.297 1 94.94 15 SER B O 1
ATOM 2954 N N . TYR B 1 16 ? 5.348 32.062 3.777 1 94.44 16 TYR B N 1
ATOM 2955 C CA . TYR B 1 16 ? 4.723 32.844 2.725 1 94.44 16 TYR B CA 1
ATOM 2956 C C . TYR B 1 16 ? 3.268 32.438 2.529 1 94.44 16 TYR B C 1
ATOM 2958 O O . TYR B 1 16 ? 2.422 33.281 2.186 1 94.44 16 TYR B O 1
ATOM 2966 N N . LYS B 1 17 ? 2.922 31.172 2.791 1 95.75 17 LYS B N 1
ATOM 2967 C CA . LYS B 1 17 ? 1.54 30.719 2.691 1 95.75 17 LYS B CA 1
ATOM 2968 C C . LYS B 1 17 ? 0.678 31.328 3.795 1 95.75 17 LYS B C 1
ATOM 2970 O O . LYS B 1 17 ? -0.513 31.562 3.594 1 95.75 17 LYS B O 1
ATOM 2975 N N . HIS B 1 18 ? 1.323 31.547 4.961 1 97.56 18 HIS B N 1
ATOM 2976 C CA . HIS B 1 18 ? 0.608 32.188 6.051 1 97.56 18 HIS B CA 1
ATOM 2977 C C . HIS B 1 18 ? 0.309 33.656 5.707 1 97.56 18 HIS B C 1
ATOM 2979 O O . HIS B 1 18 ? -0.809 34.125 5.922 1 97.56 18 HIS B O 1
ATOM 2985 N N . VAL B 1 19 ? 1.279 34.344 5.105 1 96.88 19 VAL B N 1
ATOM 2986 C CA . VAL B 1 19 ? 1.096 35.719 4.684 1 96.88 19 VAL B CA 1
ATOM 2987 C C . VAL B 1 19 ? -0.02 35.812 3.645 1 96.88 19 VAL B C 1
ATOM 2989 O O . VAL B 1 19 ? -0.91 36.656 3.744 1 96.88 19 VAL B O 1
ATOM 2992 N N . GLU B 1 20 ? 0.014 34.875 2.715 1 96.12 20 GLU B N 1
ATOM 2993 C CA . GLU B 1 20 ? -1.012 34.812 1.677 1 96.12 20 GLU B CA 1
ATOM 2994 C C . GLU B 1 20 ? -2.398 34.625 2.281 1 96.12 20 GLU B C 1
ATOM 2996 O O . GLU B 1 20 ? -3.363 35.281 1.857 1 96.12 20 GLU B O 1
ATOM 3001 N N . ALA B 1 21 ? -2.482 33.75 3.221 1 97.31 21 ALA B N 1
ATOM 3002 C CA . ALA B 1 21 ? -3.762 33.469 3.859 1 97.31 21 ALA B CA 1
ATOM 3003 C C . ALA B 1 21 ? -4.293 34.656 4.613 1 97.31 21 ALA B C 1
ATOM 3005 O O . ALA B 1 21 ? -5.496 34.938 4.602 1 97.31 21 ALA B O 1
ATOM 3006 N N . ILE B 1 22 ? -3.424 35.438 5.262 1 97.19 22 ILE B N 1
ATOM 3007 C CA . ILE B 1 22 ? -3.811 36.656 5.977 1 97.19 22 ILE B CA 1
ATOM 3008 C C . ILE B 1 22 ? -4.352 37.688 4.988 1 97.19 22 ILE B C 1
ATOM 3010 O O . ILE B 1 22 ? -5.402 38.281 5.219 1 97.19 22 ILE B O 1
ATOM 3014 N N . ILE B 1 23 ? -3.672 37.812 3.865 1 96.5 23 ILE B N 1
ATOM 3015 C CA . ILE B 1 23 ? -4.043 38.812 2.859 1 96.5 23 ILE B CA 1
ATOM 3016 C C . ILE B 1 23 ? -5.41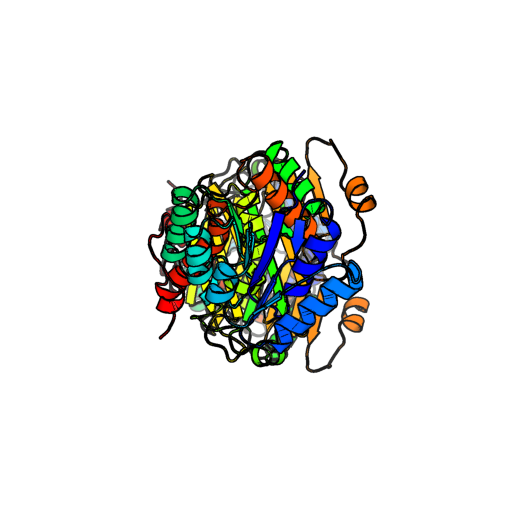4 38.469 2.283 1 96.5 23 ILE B C 1
ATOM 3018 O O . ILE B 1 23 ? -6.258 39.344 2.107 1 96.5 23 ILE B O 1
ATOM 3022 N N . GLN B 1 24 ? -5.633 37.188 2.061 1 96.56 24 GLN B N 1
ATOM 3023 C CA . GLN B 1 24 ? -6.891 36.75 1.465 1 96.56 24 GLN B CA 1
ATOM 3024 C C . GLN B 1 24 ? -8.039 36.875 2.457 1 96.56 24 GLN B C 1
ATOM 3026 O O . GLN B 1 24 ? -9.211 36.844 2.066 1 96.56 24 GLN B O 1
ATOM 3031 N N . ASN B 1 25 ? -7.715 37 3.754 1 97.19 25 ASN B N 1
ATOM 3032 C CA . ASN B 1 25 ? -8.719 37.188 4.793 1 97.19 25 ASN B CA 1
ATOM 3033 C C . ASN B 1 25 ? -8.586 38.562 5.465 1 97.19 25 ASN B C 1
ATOM 3035 O O . ASN B 1 25 ? -8.922 38.719 6.641 1 97.19 25 ASN B O 1
ATOM 3039 N N . LYS B 1 26 ? -8.117 39.531 4.773 1 95.19 26 LYS B N 1
ATOM 3040 C CA . LYS B 1 26 ? -7.664 40.812 5.297 1 95.19 26 LYS B CA 1
ATOM 3041 C C . LYS B 1 26 ? -8.805 41.562 5.984 1 95.19 26 LYS B C 1
ATOM 3043 O O . LYS B 1 26 ? -8.562 42.469 6.789 1 95.19 26 LYS B O 1
ATOM 3048 N N . ASP B 1 27 ? -10 41.281 5.66 1 96.44 27 ASP B N 1
ATOM 3049 C CA . ASP B 1 27 ? -11.133 41.969 6.246 1 96.44 27 ASP B CA 1
ATOM 3050 C C . ASP B 1 27 ? -11.352 41.562 7.695 1 96.44 27 ASP B C 1
ATOM 3052 O O . ASP B 1 27 ? -12.023 42.25 8.453 1 96.44 27 ASP B O 1
ATOM 3056 N N . GLU B 1 28 ? -10.758 40.406 8.125 1 97.81 28 GLU B N 1
ATOM 3057 C CA . GLU B 1 28 ? -11.078 39.875 9.445 1 97.81 28 GLU B CA 1
ATOM 3058 C C . GLU B 1 28 ? -9.812 39.656 10.273 1 97.81 28 GLU B C 1
ATOM 3060 O O . GLU B 1 28 ? -9.891 39.375 11.469 1 97.81 28 GLU B O 1
ATOM 3065 N N . ILE B 1 29 ? -8.672 39.75 9.648 1 97.62 29 ILE B N 1
ATOM 3066 C CA . ILE B 1 29 ? -7.406 39.469 10.32 1 97.62 29 ILE B CA 1
ATOM 3067 C C . ILE B 1 29 ? -6.32 40.406 9.797 1 97.62 29 ILE B C 1
ATOM 3069 O O . ILE B 1 29 ? -6.375 40.844 8.648 1 97.62 29 ILE B O 1
ATOM 3073 N N . GLU B 1 30 ? -5.418 40.812 10.578 1 96.94 30 GLU B N 1
ATOM 3074 C CA . GLU B 1 30 ? -4.297 41.656 10.164 1 96.94 30 GLU B CA 1
ATOM 3075 C C . GLU B 1 30 ? -2.99 41.188 10.789 1 96.94 30 GLU B C 1
ATOM 3077 O O . GLU B 1 30 ? -2.979 40.688 11.922 1 96.94 30 GLU B O 1
ATOM 3082 N N . LEU B 1 31 ? -1.931 41.312 10.07 1 97.94 31 LEU B N 1
ATOM 3083 C CA . LEU B 1 31 ? -0.599 40.969 10.562 1 97.94 31 LEU B CA 1
ATOM 3084 C C . LEU B 1 31 ? 0.016 42.125 11.312 1 97.94 31 LEU B C 1
ATOM 3086 O O . LEU B 1 31 ? 0.204 43.219 10.742 1 97.94 31 LEU B O 1
ATOM 3090 N N . VAL B 1 32 ? 0.378 41.938 12.547 1 97.94 32 VAL B N 1
ATOM 3091 C CA . VAL B 1 32 ? 0.832 43.094 13.328 1 97.94 32 VAL B CA 1
ATOM 3092 C C . VAL B 1 32 ? 2.285 42.875 13.75 1 97.94 32 VAL B C 1
ATOM 3094 O O . VAL B 1 32 ? 2.959 43.844 14.148 1 97.94 32 VAL B O 1
ATOM 3097 N N . ALA B 1 33 ? 2.727 41.625 13.688 1 98.56 33 ALA B N 1
ATOM 3098 C CA . ALA B 1 33 ? 4.109 41.344 14.07 1 98.56 33 ALA B CA 1
ATOM 3099 C C . ALA B 1 33 ? 4.621 40.062 13.422 1 98.56 33 ALA B C 1
ATOM 3101 O O . ALA B 1 33 ? 3.834 39.188 13.086 1 98.56 33 ALA B O 1
ATOM 3102 N N . VAL B 1 34 ? 5.918 39.969 13.195 1 98.69 34 VAL B N 1
ATOM 3103 C CA . VAL B 1 34 ? 6.621 38.781 12.727 1 98.69 34 VAL B CA 1
ATOM 3104 C C . VAL B 1 34 ? 7.852 38.531 13.594 1 98.69 34 VAL B C 1
ATOM 3106 O O . VAL B 1 34 ? 8.469 39.469 14.102 1 98.69 34 VAL B O 1
ATOM 3109 N N . CYS B 1 35 ? 8.109 37.25 13.773 1 98.75 35 CYS B N 1
ATOM 3110 C CA . CYS B 1 35 ? 9.227 36.875 14.633 1 98.75 35 CYS B CA 1
ATOM 3111 C C . CYS B 1 35 ? 10.023 35.75 14.023 1 98.75 35 CYS B C 1
ATOM 3113 O O . CYS B 1 35 ? 9.438 34.75 13.562 1 98.75 35 CYS B O 1
ATOM 3115 N N . ASP B 1 36 ? 11.305 35.844 13.977 1 98.44 36 ASP B N 1
ATOM 3116 C CA . ASP B 1 36 ? 12.25 34.781 13.594 1 98.44 36 ASP B CA 1
ATOM 3117 C C . ASP B 1 36 ? 13.609 35 14.258 1 98.44 36 ASP B C 1
ATOM 3119 O O . ASP B 1 36 ? 14.047 36.156 14.43 1 98.44 36 ASP B O 1
ATOM 3123 N N . VAL B 1 37 ? 14.258 33.875 14.609 1 97.31 37 VAL B N 1
ATOM 3124 C CA . VAL B 1 37 ? 15.57 34 15.227 1 97.31 37 VAL B CA 1
ATOM 3125 C C . VAL B 1 37 ? 16.547 34.625 14.234 1 97.31 37 VAL B C 1
ATOM 3127 O O . VAL B 1 37 ? 17.516 35.281 14.625 1 97.31 37 VAL B O 1
ATOM 3130 N N . VAL B 1 38 ? 16.281 34.344 12.969 1 96.88 38 VAL B N 1
ATOM 3131 C CA . VAL B 1 38 ? 17 35.031 11.898 1 96.88 38 VAL B CA 1
ATOM 3132 C C . VAL B 1 38 ? 16.203 36.281 11.469 1 96.88 38 VAL B C 1
ATOM 3134 O O . VAL B 1 38 ? 15.289 36.188 10.648 1 96.88 38 VAL B O 1
ATOM 3137 N N . GLU B 1 39 ? 16.625 37.375 11.859 1 96 39 GLU B N 1
ATOM 3138 C CA . GLU B 1 39 ? 15.891 38.625 11.711 1 96 39 GLU B CA 1
ATOM 3139 C C . GLU B 1 39 ? 15.562 38.906 10.242 1 96 39 GLU B C 1
ATOM 3141 O O . GLU B 1 39 ? 14.492 39.438 9.93 1 96 39 GLU B O 1
ATOM 3146 N N . ASP B 1 40 ? 16.469 38.562 9.352 1 97.19 40 ASP B N 1
ATOM 3147 C CA . ASP B 1 40 ? 16.266 38.812 7.926 1 97.19 40 ASP B CA 1
ATOM 3148 C C . ASP B 1 40 ? 15.039 38.062 7.41 1 97.19 40 ASP B C 1
ATOM 3150 O O . ASP B 1 40 ? 14.336 38.562 6.523 1 97.19 40 ASP B O 1
ATOM 3154 N N . ASN B 1 41 ? 14.836 36.906 7.934 1 97.31 41 ASN B N 1
ATOM 3155 C CA . ASN B 1 41 ? 13.648 36.125 7.547 1 97.31 41 ASN B CA 1
ATOM 3156 C C . ASN B 1 41 ? 12.367 36.844 7.953 1 97.31 41 ASN B C 1
ATOM 3158 O O . ASN B 1 41 ? 11.414 36.938 7.172 1 97.31 41 ASN B O 1
ATOM 3162 N N . ALA B 1 42 ? 12.344 37.406 9.156 1 97.81 42 ALA B N 1
ATOM 3163 C CA . ALA B 1 42 ? 11.188 38.125 9.664 1 97.81 42 ALA B CA 1
ATOM 3164 C C . ALA B 1 42 ? 10.945 39.406 8.867 1 97.81 42 ALA B C 1
ATOM 3166 O O . ALA B 1 42 ? 9.82 39.688 8.477 1 97.81 42 ALA B O 1
ATOM 3167 N N . SER B 1 43 ? 12.008 40.125 8.602 1 97.38 43 SER B N 1
ATOM 3168 C CA . SER B 1 43 ? 11.914 41.375 7.844 1 97.38 43 SER B CA 1
ATOM 3169 C C . SER B 1 43 ? 11.391 41.125 6.438 1 97.38 43 SER B C 1
ATOM 3171 O O . SER B 1 43 ? 10.586 41.906 5.926 1 97.38 43 SER B O 1
ATOM 3173 N N . ALA B 1 44 ? 11.883 40.094 5.879 1 96.88 44 ALA B N 1
ATOM 3174 C CA . ALA B 1 44 ? 11.445 39.75 4.527 1 96.88 44 ALA B CA 1
ATOM 3175 C C . ALA B 1 44 ? 9.938 39.5 4.488 1 96.88 44 ALA B C 1
ATOM 3177 O O . ALA B 1 44 ? 9.266 39.875 3.525 1 96.88 44 ALA B O 1
ATOM 3178 N N . LYS B 1 45 ? 9.445 38.844 5.504 1 96.12 45 LYS B N 1
ATOM 3179 C CA . LYS B 1 45 ? 8.016 38.562 5.551 1 96.12 45 LYS B CA 1
ATOM 3180 C C . LYS B 1 45 ? 7.195 39.812 5.805 1 96.12 45 LYS B C 1
ATOM 3182 O O . LYS B 1 45 ? 6.09 39.969 5.281 1 96.12 45 LYS B O 1
ATOM 3187 N N . LYS B 1 46 ? 7.703 40.688 6.676 1 96.75 46 LYS B N 1
ATOM 3188 C CA . LYS B 1 46 ? 7.09 42 6.844 1 96.75 46 LYS B CA 1
ATOM 3189 C C . LYS B 1 46 ? 6.965 42.719 5.508 1 96.75 46 LYS B C 1
ATOM 3191 O O . LYS B 1 46 ? 5.887 43.188 5.152 1 96.75 46 LYS B O 1
ATOM 3196 N N . ASP B 1 47 ? 8.039 42.75 4.758 1 96 47 ASP B N 1
ATOM 3197 C CA . ASP B 1 47 ? 8.07 43.438 3.482 1 96 47 ASP B CA 1
ATOM 3198 C C . ASP B 1 47 ? 7.102 42.812 2.48 1 96 47 ASP B C 1
ATOM 3200 O O . ASP B 1 47 ? 6.426 43.531 1.737 1 96 47 ASP B O 1
ATOM 3204 N N . GLU B 1 48 ? 7.109 41.531 2.51 1 95.56 48 GLU B N 1
ATOM 3205 C CA . GLU B 1 48 ? 6.18 40.812 1.637 1 95.56 48 GLU B CA 1
ATOM 3206 C C . GLU B 1 48 ? 4.734 41.188 1.93 1 95.56 48 GLU B C 1
ATOM 3208 O O . GLU B 1 48 ? 3.957 41.438 1.008 1 95.56 48 GLU B O 1
ATOM 3213 N N . TYR B 1 49 ? 4.383 41.25 3.156 1 96.44 49 TYR B N 1
ATOM 3214 C CA . TYR B 1 49 ? 3.033 41.625 3.576 1 96.44 49 TYR B CA 1
ATOM 3215 C C . TYR B 1 49 ? 2.715 43.062 3.201 1 96.44 49 TYR B C 1
ATOM 3217 O O . TYR B 1 49 ? 1.659 43.344 2.629 1 96.44 49 TYR B O 1
ATOM 3225 N N . ILE B 1 50 ? 3.611 43.969 3.457 1 95.38 50 ILE B N 1
ATOM 3226 C CA . ILE B 1 50 ? 3.41 45.375 3.213 1 95.38 50 ILE B CA 1
ATOM 3227 C C . ILE B 1 50 ? 3.252 45.625 1.714 1 95.38 50 ILE B C 1
ATOM 3229 O O . ILE B 1 50 ? 2.395 46.406 1.294 1 95.38 50 ILE B O 1
ATOM 3233 N N . LYS B 1 51 ? 4.027 44.938 0.991 1 94.12 51 LYS B N 1
ATOM 3234 C CA . LYS B 1 51 ? 3.98 45.094 -0.46 1 94.12 51 LYS B CA 1
ATOM 3235 C C . LYS B 1 51 ? 2.613 44.719 -1.012 1 94.12 51 LYS B C 1
ATOM 3237 O O . LYS B 1 51 ? 2.131 45.312 -1.974 1 94.12 51 LYS B O 1
ATOM 3242 N N . LYS B 1 52 ? 1.998 43.812 -0.438 1 92.69 52 LYS B N 1
ATOM 3243 C CA . LYS B 1 52 ? 0.751 43.281 -0.97 1 92.69 52 LYS B CA 1
ATOM 3244 C C . LYS B 1 52 ? -0.457 44 -0.405 1 92.69 52 LYS B C 1
ATOM 3246 O O . LYS B 1 52 ? -1.452 44.219 -1.104 1 92.69 52 LYS B O 1
ATOM 3251 N N . ILE B 1 53 ? -0.457 44.438 0.823 1 91.75 53 ILE B N 1
ATOM 3252 C CA . ILE B 1 53 ? -1.608 45.031 1.488 1 91.75 53 ILE B CA 1
ATOM 3253 C C . ILE B 1 53 ? -1.564 46.531 1.324 1 91.75 53 ILE B C 1
ATOM 3255 O O . ILE B 1 53 ? -2.604 47.219 1.356 1 91.75 53 ILE B O 1
ATOM 3259 N N . GLY B 1 54 ? -0.415 47.094 1.181 1 84.25 54 GLY B N 1
ATOM 3260 C CA . GLY B 1 54 ? -0.236 48.531 1.079 1 84.25 54 GLY B CA 1
ATOM 3261 C C . GLY B 1 54 ? 0.538 49.094 2.244 1 84.25 54 GLY B C 1
ATOM 3262 O O . GLY B 1 54 ? 0.7 48.469 3.279 1 84.25 54 GLY B O 1
ATOM 3263 N N . ASN B 1 55 ? 1.001 50.281 2.15 1 75.44 55 ASN B N 1
ATOM 3264 C CA . ASN B 1 55 ? 2.023 50.906 2.984 1 75.44 55 ASN B CA 1
ATOM 3265 C C . ASN B 1 55 ? 1.442 51.406 4.305 1 75.44 55 ASN B C 1
ATOM 3267 O O . ASN B 1 55 ? 2.184 51.812 5.199 1 75.44 55 ASN B O 1
ATOM 3271 N N . ASN B 1 56 ? 0.25 51.188 4.566 1 81.81 56 ASN B N 1
ATOM 3272 C CA . ASN B 1 56 ? -0.345 51.812 5.742 1 81.81 56 ASN B CA 1
ATOM 3273 C C . ASN B 1 56 ? -0.416 50.844 6.914 1 81.81 56 ASN B C 1
ATOM 3275 O O . ASN B 1 56 ? -1.152 51.062 7.875 1 81.81 56 ASN B O 1
ATOM 3279 N N . VAL B 1 57 ? 0.394 49.812 6.789 1 85.44 57 VAL B N 1
ATOM 3280 C CA . VAL B 1 57 ? 0.311 48.844 7.891 1 85.44 57 VAL B CA 1
ATOM 3281 C C . VAL B 1 57 ? 1.62 48.844 8.672 1 85.44 57 VAL B C 1
ATOM 3283 O O . VAL B 1 57 ? 2.689 49.094 8.109 1 85.44 57 VAL B O 1
ATOM 3286 N N . ASP B 1 58 ? 1.544 48.781 10 1 91.5 58 ASP B N 1
ATOM 3287 C CA . ASP B 1 58 ? 2.701 48.719 10.891 1 91.5 58 ASP B CA 1
ATOM 3288 C C . ASP B 1 58 ? 2.92 47.312 11.43 1 91.5 58 ASP B C 1
ATOM 3290 O O . ASP B 1 58 ? 2.262 46.906 12.383 1 91.5 58 ASP B O 1
ATOM 3294 N N . VAL B 1 59 ? 3.77 46.656 10.797 1 97.12 59 VAL B N 1
ATOM 3295 C CA . VAL B 1 59 ? 4.133 45.281 11.234 1 97.12 59 VAL B CA 1
ATOM 3296 C C . VAL B 1 59 ? 5.465 45.344 11.977 1 97.12 59 VAL B C 1
ATOM 3298 O O . VAL B 1 59 ? 6.473 45.781 11.43 1 97.12 59 VAL B O 1
ATOM 3301 N N . LYS B 1 60 ? 5.484 44.875 13.195 1 98.06 60 LYS B N 1
ATOM 3302 C CA . LYS B 1 60 ? 6.695 44.906 14.008 1 98.06 60 LYS B CA 1
ATOM 3303 C C . LYS B 1 60 ? 7.523 43.625 13.789 1 98.06 60 LYS B C 1
ATOM 3305 O O . LYS B 1 60 ? 6.977 42.562 13.508 1 98.06 60 LYS B O 1
ATOM 3310 N N . VAL B 1 61 ? 8.852 43.75 13.883 1 98.38 61 VAL B N 1
ATOM 3311 C CA . VAL B 1 61 ? 9.773 42.656 13.68 1 98.38 61 VAL B CA 1
ATOM 3312 C C . VAL B 1 61 ? 10.5 42.344 14.984 1 98.38 61 VAL B C 1
ATOM 3314 O O . VAL B 1 61 ? 11.023 43.219 15.641 1 98.38 61 VAL B O 1
ATOM 3317 N N . TYR B 1 62 ? 10.523 41.062 15.359 1 98.5 62 TYR B N 1
ATOM 3318 C CA . TYR B 1 62 ? 11.195 40.656 16.578 1 98.5 62 TYR B CA 1
ATOM 3319 C C . TYR B 1 62 ? 12.047 39.406 16.344 1 98.5 62 TYR B C 1
ATOM 3321 O O . TYR B 1 62 ? 11.758 38.625 15.438 1 98.5 62 TYR B O 1
ATOM 3329 N N . LYS B 1 63 ? 13.055 39.156 17.172 1 98.06 63 LYS B N 1
ATOM 3330 C CA . LYS B 1 63 ? 13.883 37.969 17.172 1 98.06 63 LYS B CA 1
ATOM 3331 C C . LYS B 1 63 ? 13.43 36.969 18.266 1 98.06 63 LYS B C 1
ATOM 3333 O O . LYS B 1 63 ? 13.758 35.781 18.203 1 98.06 63 LYS B O 1
ATOM 3338 N N . ASP B 1 64 ? 12.773 37.531 19.156 1 98.31 64 ASP B N 1
ATOM 3339 C CA . ASP B 1 64 ? 12.305 36.781 20.297 1 98.31 64 ASP B CA 1
ATOM 3340 C C . ASP B 1 64 ? 10.789 36.875 20.469 1 98.31 64 ASP B C 1
ATOM 3342 O O . ASP B 1 64 ? 10.281 37.969 20.734 1 98.31 64 ASP B O 1
ATOM 3346 N N . TYR B 1 65 ? 10.086 35.719 20.375 1 98.56 65 TYR B N 1
ATOM 3347 C CA . TYR B 1 65 ? 8.625 35.75 20.406 1 98.56 65 TYR B CA 1
ATOM 3348 C C . TYR B 1 65 ? 8.109 36.156 21.781 1 98.56 65 TYR B C 1
ATOM 3350 O O . TYR B 1 65 ? 7.008 36.688 21.906 1 98.56 65 TYR B O 1
ATOM 3358 N N . LYS B 1 66 ? 8.844 35.844 22.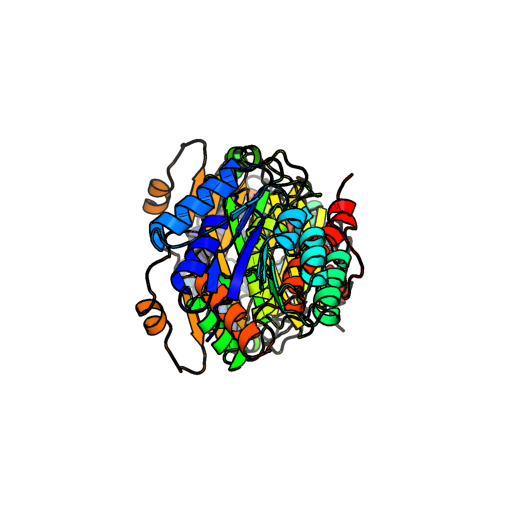875 1 98.62 66 LYS B N 1
ATOM 3359 C CA . LYS B 1 66 ? 8.422 36.25 24.219 1 98.62 66 LYS B CA 1
ATOM 3360 C C . LYS B 1 66 ? 8.383 37.781 24.344 1 98.62 66 LYS B C 1
ATOM 3362 O O . LYS B 1 66 ? 7.43 38.312 24.891 1 98.62 66 LYS B O 1
ATOM 3367 N N . GLU B 1 67 ? 9.469 38.406 23.844 1 98.56 67 GLU B N 1
ATOM 3368 C CA . GLU B 1 67 ? 9.484 39.875 23.797 1 98.56 67 GLU B CA 1
ATOM 3369 C C . GLU B 1 67 ? 8.336 40.406 22.953 1 98.56 67 GLU B C 1
ATOM 3371 O O . GLU B 1 67 ? 7.684 41.375 23.328 1 98.56 67 GLU B O 1
ATOM 3376 N N . MET B 1 68 ? 8.125 39.781 21.812 1 98.62 68 MET B N 1
ATOM 3377 C CA . MET B 1 68 ? 7.062 40.188 20.891 1 98.62 68 MET B CA 1
ATOM 3378 C C . MET B 1 68 ? 5.707 40.156 21.594 1 98.62 68 MET B C 1
ATOM 3380 O O . MET B 1 68 ? 4.934 41.125 21.484 1 98.62 68 MET B O 1
ATOM 3384 N N . LEU B 1 69 ? 5.402 39.156 22.375 1 98.38 69 LEU B N 1
ATOM 3385 C CA . LEU B 1 69 ? 4.113 38.969 23.047 1 98.38 69 LEU B CA 1
ATOM 3386 C C . LEU B 1 69 ? 3.926 40.031 24.141 1 98.38 69 LEU B C 1
ATOM 3388 O O . LEU B 1 69 ? 2.795 40.375 24.484 1 98.38 69 LEU B O 1
ATOM 3392 N N . GLU B 1 70 ? 5.031 40.5 24.703 1 97.88 70 GLU B N 1
ATOM 3393 C CA . GLU B 1 70 ? 4.98 41.5 25.766 1 97.88 70 GLU B CA 1
ATOM 3394 C C . GLU B 1 70 ? 4.738 42.906 25.188 1 97.88 70 GLU B C 1
ATOM 3396 O O . GLU B 1 70 ? 4.117 43.75 25.844 1 97.88 70 GLU B O 1
ATOM 3401 N N . LYS B 1 71 ? 5.148 43.125 24.016 1 98.12 71 LYS B N 1
ATOM 3402 C CA . LYS B 1 71 ? 5.23 44.5 23.5 1 98.12 71 LYS B CA 1
ATOM 3403 C C . LYS B 1 71 ? 4.117 44.781 22.484 1 98.12 71 LYS B C 1
ATOM 3405 O O . LYS B 1 71 ? 3.822 45.938 22.188 1 98.12 71 LYS B O 1
ATOM 3410 N N . VAL B 1 72 ? 3.594 43.75 21.938 1 98.06 72 VAL B N 1
ATOM 3411 C CA . VAL B 1 72 ? 2.609 43.938 20.875 1 98.06 72 VAL B CA 1
ATOM 3412 C C . VAL B 1 72 ? 1.273 43.312 21.297 1 98.06 72 VAL B C 1
ATOM 3414 O O . VAL B 1 72 ? 1.235 42.25 21.891 1 98.06 72 VAL B O 1
ATOM 3417 N N . ASP B 1 73 ? 0.199 44.031 21.078 1 97.62 73 ASP B N 1
ATOM 3418 C CA . ASP B 1 73 ? -1.136 43.5 21.312 1 97.62 73 ASP B CA 1
ATOM 3419 C C . ASP B 1 73 ? -1.504 42.469 20.234 1 97.62 73 ASP B C 1
ATOM 3421 O O . ASP B 1 73 ? -1.78 42.844 19.094 1 97.62 73 ASP B O 1
ATOM 3425 N N . ILE B 1 74 ? -1.521 41.188 20.594 1 98.44 74 ILE B N 1
ATOM 3426 C CA . ILE B 1 74 ? -1.729 40.094 19.672 1 98.44 74 ILE B CA 1
ATOM 3427 C C . ILE B 1 74 ? -2.885 39.219 20.172 1 98.44 74 ILE B C 1
ATOM 3429 O O . ILE B 1 74 ? -2.977 38.906 21.359 1 98.44 74 ILE B O 1
ATOM 3433 N N . ASP B 1 75 ? -3.775 38.812 19.234 1 98.56 75 ASP B N 1
ATOM 3434 C CA . ASP B 1 75 ? -4.887 37.938 19.562 1 98.56 75 ASP B CA 1
ATOM 3435 C C . ASP B 1 75 ? -4.547 36.469 19.234 1 98.56 75 ASP B C 1
ATOM 3437 O O . ASP B 1 75 ? -5.031 35.562 19.891 1 98.56 75 ASP B O 1
ATOM 3441 N N . MET B 1 76 ? -3.762 36.25 18.188 1 98.69 76 MET B N 1
ATOM 3442 C CA . MET B 1 76 ? -3.498 34.938 17.625 1 98.69 76 MET B CA 1
ATOM 3443 C C . MET B 1 76 ? -2.088 34.844 17.062 1 98.69 76 MET B C 1
ATOM 3445 O O . MET B 1 76 ? -1.575 35.844 16.516 1 98.69 76 MET B O 1
ATOM 3449 N N . VAL B 1 77 ? -1.511 33.719 17.234 1 98.88 77 VAL B N 1
ATOM 3450 C CA . VAL B 1 77 ? -0.202 33.469 16.641 1 98.88 77 VAL B CA 1
ATOM 3451 C C . VAL B 1 77 ? -0.28 32.312 15.648 1 98.88 77 VAL B C 1
ATOM 3453 O O . VAL B 1 77 ? -1.042 31.375 15.852 1 98.88 77 VAL B O 1
ATOM 3456 N N . SER B 1 78 ? 0.413 32.375 14.57 1 98.62 78 SER B N 1
ATOM 3457 C CA . SER B 1 78 ? 0.754 31.234 13.75 1 98.62 78 SER B CA 1
ATOM 3458 C C . SER B 1 78 ? 2.201 30.797 13.969 1 98.62 78 SER B C 1
ATOM 3460 O O . SER B 1 78 ? 3.105 31.641 13.992 1 98.62 78 SER B O 1
ATOM 3462 N N . ILE B 1 79 ? 2.369 29.578 14.203 1 98.81 79 ILE B N 1
ATOM 3463 C CA . ILE B 1 79 ? 3.68 29.031 14.539 1 98.81 79 ILE B CA 1
ATOM 3464 C C . ILE B 1 79 ? 4.168 28.125 13.406 1 98.81 79 ILE B C 1
ATOM 3466 O O . ILE B 1 79 ? 3.58 27.078 13.148 1 98.81 79 ILE B O 1
ATOM 3470 N N . ALA B 1 80 ? 5.262 28.516 12.734 1 98.25 80 ALA B N 1
ATOM 3471 C CA . ALA B 1 80 ? 5.824 27.797 11.594 1 98.25 80 ALA B CA 1
ATOM 3472 C C . ALA B 1 80 ? 7.324 27.578 11.766 1 98.25 80 ALA B C 1
ATOM 3474 O O . ALA B 1 80 ? 8.094 27.734 10.812 1 98.25 80 ALA B O 1
ATOM 3475 N N . THR B 1 81 ? 7.77 27.344 12.977 1 98.06 81 THR B N 1
ATOM 3476 C CA . THR B 1 81 ? 9.148 27 13.305 1 98.06 81 THR B CA 1
ATOM 3477 C C . THR B 1 81 ? 9.422 25.531 13.023 1 98.06 81 THR B C 1
ATOM 3479 O O . THR B 1 81 ? 8.57 24.812 12.484 1 98.06 81 THR B O 1
ATOM 3482 N N . GLU B 1 82 ? 10.664 25.094 13.32 1 97.38 82 GLU B N 1
ATOM 3483 C CA . GLU B 1 82 ? 10.938 23.656 13.289 1 97.38 82 GLU B CA 1
ATOM 3484 C C . GLU B 1 82 ? 9.992 22.906 14.219 1 97.38 82 GLU B C 1
ATOM 3486 O O . GLU B 1 82 ? 9.641 23.391 15.289 1 97.38 82 GLU B O 1
ATOM 3491 N N . SER B 1 83 ? 9.633 21.703 13.883 1 98.06 83 SER B N 1
ATOM 3492 C CA . SER B 1 83 ? 8.562 20.953 14.516 1 98.06 83 SER B CA 1
ATOM 3493 C C . SER B 1 83 ? 8.828 20.75 16 1 98.06 83 SER B C 1
ATOM 3495 O O . SER B 1 83 ? 7.914 20.828 16.828 1 98.06 83 SER B O 1
ATOM 3497 N N . GLY B 1 84 ? 10.062 20.547 16.328 1 98.31 84 GLY B N 1
ATOM 3498 C CA . GLY B 1 84 ? 10.414 20.25 17.719 1 98.31 84 GLY B CA 1
ATOM 3499 C C . GLY B 1 84 ? 10.156 21.406 18.656 1 98.31 84 GLY B C 1
ATOM 3500 O O . GLY B 1 84 ? 10.047 21.219 19.875 1 98.31 84 GLY B O 1
ATOM 3501 N N . TYR B 1 85 ? 10.008 22.625 18.141 1 98.56 85 TYR B N 1
ATOM 3502 C CA . TYR B 1 85 ? 9.836 23.812 18.969 1 98.56 85 TYR B CA 1
ATOM 3503 C C . TYR B 1 85 ? 8.352 24.141 19.141 1 98.56 85 TYR B C 1
ATOM 3505 O O . TYR B 1 85 ? 7.992 24.969 19.984 1 98.56 85 TYR B O 1
ATOM 3513 N N . HIS B 1 86 ? 7.453 23.484 18.391 1 98.88 86 HIS B N 1
ATOM 3514 C CA . HIS B 1 86 ? 6.035 23.828 18.375 1 98.88 86 HIS B CA 1
ATOM 3515 C C . HIS B 1 86 ? 5.438 23.797 19.781 1 98.88 86 HIS B C 1
ATOM 3517 O O . HIS B 1 86 ? 4.801 24.766 20.203 1 98.88 86 HIS B O 1
ATOM 3523 N N . PRO B 1 87 ? 5.715 22.719 20.547 1 98.88 87 PRO B N 1
ATOM 3524 C CA . PRO B 1 87 ? 5.008 22.625 21.828 1 98.88 87 PRO B CA 1
ATOM 3525 C C . PRO B 1 87 ? 5.367 23.75 22.797 1 98.88 87 PRO B C 1
ATOM 3527 O O . PRO B 1 87 ? 4.477 24.391 23.359 1 98.88 87 PRO B O 1
ATOM 3530 N N . GLU B 1 88 ? 6.617 23.984 22.922 1 98.81 88 GLU B N 1
ATOM 3531 C CA . GLU B 1 88 ? 7.059 25.031 23.859 1 98.81 88 GLU B CA 1
ATOM 3532 C C . GLU B 1 88 ? 6.492 26.391 23.469 1 98.81 88 GLU B C 1
ATOM 3534 O O . GLU B 1 88 ? 5.953 27.094 24.328 1 98.81 88 GLU B O 1
ATOM 3539 N N . ILE B 1 89 ? 6.582 26.734 22.234 1 98.94 89 ILE B N 1
ATOM 3540 C CA . ILE B 1 89 ? 6.141 28.047 21.75 1 98.94 89 ILE B CA 1
ATOM 3541 C C . ILE B 1 89 ? 4.625 28.156 21.875 1 98.94 89 ILE B C 1
ATOM 3543 O O . ILE B 1 89 ? 4.117 29.156 22.391 1 98.94 89 ILE B O 1
ATOM 3547 N N . ALA B 1 90 ? 3.906 27.156 21.438 1 98.94 90 ALA B N 1
ATOM 3548 C CA . ALA B 1 90 ? 2.447 27.172 21.469 1 98.94 90 ALA B CA 1
ATOM 3549 C C . ALA B 1 90 ? 1.939 27.297 22.906 1 98.94 90 ALA B C 1
ATOM 3551 O O . ALA B 1 90 ? 1.063 28.109 23.188 1 98.94 90 ALA B O 1
ATOM 3552 N N . ILE B 1 91 ? 2.5 26.484 23.797 1 98.94 91 ILE B N 1
ATOM 3553 C CA . ILE B 1 91 ? 2.064 26.469 25.188 1 98.94 91 ILE B CA 1
ATOM 3554 C C . ILE B 1 91 ? 2.336 27.844 25.812 1 98.94 91 ILE B C 1
ATOM 3556 O O . ILE B 1 91 ? 1.479 28.391 26.516 1 98.94 91 ILE B O 1
ATOM 3560 N N . TYR B 1 92 ? 3.521 28.391 25.578 1 98.94 92 TYR B N 1
ATOM 3561 C CA . TYR B 1 92 ? 3.844 29.719 26.094 1 98.94 92 TYR B CA 1
ATOM 3562 C C . TYR B 1 92 ? 2.83 30.75 25.625 1 98.94 92 TYR B C 1
ATOM 3564 O O . TYR B 1 92 ? 2.311 31.531 26.422 1 98.94 92 TYR B O 1
ATOM 3572 N N . CYS B 1 93 ? 2.506 30.781 24.359 1 98.94 93 CYS B N 1
ATOM 3573 C CA . CYS B 1 93 ? 1.583 31.75 23.766 1 98.94 93 CYS B CA 1
ATOM 3574 C C . CYS B 1 93 ? 0.177 31.562 24.328 1 98.94 93 CYS B C 1
ATOM 3576 O O . CYS B 1 93 ? -0.487 32.531 24.688 1 98.94 93 CYS B O 1
ATOM 3578 N N . MET B 1 94 ? -0.274 30.344 24.375 1 98.88 94 MET B N 1
ATOM 3579 C CA . MET B 1 94 ? -1.63 30.078 24.844 1 98.88 94 MET B CA 1
ATOM 3580 C C . MET B 1 94 ? -1.777 30.422 26.312 1 98.88 94 MET B C 1
ATOM 3582 O O . MET B 1 94 ? -2.836 30.875 26.75 1 98.88 94 MET B O 1
ATOM 3586 N N . ASN B 1 95 ? -0.713 30.203 27.125 1 98.81 95 ASN B N 1
ATOM 3587 C CA . ASN B 1 95 ? -0.725 30.594 28.516 1 98.81 95 ASN B CA 1
ATOM 3588 C C . ASN B 1 95 ? -0.872 32.125 28.672 1 98.81 95 ASN B C 1
ATOM 3590 O O . ASN B 1 95 ? -1.284 32.594 29.734 1 98.81 95 ASN B O 1
ATOM 3594 N N . LYS B 1 96 ? -0.536 32.875 27.672 1 98.62 96 LYS B N 1
ATOM 3595 C CA . LYS B 1 96 ? -0.699 34.312 27.656 1 98.62 96 LYS B CA 1
ATOM 3596 C C . LYS B 1 96 ? -2.037 34.719 27.031 1 98.62 96 LYS B C 1
ATOM 3598 O O . LYS B 1 96 ? -2.268 35.906 26.75 1 98.62 96 LYS B O 1
ATOM 3603 N N . GLY B 1 97 ? -2.859 33.75 26.766 1 98.56 97 GLY B N 1
ATOM 3604 C CA . GLY B 1 97 ? -4.223 33.969 26.312 1 98.56 97 GLY B CA 1
ATOM 3605 C C . GLY B 1 97 ? -4.332 34.156 24.812 1 98.56 97 GLY B C 1
ATOM 3606 O O . GLY B 1 97 ? -5.32 34.688 24.312 1 98.56 97 GLY B O 1
ATOM 3607 N N . LYS B 1 98 ? -3.314 33.781 24.062 1 98.88 98 LYS B N 1
ATOM 3608 C CA . LYS B 1 98 ? -3.344 33.906 22.609 1 98.88 98 LYS B CA 1
ATOM 3609 C C . LYS B 1 98 ? -3.852 32.625 21.938 1 98.88 98 LYS B C 1
ATOM 3611 O O . LYS B 1 98 ? -3.514 31.516 22.375 1 98.88 98 LYS B O 1
ATOM 3616 N N . HIS B 1 99 ? -4.73 32.719 20.922 1 98.88 99 HIS B N 1
ATOM 3617 C CA . HIS B 1 99 ? -5.047 31.594 20.047 1 98.88 99 HIS B CA 1
ATOM 3618 C C . HIS B 1 99 ? -3.828 31.156 19.234 1 98.88 99 HIS B C 1
ATOM 3620 O O . HIS B 1 99 ? -2.945 31.969 18.969 1 98.88 99 HIS B O 1
ATOM 3626 N N . ALA B 1 100 ? -3.766 29.875 18.938 1 98.94 100 ALA B N 1
ATOM 3627 C CA . ALA B 1 100 ? -2.566 29.406 18.25 1 98.94 100 ALA B CA 1
ATOM 3628 C C . ALA B 1 100 ? -2.93 28.547 17.047 1 98.94 100 ALA B C 1
ATOM 3630 O O . ALA B 1 100 ? -3.727 27.609 17.156 1 98.94 100 ALA B O 1
ATOM 3631 N N . LEU B 1 101 ? -2.445 28.844 15.867 1 98.88 101 LEU B N 1
ATOM 3632 C CA . LEU B 1 101 ? -2.383 27.984 14.688 1 98.88 101 LEU B CA 1
ATOM 3633 C C . LEU B 1 101 ? -0.977 27.422 14.5 1 98.88 101 LEU B C 1
ATOM 3635 O O . LEU B 1 101 ? -0.028 28.188 14.281 1 98.88 101 LEU B O 1
ATOM 3639 N N . VAL B 1 102 ? -0.835 26.141 14.594 1 98.88 102 VAL B N 1
ATOM 3640 C CA . VAL B 1 102 ? 0.481 25.516 14.586 1 98.88 102 VAL B CA 1
ATOM 3641 C C . VAL B 1 102 ? 0.651 24.688 13.312 1 98.88 102 VAL B C 1
ATOM 3643 O O . VAL B 1 102 ? -0.245 23.922 12.938 1 98.88 102 VAL B O 1
ATOM 3646 N N . GLU B 1 103 ? 1.718 24.797 12.625 1 98.5 103 GLU B N 1
ATOM 3647 C CA . GLU B 1 103 ? 2.031 23.938 11.484 1 98.5 103 GLU B CA 1
ATOM 3648 C C . GLU B 1 103 ? 2.139 22.484 11.906 1 98.5 103 GLU B C 1
ATOM 3650 O O . GLU B 1 103 ? 2.457 22.188 13.055 1 98.5 103 GLU B O 1
ATOM 3655 N N . LYS B 1 104 ? 1.88 21.641 11.008 1 98.5 104 LYS B N 1
ATOM 3656 C CA . LYS B 1 104 ? 2.043 20.203 11.25 1 98.5 104 LYS B CA 1
ATOM 3657 C C . LYS B 1 104 ? 3.514 19.812 11.203 1 98.5 104 LYS B C 1
ATOM 3659 O O . LYS B 1 104 ? 4.305 20.422 10.477 1 98.5 104 LYS B O 1
ATOM 3664 N N . PRO B 1 105 ? 3.932 18.812 11.867 1 98.56 105 PRO B N 1
ATOM 3665 C CA . PRO B 1 105 ? 3.176 18.234 12.977 1 98.56 105 PRO B CA 1
ATOM 3666 C C . PRO B 1 105 ? 3.107 19.156 14.188 1 98.56 105 PRO B C 1
ATOM 3668 O O . PRO B 1 105 ? 3.994 20 14.391 1 98.56 105 PRO B O 1
ATOM 3671 N N . MET B 1 106 ? 2.049 19.031 14.977 1 98.75 106 MET B N 1
ATOM 3672 C CA . MET B 1 106 ? 1.895 19.922 16.125 1 98.75 106 MET B CA 1
ATOM 3673 C C . MET B 1 106 ? 2.967 19.656 17.172 1 98.75 106 MET B C 1
ATOM 3675 O O . MET B 1 106 ? 3.326 20.547 17.938 1 98.75 106 MET B O 1
ATOM 3679 N N . ALA B 1 107 ? 3.447 18.406 17.219 1 98.81 107 ALA B N 1
ATOM 3680 C CA . ALA B 1 107 ? 4.461 17.953 18.156 1 98.81 107 ALA B CA 1
ATOM 3681 C C . ALA B 1 107 ? 5.172 16.703 17.641 1 98.81 107 ALA B C 1
ATOM 3683 O O . ALA B 1 107 ? 4.809 16.172 16.609 1 98.81 107 ALA B O 1
ATOM 3684 N N . LEU B 1 108 ? 6.219 16.25 18.422 1 98.81 108 LEU B N 1
ATOM 3685 C CA . LEU B 1 108 ? 6.957 15.039 18.078 1 98.81 108 LEU B CA 1
ATOM 3686 C C . LEU B 1 108 ? 6.852 14.008 19.203 1 98.81 108 LEU B C 1
ATOM 3688 O O . LEU B 1 108 ? 7.672 13.094 19.281 1 98.81 108 LEU B O 1
ATOM 3692 N N . SER B 1 109 ? 5.859 14.234 20.078 1 98.62 109 SER B N 1
ATOM 3693 C CA . SER B 1 109 ? 5.52 13.281 21.125 1 98.62 109 SER B CA 1
ATOM 3694 C C . SER B 1 109 ? 4.047 13.375 21.516 1 98.62 109 SER B C 1
ATOM 3696 O O . SER B 1 109 ? 3.441 14.445 21.406 1 98.62 109 SER B O 1
ATOM 3698 N N . THR B 1 110 ? 3.549 12.227 21.969 1 98.62 110 THR B N 1
ATOM 3699 C CA . THR B 1 110 ? 2.152 12.211 22.406 1 98.62 110 THR B CA 1
ATOM 3700 C C . THR B 1 110 ? 1.958 13.055 23.656 1 98.62 110 THR B C 1
ATOM 3702 O O . THR B 1 110 ? 0.941 13.734 23.797 1 98.62 110 THR B O 1
ATOM 3705 N N . GLN B 1 111 ? 2.896 13.07 24.484 1 98.62 111 GLN B N 1
ATOM 3706 C CA . GLN B 1 111 ? 2.82 13.836 25.719 1 98.62 111 GLN B CA 1
ATOM 3707 C C . GLN B 1 111 ? 2.754 15.336 25.438 1 98.62 111 GLN B C 1
ATOM 3709 O O . GLN B 1 111 ? 1.949 16.047 26.047 1 98.62 111 GLN B O 1
ATOM 3714 N N . ASP B 1 112 ? 3.619 15.789 24.594 1 98.81 112 ASP B N 1
ATOM 3715 C CA . ASP B 1 112 ? 3.623 17.203 24.234 1 98.81 112 ASP B CA 1
ATOM 3716 C C . ASP B 1 112 ? 2.299 17.625 23.594 1 98.81 112 ASP B C 1
ATOM 3718 O O . ASP B 1 112 ? 1.768 18.688 23.891 1 98.81 112 ASP B O 1
ATOM 3722 N N . ALA B 1 113 ? 1.802 16.812 22.719 1 98.88 113 ALA B N 1
ATOM 3723 C CA . ALA B 1 113 ? 0.513 17.094 22.094 1 98.88 113 ALA B CA 1
ATOM 3724 C C . ALA B 1 113 ? -0.591 17.203 23.141 1 98.88 113 ALA B C 1
ATOM 3726 O O . ALA B 1 113 ? -1.417 18.125 23.078 1 98.88 113 ALA B O 1
ATOM 3727 N N . ASP B 1 114 ? -0.596 16.297 24.094 1 98.81 114 ASP B N 1
ATOM 3728 C CA . ASP B 1 114 ? -1.593 16.312 25.156 1 98.81 114 ASP B CA 1
ATOM 3729 C C . ASP B 1 114 ? -1.478 17.594 25.984 1 98.81 114 ASP B C 1
ATOM 3731 O O . ASP B 1 114 ? -2.488 18.203 26.344 1 98.81 114 ASP B O 1
ATOM 3735 N N . ARG B 1 115 ? -0.274 17.953 26.297 1 98.88 115 ARG B N 1
ATOM 3736 C CA . ARG B 1 115 ? -0.047 19.172 27.062 1 98.88 115 ARG B CA 1
ATOM 3737 C C . ARG B 1 115 ? -0.543 20.406 26.312 1 98.88 115 ARG B C 1
ATOM 3739 O O . ARG B 1 115 ? -1.098 21.328 26.906 1 98.88 115 ARG B O 1
ATOM 3746 N N . MET B 1 116 ? -0.328 20.438 25.031 1 98.94 116 MET B N 1
ATOM 3747 C CA . MET B 1 116 ? -0.804 21.547 24.203 1 98.94 116 MET B CA 1
ATOM 3748 C C . MET B 1 116 ? -2.326 21.641 24.25 1 98.94 116 MET B C 1
ATOM 3750 O O . MET B 1 116 ? -2.881 22.734 24.406 1 98.94 116 MET B O 1
ATOM 3754 N N . ILE B 1 117 ? -2.967 20.5 24.062 1 98.94 117 ILE B N 1
ATOM 3755 C CA . ILE B 1 117 ? -4.426 20.438 24.062 1 98.94 117 ILE B CA 1
ATOM 3756 C C . ILE B 1 117 ? -4.961 20.891 25.406 1 98.94 117 ILE B C 1
ATOM 3758 O O . ILE B 1 117 ? -5.891 21.703 25.484 1 98.94 117 ILE B O 1
ATOM 3762 N N . GLU B 1 118 ? -4.371 20.375 26.453 1 98.88 118 GLU B N 1
ATOM 3763 C CA . GLU B 1 118 ? -4.77 20.75 27.812 1 98.88 118 GLU B CA 1
ATOM 3764 C C . GLU B 1 118 ? -4.59 22.25 28.047 1 98.88 118 GLU B C 1
ATOM 3766 O O . GLU B 1 118 ? -5.441 22.891 28.656 1 98.88 118 GLU B O 1
ATOM 3771 N N . CYS B 1 119 ? -3.504 22.75 27.609 1 98.88 119 CYS B N 1
ATOM 3772 C CA . CYS B 1 119 ? -3.203 24.172 27.75 1 98.88 119 CYS B CA 1
ATOM 3773 C C . CYS B 1 119 ? -4.258 25.031 27.062 1 98.88 119 CYS B C 1
ATOM 3775 O O . CYS B 1 119 ? -4.719 26.031 27.625 1 98.88 119 CYS B O 1
ATOM 3777 N N . ALA B 1 120 ? -4.633 24.703 25.859 1 98.88 120 ALA B N 1
ATOM 3778 C CA . ALA B 1 120 ? -5.66 25.438 25.125 1 98.88 120 ALA B CA 1
ATOM 3779 C C . ALA B 1 120 ? -6.977 25.438 25.891 1 98.88 120 ALA B C 1
ATOM 3781 O O . ALA B 1 120 ? -7.625 26.484 26 1 98.88 120 ALA B O 1
ATOM 3782 N N . ASN B 1 121 ? -7.34 24.297 26.359 1 98.62 121 ASN B N 1
ATOM 3783 C CA . ASN B 1 121 ? -8.578 24.172 27.125 1 98.62 121 ASN B CA 1
ATOM 3784 C C . ASN B 1 121 ? -8.539 25 28.406 1 98.62 121 ASN B C 1
ATOM 3786 O O . ASN B 1 121 ? -9.5 25.719 28.703 1 98.62 121 ASN B O 1
ATOM 3790 N N . LYS B 1 122 ? -7.484 24.875 29.141 1 98.62 122 LYS B N 1
ATOM 3791 C CA . LYS B 1 122 ? -7.324 25.578 30.406 1 98.62 122 LYS B CA 1
ATOM 3792 C C . LYS B 1 122 ? -7.438 27.094 30.219 1 98.62 122 LYS B C 1
ATOM 3794 O O . LYS B 1 122 ? -7.992 27.781 31.078 1 98.62 122 LYS B O 1
ATOM 3799 N N . ASN B 1 123 ? -6.926 27.625 29.156 1 98.69 123 ASN B N 1
ATOM 3800 C CA . ASN B 1 123 ? -6.867 29.062 28.938 1 98.69 123 ASN B CA 1
ATOM 3801 C C . ASN B 1 123 ? -8.039 29.547 28.078 1 98.69 123 ASN B C 1
ATOM 3803 O O . ASN B 1 123 ? -8.117 30.719 27.734 1 98.69 123 ASN B O 1
ATOM 3807 N N . ASN B 1 124 ? -8.906 28.609 27.688 1 98.38 124 ASN B N 1
ATOM 3808 C CA . ASN B 1 124 ? -10.07 28.906 26.859 1 98.38 124 ASN B CA 1
ATOM 3809 C C . ASN B 1 124 ? -9.68 29.625 25.578 1 98.38 124 ASN B C 1
ATOM 3811 O O . ASN B 1 124 ? -10.25 30.656 25.25 1 98.38 124 ASN B O 1
ATOM 3815 N N . VAL B 1 125 ? -8.648 29.125 24.922 1 98.81 125 VAL B N 1
ATOM 3816 C CA . VAL B 1 125 ? -8.227 29.625 23.609 1 98.81 125 VAL B CA 1
ATOM 3817 C C . VAL B 1 125 ? -8.312 28.5 22.578 1 98.81 125 VAL B C 1
ATOM 3819 O O . VAL B 1 125 ? -8.484 27.328 22.938 1 98.81 125 VAL B O 1
ATOM 3822 N N . LYS B 1 126 ? -8.234 28.859 21.25 1 98.81 126 LYS B N 1
ATOM 3823 C CA . LYS B 1 126 ? -8.328 27.891 20.172 1 98.81 126 LYS B CA 1
ATOM 3824 C C . LYS B 1 126 ? -6.945 27.438 19.703 1 98.81 126 LYS B C 1
ATOM 3826 O O . LYS B 1 126 ? -6.035 28.266 19.578 1 98.81 126 LYS B O 1
ATOM 3831 N N . LEU B 1 127 ? -6.777 26.156 19.656 1 98.94 127 LEU B N 1
ATOM 3832 C CA . LEU B 1 127 ? -5.613 25.531 19.047 1 98.94 127 LEU B CA 1
ATOM 3833 C C . LEU B 1 127 ? -5.98 24.859 17.734 1 98.94 127 LEU B C 1
ATOM 3835 O O . LEU B 1 127 ? -6.855 23.984 17.688 1 98.94 127 LEU B O 1
ATOM 3839 N N . CYS B 1 128 ? -5.344 25.297 16.641 1 98.88 128 CYS B N 1
ATOM 3840 C CA . CYS B 1 128 ? -5.562 24.734 15.312 1 98.88 128 CYS B CA 1
ATOM 3841 C C . CYS B 1 128 ? -4.27 24.188 14.727 1 98.88 128 CYS B C 1
ATOM 3843 O O . CYS B 1 128 ? -3.207 24.781 14.875 1 98.88 128 CYS B O 1
ATOM 3845 N N . VAL B 1 129 ? -4.312 22.984 14.188 1 98.88 129 VAL B N 1
ATOM 3846 C CA . VAL B 1 129 ? -3.16 22.375 13.539 1 98.88 129 VAL B CA 1
ATOM 3847 C C . VAL B 1 129 ? -3.307 22.484 12.016 1 98.88 129 VAL B C 1
ATOM 3849 O O . VAL B 1 129 ? -4.375 22.188 11.469 1 98.88 129 VAL B O 1
ATOM 3852 N N . SER B 1 130 ? -2.252 22.797 11.344 1 98.12 130 SER B N 1
ATOM 3853 C CA . SER B 1 130 ? -2.299 23.156 9.93 1 98.12 130 SER B CA 1
ATOM 3854 C C . SER B 1 130 ? -2.299 21.906 9.047 1 98.12 130 SER B C 1
ATOM 3856 O O . SER B 1 130 ? -1.328 21.641 8.336 1 98.12 130 SER B O 1
ATOM 3858 N N . HIS B 1 131 ? -3.342 21.203 8.977 1 97.44 131 HIS B N 1
ATOM 3859 C CA . HIS B 1 131 ? -3.645 20.219 7.949 1 97.44 131 HIS B CA 1
ATOM 3860 C C . HIS B 1 131 ? -4.543 20.797 6.867 1 97.44 131 HIS B C 1
ATOM 3862 O O . HIS B 1 131 ? -5.684 20.359 6.695 1 97.44 131 HIS B O 1
ATOM 3868 N N . GLN B 1 132 ? -3.943 21.672 6.082 1 95.94 132 GLN B N 1
ATOM 3869 C CA . GLN B 1 132 ? -4.668 22.5 5.133 1 95.94 132 GLN B CA 1
ATOM 3870 C C . GLN B 1 132 ? -5.273 21.672 4.012 1 95.94 132 GLN B C 1
ATOM 3872 O O . GLN B 1 132 ? -6.246 22.078 3.377 1 95.94 132 GLN B O 1
ATOM 3877 N N . ASN B 1 133 ? -4.809 20.422 3.828 1 94.88 133 ASN B N 1
ATOM 3878 C CA . ASN B 1 133 ? -5.293 19.578 2.74 1 94.88 133 ASN B CA 1
ATOM 3879 C C . ASN B 1 133 ? -6.742 19.156 2.963 1 94.88 133 ASN B C 1
ATOM 3881 O O . ASN B 1 133 ? -7.426 18.766 2.02 1 94.88 133 ASN B O 1
ATOM 3885 N N . ARG B 1 134 ? -7.219 19.219 4.227 1 96.44 134 ARG B N 1
ATOM 3886 C CA . ARG B 1 134 ? -8.609 18.875 4.5 1 96.44 134 ARG B CA 1
ATOM 3887 C C . ARG B 1 134 ? -9.562 19.844 3.795 1 96.44 134 ARG B C 1
ATOM 3889 O O . ARG B 1 134 ? -10.75 19.531 3.639 1 96.44 134 ARG B O 1
ATOM 3896 N N . PHE B 1 135 ? -9.023 20.969 3.332 1 95.31 135 PHE B N 1
ATOM 3897 C CA . PHE B 1 135 ? -9.891 22 2.76 1 95.31 135 PHE B CA 1
ATOM 3898 C C . PHE B 1 135 ? -9.859 21.938 1.237 1 95.31 135 PHE B C 1
ATOM 3900 O O . PHE B 1 135 ? -10.594 22.672 0.57 1 95.31 135 PHE B O 1
ATOM 3907 N N . ASN B 1 136 ? -9.008 21.094 0.639 1 92 136 ASN B N 1
ATOM 3908 C CA . ASN B 1 136 ? -9.023 20.938 -0.812 1 92 136 ASN B CA 1
ATOM 3909 C C . ASN B 1 136 ? -10.391 20.484 -1.314 1 92 136 ASN B C 1
ATOM 3911 O O . ASN B 1 136 ? -11.031 19.641 -0.692 1 92 136 ASN B O 1
ATOM 3915 N N . GLU B 1 137 ? -10.781 20.969 -2.414 1 91.56 137 GLU B N 1
ATOM 3916 C CA . GLU B 1 137 ? -12.125 20.734 -2.934 1 91.56 137 GLU B CA 1
ATOM 3917 C C . GLU B 1 137 ? -12.383 19.234 -3.129 1 91.56 137 GLU B C 1
ATOM 3919 O O . GLU B 1 137 ? -13.406 18.719 -2.672 1 91.56 137 GLU B O 1
ATOM 3924 N N . PRO B 1 138 ? -11.477 18.484 -3.791 1 94.12 138 PRO B N 1
ATOM 3925 C CA . PRO B 1 138 ? -11.727 17.047 -3.941 1 94.12 138 PRO B CA 1
ATOM 3926 C C . PRO B 1 138 ? -11.844 16.328 -2.604 1 94.12 138 PRO B C 1
ATOM 3928 O O . PRO B 1 138 ? -12.617 15.375 -2.477 1 94.12 138 PRO B O 1
ATOM 3931 N N . ILE B 1 139 ? -11.102 16.797 -1.628 1 96.25 139 ILE B N 1
ATOM 3932 C CA . ILE B 1 139 ? -11.109 16.188 -0.309 1 96.25 139 ILE B CA 1
ATOM 3933 C C . ILE B 1 139 ? -12.422 16.484 0.403 1 96.25 139 ILE B C 1
ATOM 3935 O O . ILE B 1 139 ? -13 15.609 1.051 1 96.25 139 ILE B O 1
ATOM 3939 N N . GLN B 1 140 ? -12.844 17.719 0.283 1 95.5 140 GLN B N 1
ATOM 3940 C CA . GLN B 1 140 ? -14.133 18.078 0.863 1 95.5 140 GLN B CA 1
ATOM 3941 C C . GLN B 1 140 ? -15.266 17.266 0.232 1 95.5 140 GLN B C 1
ATOM 3943 O O . GLN B 1 140 ? -16.188 16.844 0.926 1 95.5 140 GLN B O 1
ATOM 3948 N N . LYS B 1 141 ? -15.219 17.094 -1.087 1 95.38 141 LYS B N 1
ATOM 3949 C CA . LYS B 1 141 ? -16.203 16.25 -1.769 1 95.38 141 LYS B CA 1
ATOM 3950 C C . LYS B 1 141 ? -16.172 14.82 -1.245 1 95.38 141 LYS B C 1
ATOM 3952 O O . LYS B 1 141 ? -17.219 14.219 -1.001 1 95.38 141 LYS B O 1
ATOM 3957 N N . LEU B 1 142 ? -15.016 14.312 -1.084 1 97.88 142 LEU B N 1
ATOM 3958 C CA . LEU B 1 142 ? -14.844 12.961 -0.555 1 97.88 142 LEU B CA 1
ATOM 3959 C C . LEU B 1 142 ? -15.391 12.859 0.864 1 97.88 142 LEU B C 1
ATOM 3961 O O . LEU B 1 142 ? -16.094 11.898 1.195 1 97.88 142 LEU B O 1
ATOM 3965 N N . ARG B 1 143 ? -15.086 13.805 1.705 1 98.19 143 ARG B N 1
ATOM 3966 C CA . ARG B 1 143 ? -15.562 13.812 3.086 1 98.19 143 ARG B CA 1
ATOM 3967 C C . ARG B 1 143 ? -17.078 13.812 3.143 1 98.19 143 ARG B C 1
ATOM 3969 O O . ARG B 1 143 ? -17.688 13.086 3.939 1 98.19 143 ARG B O 1
ATOM 3976 N N . ALA B 1 144 ? -17.656 14.633 2.303 1 98 144 ALA B N 1
ATOM 3977 C CA . ALA B 1 144 ? -19.109 14.68 2.238 1 98 144 ALA B CA 1
ATOM 3978 C C . ALA B 1 144 ? -19.688 13.312 1.878 1 98 144 ALA B C 1
ATOM 3980 O O . ALA B 1 144 ? -20.688 12.883 2.459 1 98 144 ALA B O 1
ATOM 3981 N N . ALA B 1 145 ? -19.094 12.648 0.905 1 98.38 145 ALA B N 1
ATOM 3982 C CA . ALA B 1 145 ? -19.547 11.328 0.5 1 98.38 145 ALA B CA 1
ATOM 3983 C C . ALA B 1 145 ? -19.469 10.336 1.659 1 98.38 145 ALA B C 1
ATOM 3985 O O . ALA B 1 145 ? -20.344 9.5 1.833 1 98.38 145 ALA B O 1
ATOM 3986 N N . VAL B 1 146 ? -18.406 10.391 2.471 1 98.62 146 VAL B N 1
ATOM 3987 C CA . VAL B 1 146 ? -18.25 9.531 3.639 1 98.62 146 VAL B CA 1
ATOM 3988 C C . VAL B 1 146 ? -19.344 9.836 4.664 1 98.62 146 VAL B C 1
ATOM 3990 O O . VAL B 1 146 ? -19.984 8.922 5.18 1 98.62 146 VAL B O 1
ATOM 3993 N N . GLU B 1 147 ? -19.547 11.117 4.926 1 98.06 147 GLU B N 1
ATOM 3994 C CA . GLU B 1 147 ? -20.516 11.539 5.934 1 98.06 147 GLU B CA 1
ATOM 3995 C C . GLU B 1 147 ? -21.938 11.164 5.52 1 98.06 147 GLU B C 1
ATOM 3997 O O . GLU B 1 147 ? -22.781 10.875 6.371 1 98.06 147 GLU B O 1
ATOM 4002 N N . GLU B 1 148 ? -22.156 11.172 4.211 1 98.19 148 GLU B N 1
ATOM 4003 C CA . GLU B 1 148 ? -23.469 10.797 3.689 1 98.19 148 GLU B CA 1
ATOM 4004 C C . GLU B 1 148 ? -23.609 9.281 3.602 1 98.19 148 GLU B C 1
ATOM 4006 O O . GLU B 1 148 ? -24.625 8.773 3.104 1 98.19 148 GLU B O 1
ATOM 4011 N N . ASN B 1 149 ? -22.609 8.531 4 1 98.19 149 ASN B N 1
ATOM 4012 C CA . ASN B 1 149 ? -22.578 7.078 4.023 1 98.19 149 ASN B CA 1
ATOM 4013 C C . ASN B 1 149 ? -22.719 6.488 2.623 1 98.19 149 ASN B C 1
ATOM 4015 O O . ASN B 1 149 ? -23.375 5.465 2.439 1 98.19 149 ASN B O 1
ATOM 4019 N N . ARG B 1 150 ? -22.188 7.242 1.614 1 98.44 150 ARG B N 1
ATOM 4020 C CA . ARG B 1 150 ? -22.281 6.766 0.238 1 98.44 150 ARG B CA 1
ATOM 4021 C C . ARG B 1 150 ? -21.438 5.516 0.027 1 98.44 150 ARG B C 1
ATOM 4023 O O . ARG B 1 150 ? -21.703 4.723 -0.878 1 98.44 150 ARG B O 1
ATOM 4030 N N . PHE B 1 151 ? -20.5 5.215 0.89 1 98.62 151 PHE B N 1
ATOM 4031 C CA . PHE B 1 151 ? -19.594 4.078 0.762 1 98.62 151 PHE B CA 1
ATOM 4032 C C . PHE B 1 151 ? -20.219 2.82 1.358 1 98.62 151 PHE B C 1
ATOM 4034 O O . PHE B 1 151 ? -19.766 1.707 1.073 1 98.62 151 PHE B O 1
ATOM 4041 N N . GLY B 1 152 ? -21.234 3 2.234 1 98.44 152 GLY B N 1
ATOM 4042 C CA . GLY B 1 152 ? -21.609 1.867 3.066 1 98.44 152 GLY B CA 1
ATOM 4043 C C . GLY B 1 152 ? -20.516 1.445 4.031 1 98.44 152 GLY B C 1
ATOM 4044 O O . GLY B 1 152 ? -19.875 2.291 4.648 1 98.44 152 GLY B O 1
ATOM 4045 N N . LYS B 1 153 ? -20.391 0.117 4.172 1 98.31 153 LYS B N 1
ATOM 4046 C CA . LYS B 1 153 ? -19.328 -0.383 5.047 1 98.31 153 LYS B CA 1
ATOM 4047 C C . LYS B 1 153 ? -17.953 -0.084 4.465 1 98.31 153 LYS B C 1
ATOM 4049 O O . LYS B 1 153 ? -17.656 -0.472 3.334 1 98.31 153 LYS B O 1
ATOM 4054 N N . LEU B 1 154 ? -17.125 0.637 5.211 1 98.75 154 LEU B N 1
ATOM 4055 C CA . LEU B 1 154 ? -15.75 0.889 4.793 1 98.75 154 LEU B CA 1
ATOM 4056 C C . LEU B 1 154 ? -14.906 -0.375 4.91 1 98.75 154 LEU B C 1
ATOM 4058 O O . LEU B 1 154 ? -14.984 -1.089 5.914 1 98.75 154 LEU B O 1
ATOM 4062 N N . VAL B 1 155 ? -14.102 -0.651 3.889 1 98.81 155 VAL B N 1
ATOM 4063 C CA . VAL B 1 155 ? -13.266 -1.847 3.875 1 98.81 155 VAL B CA 1
ATOM 4064 C C . VAL B 1 155 ? -11.805 -1.458 4.102 1 98.81 155 VAL B C 1
ATOM 4066 O O . VAL B 1 155 ? -11.195 -1.859 5.094 1 98.81 155 VAL B O 1
ATOM 4069 N N . ASN B 1 156 ? -11.297 -0.689 3.176 1 98.88 156 ASN B N 1
ATOM 4070 C CA . ASN B 1 156 ? -9.898 -0.278 3.326 1 98.88 156 ASN B CA 1
ATOM 4071 C C . ASN B 1 156 ? -9.648 1.084 2.688 1 98.88 156 ASN B C 1
ATOM 4073 O O . ASN B 1 156 ? -10.461 1.565 1.897 1 98.88 156 ASN B O 1
ATOM 4077 N N . GLY B 1 157 ? -8.641 1.736 3.07 1 98.88 157 GLY B N 1
ATOM 4078 C CA . GLY B 1 157 ? -8.094 2.939 2.463 1 98.88 157 GLY B CA 1
ATOM 4079 C C . GLY B 1 157 ? -6.578 2.92 2.363 1 98.88 157 GLY B C 1
ATOM 4080 O O . GLY B 1 157 ? -5.91 2.217 3.123 1 98.88 157 GLY B O 1
ATOM 4081 N N . THR B 1 158 ? -6.043 3.652 1.412 1 98.81 158 THR B N 1
ATOM 4082 C CA . THR B 1 158 ? -4.602 3.65 1.191 1 98.81 158 THR B CA 1
ATOM 4083 C C . THR B 1 158 ? -4.09 5.066 0.943 1 98.81 158 THR B C 1
ATOM 4085 O O . THR B 1 158 ? -4.672 5.812 0.154 1 98.81 158 THR B O 1
ATOM 4088 N N . ALA B 1 159 ? -3.105 5.453 1.679 1 98.62 159 ALA B N 1
ATOM 4089 C CA . ALA B 1 159 ? -2.316 6.648 1.403 1 98.62 159 ALA B CA 1
ATOM 4090 C C . ALA B 1 159 ? -0.967 6.289 0.791 1 98.62 159 ALA B C 1
ATOM 4092 O O . ALA B 1 159 ? -0.119 5.688 1.454 1 98.62 159 ALA B O 1
ATOM 4093 N N . ARG B 1 160 ? -0.743 6.617 -0.406 1 97.81 160 ARG B N 1
ATOM 4094 C CA . ARG B 1 160 ? 0.487 6.301 -1.125 1 97.81 160 ARG B CA 1
ATOM 4095 C C . ARG B 1 160 ? 1.242 7.57 -1.506 1 97.81 160 ARG B C 1
ATOM 4097 O O . ARG B 1 160 ? 0.758 8.367 -2.311 1 97.81 160 ARG B O 1
ATOM 4104 N N . ILE B 1 161 ? 2.34 7.824 -0.861 1 97.94 161 ILE B N 1
ATOM 4105 C CA . ILE B 1 161 ? 3.201 8.969 -1.138 1 97.94 161 ILE B CA 1
ATOM 4106 C C . ILE B 1 161 ? 4.539 8.484 -1.696 1 97.94 161 ILE B C 1
ATOM 4108 O O . ILE B 1 161 ? 5.379 7.973 -0.954 1 97.94 161 ILE B O 1
ATOM 4112 N N . LEU B 1 162 ? 4.723 8.578 -2.947 1 97.81 162 LEU B N 1
ATOM 4113 C CA . LEU B 1 162 ? 5.93 8.148 -3.645 1 97.81 162 LEU B CA 1
ATOM 4114 C C . LEU B 1 162 ? 6.727 9.352 -4.145 1 97.81 162 LEU B C 1
ATOM 4116 O O . LEU B 1 162 ? 6.684 9.672 -5.336 1 97.81 162 LEU B O 1
ATOM 4120 N N . TRP B 1 163 ? 7.48 9.922 -3.207 1 97.94 163 TRP B N 1
ATOM 4121 C CA . TRP B 1 163 ? 8.18 11.18 -3.471 1 97.94 163 TRP B CA 1
ATOM 4122 C C . TRP B 1 163 ? 9.688 10.961 -3.508 1 97.94 163 TRP B C 1
ATOM 4124 O O . TRP B 1 163 ? 10.18 9.898 -3.127 1 97.94 163 TRP B O 1
ATOM 4134 N N . ASN B 1 164 ? 10.344 11.906 -4.066 1 98 164 ASN B N 1
ATOM 4135 C CA . ASN B 1 164 ? 11.805 12.016 -4.039 1 98 164 ASN B CA 1
ATOM 4136 C C . ASN B 1 164 ? 12.258 13.25 -3.27 1 98 164 ASN B C 1
ATOM 4138 O O . ASN B 1 164 ? 11.836 14.367 -3.57 1 98 164 ASN B O 1
ATOM 4142 N N . ARG B 1 165 ? 12.977 13.055 -2.229 1 98.19 165 ARG B N 1
ATOM 4143 C CA . ARG B 1 165 ? 13.766 14.094 -1.565 1 98.19 165 ARG B CA 1
ATOM 4144 C C . ARG B 1 165 ? 15.242 13.734 -1.555 1 98.19 165 ARG B C 1
ATOM 4146 O O . ARG B 1 165 ? 15.672 12.867 -0.792 1 98.19 165 ARG B O 1
ATOM 4153 N N . ASN B 1 166 ? 16.016 14.438 -2.324 1 96.94 166 ASN B N 1
ATOM 4154 C CA . ASN B 1 166 ? 17.438 14.133 -2.4 1 96.94 166 ASN B CA 1
ATOM 4155 C C . ASN B 1 166 ? 18.219 14.789 -1.264 1 96.94 166 ASN B C 1
ATOM 4157 O O . ASN B 1 166 ? 17.625 15.484 -0.429 1 96.94 166 ASN B O 1
ATOM 4161 N N . MET B 1 167 ? 19.516 14.578 -1.245 1 97 167 MET B N 1
ATOM 4162 C CA . MET B 1 167 ? 20.312 15.109 -0.143 1 97 167 MET B CA 1
ATOM 4163 C C . MET B 1 167 ? 20.344 16.641 -0.171 1 97 167 MET B C 1
ATOM 4165 O O . MET B 1 167 ? 20.547 17.281 0.86 1 97 167 MET B O 1
ATOM 4169 N N . GLY B 1 168 ? 20.172 17.219 -1.428 1 97.06 168 GLY B N 1
ATOM 4170 C CA . GLY B 1 168 ? 20.047 18.656 -1.507 1 97.06 168 GLY B CA 1
ATOM 4171 C C . GLY B 1 168 ? 18.906 19.203 -0.654 1 97.06 168 GLY B C 1
ATOM 4172 O O . GLY B 1 168 ? 19.062 20.234 -0.005 1 97.06 168 GLY B O 1
ATOM 4173 N N . TYR B 1 169 ? 17.844 18.516 -0.589 1 96.5 169 TYR B N 1
ATOM 4174 C CA . TYR B 1 169 ? 16.703 18.859 0.245 1 96.5 169 TYR B CA 1
ATOM 4175 C C . TYR B 1 169 ? 17.094 18.891 1.719 1 96.5 169 TYR B C 1
ATOM 4177 O O . TYR B 1 169 ? 16.75 19.828 2.441 1 96.5 169 TYR B O 1
ATOM 4185 N N . TYR B 1 170 ? 17.797 17.938 2.199 1 97.06 170 TYR B N 1
ATOM 4186 C CA . TYR B 1 170 ? 18.125 17.781 3.613 1 97.06 170 TYR B CA 1
ATOM 4187 C C . TYR B 1 170 ? 19.25 18.734 4.016 1 97.06 170 TYR B C 1
ATOM 4189 O O . TYR B 1 170 ? 19.297 19.203 5.148 1 97.06 170 TYR B O 1
ATOM 4197 N N . THR B 1 171 ? 20.109 19.031 3.07 1 96.56 171 THR B N 1
ATOM 4198 C CA . THR B 1 171 ? 21.234 19.906 3.375 1 96.56 171 THR B CA 1
ATOM 4199 C C . THR B 1 171 ? 20.781 21.359 3.455 1 96.56 171 THR B C 1
ATOM 4201 O O . THR B 1 171 ? 21.391 22.156 4.164 1 96.56 171 THR B O 1
ATOM 4204 N N . GLN B 1 172 ? 19.75 21.688 2.766 1 94.62 172 GLN B N 1
ATOM 4205 C CA . GLN B 1 172 ? 19.219 23.047 2.766 1 94.62 172 GLN B CA 1
ATOM 4206 C C . GLN B 1 172 ? 18.703 23.438 4.148 1 94.62 172 GLN B C 1
ATOM 4208 O O . GLN B 1 172 ? 18.688 24.625 4.504 1 94.62 172 GLN B O 1
ATOM 4213 N N . ALA B 1 173 ? 18.234 22.516 4.93 1 94.81 173 ALA B N 1
ATOM 4214 C CA . ALA B 1 173 ? 17.719 22.703 6.285 1 94.81 173 ALA B CA 1
ATOM 4215 C C . ALA B 1 173 ? 18.125 21.547 7.195 1 94.81 173 ALA B C 1
ATOM 4217 O O . ALA B 1 173 ? 17.406 20.547 7.277 1 94.81 173 ALA B O 1
ATOM 4218 N N . PRO B 1 174 ? 19.125 21.734 7.938 1 93.38 174 PRO B N 1
ATOM 4219 C CA . PRO B 1 174 ? 19.75 20.625 8.648 1 93.38 174 PRO B CA 1
ATOM 4220 C C . PRO B 1 174 ? 18.844 19.984 9.695 1 93.38 174 PRO B C 1
ATOM 4222 O O . PRO B 1 174 ? 19.141 18.906 10.203 1 93.38 174 PRO B O 1
ATOM 4225 N N . TRP B 1 175 ? 17.75 20.719 10.047 1 96.06 175 TRP B N 1
ATOM 4226 C CA . TRP B 1 175 ? 16.812 20.141 11.008 1 96.06 175 TRP B CA 1
ATOM 4227 C C . TRP B 1 175 ? 16 19.016 10.367 1 96.06 175 TRP B C 1
ATOM 4229 O O . TRP B 1 175 ? 15.445 18.172 11.078 1 96.06 175 TRP B O 1
ATOM 4239 N N . ARG B 1 176 ? 15.945 18.938 9.039 1 97.75 176 ARG B N 1
ATOM 4240 C CA . ARG B 1 176 ? 15.164 17.922 8.344 1 97.75 176 ARG B CA 1
ATOM 4241 C C . ARG B 1 176 ? 15.766 16.531 8.562 1 97.75 176 ARG B C 1
ATOM 4243 O O . ARG B 1 176 ? 16.984 16.359 8.477 1 97.75 176 ARG B O 1
ATOM 4250 N N . GLY B 1 177 ? 14.898 15.594 8.883 1 98.25 177 GLY B N 1
ATOM 4251 C CA . GLY B 1 177 ? 15.328 14.211 9.023 1 98.25 177 GLY B CA 1
ATOM 4252 C C . GLY B 1 177 ? 15.922 13.906 10.383 1 98.25 177 GLY B C 1
ATOM 4253 O O . GLY B 1 177 ? 16.5 12.836 10.586 1 98.25 177 GLY B O 1
ATOM 4254 N N . THR B 1 178 ? 15.891 14.844 11.312 1 98.56 178 THR B N 1
ATOM 4255 C CA . THR B 1 178 ? 16.391 14.594 12.664 1 98.56 178 THR B CA 1
ATOM 4256 C C . THR B 1 178 ? 15.242 14.18 13.586 1 98.56 178 THR B C 1
ATOM 4258 O O . THR B 1 178 ? 14.125 14.68 13.461 1 98.56 178 THR B O 1
ATOM 4261 N N . TRP B 1 179 ? 15.516 13.312 14.562 1 98.56 179 TRP B N 1
ATOM 4262 C CA . TRP B 1 179 ? 14.484 12.859 15.492 1 98.56 179 TRP B CA 1
ATOM 4263 C C . TRP B 1 179 ? 14.039 13.992 16.406 1 98.56 179 TRP B C 1
ATOM 4265 O O . TRP B 1 179 ? 12.875 14.055 16.812 1 98.56 179 TRP B O 1
ATOM 4275 N N . GLU B 1 180 ? 14.891 14.945 16.672 1 98.25 180 GLU B N 1
ATOM 4276 C CA . GLU B 1 180 ? 14.656 16.016 17.641 1 98.25 180 GLU B CA 1
ATOM 4277 C C . GLU B 1 180 ? 13.734 17.094 17.062 1 98.25 180 GLU B C 1
ATOM 4279 O O . GLU B 1 180 ? 12.875 17.625 17.766 1 98.25 180 GLU B O 1
ATOM 4284 N N . LEU B 1 181 ? 13.867 17.375 15.766 1 98.5 181 LEU B N 1
ATOM 4285 C CA . LEU B 1 181 ? 13.227 18.594 15.273 1 98.5 181 LEU B CA 1
ATOM 4286 C C . LEU B 1 181 ? 12.281 18.266 14.125 1 98.5 181 LEU B C 1
ATOM 4288 O O . LEU B 1 181 ? 11.555 19.141 13.648 1 98.5 181 LEU B O 1
ATOM 4292 N N . ASP B 1 182 ? 12.195 17.047 13.656 1 97.94 182 ASP B N 1
ATOM 4293 C CA . ASP B 1 182 ? 11.438 16.812 12.438 1 97.94 182 ASP B CA 1
ATOM 4294 C C . ASP B 1 182 ? 10.789 15.43 12.445 1 97.94 182 ASP B C 1
ATOM 4296 O O . ASP B 1 182 ? 9.57 15.312 12.57 1 97.94 182 ASP B O 1
ATOM 4300 N N . GLY B 1 183 ? 11.508 14.359 12.516 1 97.88 183 GLY B N 1
ATOM 4301 C CA . GLY B 1 183 ? 11.156 12.992 12.148 1 97.88 183 GLY B CA 1
ATOM 4302 C C . GLY B 1 183 ? 11.555 12.641 10.727 1 97.88 183 GLY B C 1
ATOM 4303 O O . GLY B 1 183 ? 12.391 13.312 10.125 1 97.88 183 GLY B O 1
ATOM 4304 N N . GLY B 1 184 ? 11.102 11.562 10.258 1 98.44 184 GLY B N 1
ATOM 4305 C CA . GLY B 1 184 ? 11.453 11.133 8.914 1 98.44 184 GLY B CA 1
ATOM 4306 C C . GLY B 1 184 ? 10.383 11.445 7.883 1 98.44 184 GLY B C 1
ATOM 4307 O O . GLY B 1 184 ? 9.664 12.438 8.016 1 98.44 184 GLY B O 1
ATOM 4308 N N . THR B 1 185 ? 10.383 10.703 6.801 1 98.62 185 THR B N 1
ATOM 4309 C CA . THR B 1 185 ? 9.477 10.875 5.668 1 98.62 185 THR B CA 1
ATOM 4310 C C . THR B 1 185 ? 8.023 10.734 6.109 1 98.62 185 THR B C 1
ATOM 4312 O O . THR B 1 185 ? 7.16 11.492 5.668 1 98.62 185 THR B O 1
ATOM 4315 N N . LEU B 1 186 ? 7.719 9.812 6.996 1 98.88 186 LEU B N 1
ATOM 4316 C CA . LEU B 1 186 ? 6.355 9.602 7.465 1 98.88 186 LEU B CA 1
ATOM 4317 C C . LEU B 1 186 ? 5.832 10.836 8.188 1 98.88 186 LEU B C 1
ATOM 4319 O O . LEU B 1 186 ? 4.699 11.266 7.961 1 98.88 186 LEU B O 1
ATOM 4323 N N . MET B 1 187 ? 6.664 11.445 8.984 1 98.75 187 MET B N 1
ATOM 4324 C CA . MET B 1 187 ? 6.246 12.547 9.844 1 98.75 187 MET B CA 1
ATOM 4325 C C . MET B 1 187 ? 6.184 13.852 9.055 1 98.75 187 MET B C 1
ATOM 4327 O O . MET B 1 187 ? 5.258 14.648 9.234 1 98.75 187 MET B O 1
ATOM 4331 N N . ASN B 1 188 ? 7.105 14.062 8.195 1 97.56 188 ASN B N 1
ATOM 4332 C CA . ASN B 1 188 ? 7.199 15.352 7.516 1 97.56 188 ASN B CA 1
ATOM 4333 C C . ASN B 1 188 ? 6.449 15.344 6.188 1 97.56 188 ASN B C 1
ATOM 4335 O O . ASN B 1 188 ? 5.605 16.203 5.941 1 97.56 188 ASN B O 1
ATOM 4339 N N . GLN B 1 189 ? 6.684 14.391 5.348 1 96.81 189 GLN B N 1
ATOM 4340 C CA . GLN B 1 189 ? 6.113 14.406 4.004 1 96.81 189 GLN B CA 1
ATOM 4341 C C . GLN B 1 189 ? 4.734 13.75 3.984 1 96.81 189 GLN B C 1
ATOM 4343 O O . GLN B 1 189 ? 3.826 14.227 3.299 1 96.81 189 GLN B O 1
ATOM 4348 N N . CYS B 1 190 ? 4.535 12.703 4.785 1 98.12 190 CYS B N 1
ATOM 4349 C CA . CYS B 1 190 ? 3.365 11.859 4.562 1 98.12 190 CYS B CA 1
ATOM 4350 C C . CYS B 1 190 ? 2.24 12.219 5.523 1 98.12 190 CYS B C 1
ATOM 4352 O O . CYS B 1 190 ? 1.113 11.742 5.375 1 98.12 190 CYS B O 1
ATOM 4354 N N . ILE B 1 191 ? 2.43 13.023 6.473 1 98.44 191 ILE B N 1
ATOM 4355 C CA . ILE B 1 191 ? 1.505 13.227 7.582 1 98.44 191 ILE B CA 1
ATOM 4356 C C . ILE B 1 191 ? 0.187 13.789 7.055 1 98.44 191 ILE B C 1
ATOM 4358 O O . ILE B 1 191 ? -0.883 13.484 7.586 1 98.44 191 ILE B O 1
ATOM 4362 N N . HIS B 1 192 ? 0.216 14.648 6.016 1 97.38 192 HIS B N 1
ATOM 4363 C CA . HIS B 1 192 ? -1.024 15.18 5.461 1 97.38 192 HIS B CA 1
ATOM 4364 C C . HIS B 1 192 ? -1.92 14.055 4.945 1 97.38 192 HIS B C 1
ATOM 4366 O O . HIS B 1 192 ? -3.123 14.047 5.215 1 97.38 192 HIS B O 1
ATOM 4372 N N . ASN B 1 193 ? -1.318 13.164 4.25 1 98 193 ASN B N 1
ATOM 4373 C CA . ASN B 1 193 ? -2.082 12.07 3.658 1 98 193 ASN B CA 1
ATOM 4374 C C . ASN B 1 193 ? -2.547 11.078 4.715 1 98 193 ASN B C 1
ATOM 4376 O O . ASN B 1 193 ? -3.639 10.516 4.605 1 98 193 ASN B O 1
ATOM 4380 N N . ILE B 1 194 ? -1.702 10.844 5.684 1 98.75 194 ILE B N 1
ATOM 4381 C CA . ILE B 1 194 ? -2.072 9.961 6.785 1 98.75 194 ILE B CA 1
ATOM 4382 C C . ILE B 1 194 ? -3.234 10.57 7.566 1 98.75 194 ILE B C 1
ATOM 4384 O O . ILE B 1 194 ? -4.152 9.859 7.984 1 98.75 194 ILE B O 1
ATOM 4388 N N . ASP B 1 195 ? -3.207 11.891 7.734 1 98.62 195 ASP B N 1
ATOM 4389 C CA . ASP B 1 195 ? -4.312 12.609 8.367 1 98.62 195 ASP B CA 1
ATOM 4390 C C . ASP B 1 195 ? -5.609 12.422 7.578 1 98.62 195 ASP B C 1
ATOM 4392 O O . ASP B 1 195 ? -6.66 12.148 8.164 1 98.62 195 ASP B O 1
ATOM 4396 N N . LEU B 1 196 ? -5.516 12.586 6.293 1 98.56 196 LEU B N 1
ATOM 4397 C CA . LEU B 1 196 ? -6.699 12.422 5.453 1 98.56 196 LEU B CA 1
ATOM 4398 C C . LEU B 1 196 ? -7.203 10.984 5.508 1 98.56 196 LEU B C 1
ATOM 4400 O O . LEU B 1 196 ? -8.414 10.75 5.582 1 98.56 196 LEU B O 1
ATOM 4404 N N . LEU B 1 197 ? -6.316 10.047 5.504 1 98.81 197 LEU B N 1
ATOM 4405 C CA . LEU B 1 197 ? -6.684 8.633 5.523 1 98.81 197 LEU B CA 1
ATOM 4406 C C . LEU B 1 197 ? -7.492 8.297 6.773 1 98.81 197 LEU B C 1
ATOM 4408 O O . LEU B 1 197 ? -8.602 7.766 6.676 1 98.81 197 LEU B O 1
ATOM 4412 N N . GLN B 1 198 ? -6.879 8.617 7.922 1 98.75 198 GLN B N 1
ATOM 4413 C CA . GLN B 1 198 ? -7.582 8.266 9.148 1 98.75 198 GLN B CA 1
ATOM 4414 C C . GLN B 1 198 ? -8.891 9.039 9.273 1 98.75 198 GLN B C 1
ATOM 4416 O O . GLN B 1 198 ? -9.875 8.516 9.805 1 98.75 198 GLN B O 1
ATOM 4421 N N . TRP B 1 199 ? -8.961 10.312 8.742 1 98.56 199 TRP B N 1
ATOM 4422 C CA . TRP B 1 199 ? -10.164 11.141 8.773 1 98.56 199 TRP B CA 1
ATOM 4423 C C . TRP B 1 199 ? -11.289 10.508 7.965 1 98.56 199 TRP B C 1
ATOM 4425 O O . TRP B 1 199 ? -12.453 10.547 8.375 1 98.56 199 TRP B O 1
ATOM 4435 N N . MET B 1 200 ? -10.938 9.906 6.863 1 98.75 200 MET B N 1
ATOM 4436 C CA . MET B 1 200 ? -11.93 9.273 5.996 1 98.75 200 MET B CA 1
ATOM 4437 C C . MET B 1 200 ? -12.359 7.926 6.562 1 98.75 200 MET B C 1
ATOM 4439 O O . MET B 1 200 ? -13.5 7.508 6.379 1 98.75 200 MET B O 1
ATOM 4443 N N . MET B 1 201 ? -11.469 7.234 7.266 1 98.19 201 MET B N 1
ATOM 4444 C CA . MET B 1 201 ? -11.695 5.832 7.609 1 98.19 201 MET B CA 1
ATOM 4445 C C . MET B 1 201 ? -12.336 5.703 8.984 1 98.19 201 MET B C 1
ATOM 4447 O O . MET B 1 201 ? -12.594 4.594 9.453 1 98.19 201 MET B O 1
ATOM 4451 N N . GLY B 1 202 ? -12.617 6.82 9.68 1 90.56 202 GLY B N 1
ATOM 4452 C CA . GLY B 1 202 ? -13.336 6.785 10.938 1 90.56 202 GLY B CA 1
ATOM 4453 C C . GLY B 1 202 ? -12.57 7.426 12.078 1 90.56 202 GLY B C 1
ATOM 4454 O O . GLY B 1 202 ? -13.164 7.836 13.078 1 90.56 202 GLY B O 1
ATOM 4455 N N . GLY B 1 203 ? -11.266 7.449 12.039 1 89.69 203 GLY B N 1
ATOM 4456 C CA . GLY B 1 203 ? -10.453 8.258 12.93 1 89.69 203 GLY B CA 1
ATOM 4457 C C . GLY B 1 203 ? -10.141 7.574 14.242 1 89.69 203 GLY B C 1
ATOM 4458 O O . GLY B 1 203 ? -9.273 8.023 14.992 1 89.69 203 GLY B O 1
ATOM 4459 N N . ASP B 1 204 ? -10.797 6.465 14.594 1 96.81 204 ASP B N 1
ATOM 4460 C CA . ASP B 1 204 ? -10.5 5.699 15.805 1 96.81 204 ASP B CA 1
ATOM 4461 C C . ASP B 1 204 ? -9.633 4.484 15.484 1 96.81 204 ASP B C 1
ATOM 4463 O O . ASP B 1 204 ? -10.094 3.541 14.836 1 96.81 204 ASP B O 1
ATOM 4467 N N . ILE B 1 205 ? -8.438 4.504 16.031 1 98.31 205 ILE B N 1
ATOM 4468 C CA . ILE B 1 205 ? -7.41 3.533 15.672 1 98.31 205 ILE B CA 1
ATOM 4469 C C . ILE B 1 205 ? -7.402 2.391 16.688 1 98.31 205 ILE B C 1
ATOM 4471 O O . ILE B 1 205 ? -7.523 2.619 17.891 1 98.31 205 ILE B O 1
ATOM 4475 N N . ASP B 1 206 ? -7.348 1.146 16.234 1 98.62 206 ASP B N 1
ATOM 4476 C CA . ASP B 1 206 ? -7.188 -0.017 17.109 1 98.62 206 ASP B CA 1
ATOM 4477 C C . ASP B 1 206 ? -5.723 -0.434 17.203 1 98.62 206 ASP B C 1
ATOM 4479 O O . ASP B 1 206 ? -5.156 -0.491 18.297 1 98.62 206 ASP B O 1
ATOM 4483 N N . THR B 1 207 ? -5.086 -0.662 16.062 1 98.75 207 THR B N 1
ATOM 4484 C CA . THR B 1 207 ? -3.73 -1.196 16.031 1 98.75 207 THR B CA 1
ATOM 4485 C C . THR B 1 207 ? -2.93 -0.597 14.883 1 98.75 207 THR B C 1
ATOM 4487 O O . THR B 1 207 ? -3.475 -0.358 13.805 1 98.75 207 THR B O 1
ATOM 4490 N N . VAL B 1 208 ? -1.62 -0.357 15.141 1 98.94 208 VAL B N 1
ATOM 4491 C CA . VAL B 1 208 ? -0.697 0.116 14.109 1 98.94 208 VAL B CA 1
ATOM 4492 C C . VAL B 1 208 ? 0.541 -0.778 14.078 1 98.94 208 VAL B C 1
ATOM 4494 O O . VAL B 1 208 ? 1.084 -1.138 15.125 1 98.94 208 VAL B O 1
ATOM 4497 N N . TYR B 1 209 ? 0.941 -1.209 12.938 1 98.94 209 TYR B N 1
ATOM 4498 C CA . TYR B 1 209 ? 2.221 -1.868 12.711 1 98.94 209 TYR B CA 1
ATOM 4499 C C . TYR B 1 209 ? 2.977 -1.207 11.562 1 98.94 209 TYR B C 1
ATOM 4501 O O . TYR B 1 209 ? 2.367 -0.742 10.594 1 98.94 209 TYR B O 1
ATOM 4509 N N . ALA B 1 210 ? 4.316 -1.233 11.734 1 98.94 210 ALA B N 1
ATOM 4510 C CA . ALA B 1 210 ? 5.059 -0.564 10.672 1 98.94 210 ALA B CA 1
ATOM 4511 C C . ALA B 1 210 ? 6.438 -1.191 10.484 1 98.94 210 ALA B C 1
ATOM 4513 O O . ALA B 1 210 ? 6.965 -1.827 11.398 1 98.94 210 ALA B O 1
ATOM 4514 N N . GLN B 1 211 ? 6.93 -1.104 9.281 1 98.75 211 GLN B N 1
ATOM 4515 C CA . GLN B 1 211 ? 8.336 -1.26 8.922 1 98.75 211 GLN B CA 1
ATOM 4516 C C . GLN B 1 211 ? 8.883 0.003 8.266 1 98.75 211 GLN B C 1
ATOM 4518 O O . GLN B 1 211 ? 8.234 0.581 7.391 1 98.75 211 GLN B O 1
ATOM 4523 N N . CYS B 1 212 ? 10 0.456 8.758 1 98.25 212 CYS B N 1
ATOM 4524 C CA . CYS B 1 212 ? 10.641 1.637 8.195 1 98.25 212 CYS B CA 1
ATOM 4525 C C . CYS B 1 212 ? 12.156 1.459 8.141 1 98.25 212 CYS B C 1
ATOM 4527 O O . CYS B 1 212 ? 12.695 0.512 8.711 1 98.25 212 CYS B O 1
ATOM 4529 N N . GLY B 1 213 ? 12.812 2.299 7.387 1 98.12 213 GLY B N 1
ATOM 4530 C CA . GLY B 1 213 ? 14.266 2.301 7.34 1 98.12 213 GLY B CA 1
ATOM 4531 C C . GLY B 1 213 ? 14.836 3.539 6.672 1 98.12 213 GLY B C 1
ATOM 4532 O O . GLY B 1 213 ? 14.102 4.328 6.082 1 98.12 213 GLY B O 1
ATOM 4533 N N . THR B 1 214 ? 16.125 3.805 6.961 1 98.56 214 THR B N 1
ATOM 4534 C CA . THR B 1 214 ? 16.922 4.789 6.227 1 98.56 214 THR B CA 1
ATOM 4535 C C . THR B 1 214 ? 17.734 4.117 5.133 1 98.56 214 THR B C 1
ATOM 4537 O O . THR B 1 214 ? 18.797 3.559 5.402 1 98.56 214 THR B O 1
ATOM 4540 N N . PHE B 1 215 ? 17.312 4.262 3.902 1 98.62 215 PHE B N 1
ATOM 4541 C CA . PHE B 1 215 ? 17.844 3.426 2.834 1 98.62 215 PHE B CA 1
ATOM 4542 C C . PHE B 1 215 ? 18.891 4.188 2.023 1 98.62 215 PHE B C 1
ATOM 4544 O O . PHE B 1 215 ? 19.953 3.66 1.732 1 98.62 215 PHE B O 1
ATOM 4551 N N . LEU B 1 216 ? 18.5 5.395 1.671 1 98.56 216 LEU B N 1
ATOM 4552 C CA . LEU B 1 216 ? 19.328 6.062 0.672 1 98.56 216 LEU B CA 1
ATOM 4553 C C . LEU B 1 216 ? 19.906 7.363 1.226 1 98.56 216 LEU B C 1
ATOM 4555 O O . LEU B 1 216 ? 20.953 7.828 0.765 1 98.56 216 LEU B O 1
ATOM 4559 N N . ARG B 1 217 ? 19.219 7.957 2.166 1 98.44 217 ARG B N 1
ATOM 4560 C CA . ARG B 1 217 ? 19.547 9.305 2.613 1 98.44 217 ARG B CA 1
ATOM 4561 C C . ARG B 1 217 ? 20.438 9.266 3.861 1 98.44 217 ARG B C 1
ATOM 4563 O O . ARG B 1 217 ? 20.234 8.422 4.738 1 98.44 217 ARG B O 1
ATOM 4570 N N . ASP B 1 218 ? 21.312 10.227 3.936 1 97.88 218 ASP B N 1
ATOM 4571 C CA . ASP B 1 218 ? 22.172 10.344 5.117 1 97.88 218 ASP B CA 1
ATOM 4572 C C . ASP B 1 218 ? 21.5 11.219 6.18 1 97.88 218 ASP B C 1
ATOM 4574 O O . ASP B 1 218 ? 21.922 12.359 6.41 1 97.88 218 ASP B O 1
ATOM 4578 N N . ILE B 1 219 ? 20.531 10.734 6.848 1 98.25 219 ILE B N 1
ATOM 4579 C CA . ILE B 1 219 ? 19.766 11.43 7.883 1 98.25 219 ILE B CA 1
ATOM 4580 C C . ILE B 1 219 ? 19.531 10.484 9.062 1 98.25 219 ILE B C 1
ATOM 4582 O O . ILE B 1 219 ? 19.797 9.289 8.969 1 98.25 219 ILE B O 1
ATOM 4586 N N . GLU B 1 220 ? 19 11.008 10.195 1 98 220 GLU B N 1
ATOM 4587 C CA . GLU B 1 220 ? 18.75 10.211 11.391 1 98 220 GLU B CA 1
ATOM 4588 C C . GLU B 1 220 ? 17.484 9.367 11.242 1 98 220 GLU B C 1
ATOM 4590 O O . GLU B 1 220 ? 17.469 8.188 11.602 1 98 220 GLU B O 1
ATOM 4595 N N . ALA B 1 221 ? 16.438 9.953 10.703 1 98.5 221 ALA B N 1
ATOM 4596 C CA . ALA B 1 221 ? 15.117 9.328 10.664 1 98.5 221 ALA B CA 1
ATOM 4597 C C . ALA B 1 221 ? 14.914 8.547 9.367 1 98.5 221 ALA B C 1
ATOM 4599 O O . ALA B 1 221 ? 15.852 8.383 8.578 1 98.5 221 ALA B O 1
ATOM 4600 N N . GLU B 1 222 ? 13.781 7.965 9.18 1 98.69 222 GLU B N 1
ATOM 4601 C CA . GLU B 1 222 ? 13.539 7.074 8.055 1 98.69 222 GLU B CA 1
ATOM 4602 C C . GLU B 1 222 ? 13.273 7.859 6.773 1 98.69 222 GLU B C 1
ATOM 4604 O O . GLU B 1 222 ? 12.711 8.961 6.816 1 98.69 222 GLU B O 1
ATOM 4609 N N . ASP B 1 223 ? 13.711 7.305 5.652 1 98.88 223 ASP B N 1
ATOM 4610 C CA . ASP B 1 223 ? 13.391 7.906 4.363 1 98.88 223 ASP B CA 1
ATOM 4611 C C . ASP B 1 223 ? 12.391 7.047 3.59 1 98.88 223 ASP B C 1
ATOM 4613 O O . ASP B 1 223 ? 11.961 7.418 2.496 1 98.88 223 ASP B O 1
ATOM 4617 N N . PHE B 1 224 ? 12.047 5.918 4.184 1 98.88 224 PHE B N 1
ATOM 4618 C CA . PHE B 1 224 ? 10.922 5.113 3.732 1 98.88 224 PHE B CA 1
ATOM 4619 C C . PHE B 1 224 ? 10.227 4.441 4.91 1 98.88 224 PHE B C 1
ATOM 4621 O O . PHE B 1 224 ? 10.883 4.02 5.867 1 98.88 224 PHE B O 1
ATOM 4628 N N . GLY B 1 225 ? 8.875 4.309 4.75 1 98.88 225 GLY B N 1
ATOM 4629 C CA . GLY B 1 225 ? 8.117 3.541 5.723 1 98.88 225 GLY B CA 1
ATOM 4630 C C . GLY B 1 225 ? 6.793 3.027 5.18 1 98.88 225 GLY B C 1
ATOM 4631 O O . GLY B 1 225 ? 6.184 3.658 4.316 1 98.88 225 GLY B O 1
ATOM 4632 N N . ALA B 1 226 ? 6.379 1.868 5.68 1 98.94 226 ALA B N 1
ATOM 4633 C CA . ALA B 1 226 ? 5.078 1.265 5.406 1 98.94 226 ALA B CA 1
ATOM 4634 C C . ALA B 1 226 ? 4.316 1 6.703 1 98.94 226 ALA B C 1
ATOM 4636 O O . ALA B 1 226 ? 4.898 0.544 7.691 1 98.94 226 ALA B O 1
ATOM 4637 N N . ILE B 1 227 ? 3.033 1.383 6.695 1 98.94 227 ILE B N 1
ATOM 4638 C CA . ILE B 1 227 ? 2.215 1.231 7.895 1 98.94 227 ILE B CA 1
ATOM 4639 C C . ILE B 1 227 ? 0.939 0.463 7.555 1 98.94 227 ILE B C 1
ATOM 4641 O O . ILE B 1 227 ? 0.321 0.703 6.512 1 98.94 227 ILE B O 1
ATOM 4645 N N . ILE B 1 228 ? 0.551 -0.438 8.383 1 98.94 228 ILE B N 1
ATOM 4646 C CA . ILE B 1 228 ? -0.795 -1.001 8.391 1 98.94 228 ILE B CA 1
ATOM 4647 C C . ILE B 1 228 ? -1.548 -0.53 9.633 1 98.94 228 ILE B C 1
ATOM 4649 O O . ILE B 1 228 ? -1.023 -0.599 10.742 1 98.94 228 ILE B O 1
ATOM 4653 N N . ILE B 1 229 ? -2.709 -0.02 9.383 1 98.94 229 ILE B N 1
ATOM 4654 C CA . ILE B 1 229 ? -3.566 0.499 10.445 1 98.94 229 ILE B CA 1
ATOM 4655 C C . ILE B 1 229 ? -4.863 -0.305 10.5 1 98.94 229 ILE B C 1
ATOM 4657 O O . ILE B 1 229 ? -5.512 -0.519 9.469 1 98.94 229 ILE B O 1
ATOM 4661 N N . ARG B 1 230 ? -5.207 -0.792 11.633 1 98.81 230 ARG B N 1
ATOM 4662 C CA . ARG B 1 230 ? -6.559 -1.289 11.875 1 98.81 230 ARG B CA 1
ATOM 4663 C C . ARG B 1 230 ? -7.391 -0.268 12.641 1 98.81 230 ARG B C 1
ATOM 4665 O O . ARG B 1 230 ? -6.977 0.207 13.703 1 98.81 230 ARG B O 1
ATOM 4672 N N . PHE B 1 231 ? -8.477 0.087 12.094 1 98.75 231 PHE B N 1
ATOM 4673 C CA . PHE B 1 231 ? -9.383 1.015 12.758 1 98.75 231 PHE B CA 1
ATOM 4674 C C . PHE B 1 231 ? -10.383 0.263 13.633 1 98.75 231 PHE B C 1
ATOM 4676 O O . PHE B 1 231 ? -10.617 -0.928 13.422 1 98.75 231 PHE B O 1
ATOM 4683 N N . LYS B 1 232 ? -10.984 0.913 14.594 1 98.5 232 LYS B N 1
ATOM 4684 C CA . LYS B 1 232 ? -11.922 0.274 15.516 1 98.5 232 LYS B CA 1
ATOM 4685 C C . LYS B 1 232 ? -13.172 -0.201 14.789 1 98.5 232 LYS B C 1
ATOM 4687 O O . LYS B 1 232 ? -13.805 -1.175 15.203 1 98.5 232 LYS B O 1
ATOM 4692 N N . ASN B 1 233 ? -13.531 0.453 13.703 1 97.94 233 ASN B N 1
ATOM 4693 C CA . ASN B 1 233 ? -14.695 0.024 12.938 1 97.94 233 ASN B CA 1
ATOM 4694 C C . ASN B 1 233 ? -14.383 -1.198 12.078 1 97.94 233 ASN B C 1
ATOM 4696 O O . ASN B 1 233 ? -15.227 -1.652 11.305 1 97.94 233 ASN B O 1
ATOM 4700 N N . GLY B 1 234 ? -13.172 -1.676 12.109 1 98 234 GLY B N 1
ATOM 4701 C CA . GLY B 1 234 ? -12.781 -2.898 11.43 1 98 234 GLY B CA 1
ATOM 4702 C C . GLY B 1 234 ? -12.008 -2.646 10.148 1 98 234 GLY B C 1
ATOM 4703 O O . GLY B 1 234 ? -11.273 -3.518 9.68 1 98 234 GLY B O 1
ATOM 4704 N N . ALA B 1 235 ? -12.109 -1.482 9.516 1 98.69 235 ALA B N 1
ATOM 4705 C CA . ALA B 1 235 ? -11.461 -1.157 8.25 1 98.69 235 ALA B CA 1
ATOM 4706 C C . ALA B 1 235 ? -9.938 -1.166 8.398 1 98.69 235 ALA B C 1
ATOM 4708 O O . ALA B 1 235 ? -9.414 -1.093 9.508 1 98.69 235 ALA B O 1
ATOM 4709 N N . ILE B 1 236 ? -9.281 -1.336 7.293 1 98.88 236 ILE B N 1
ATOM 4710 C CA . ILE B 1 236 ? -7.824 -1.435 7.305 1 98.88 236 ILE B CA 1
ATOM 4711 C C . ILE B 1 236 ? -7.227 -0.314 6.457 1 98.88 236 ILE B C 1
ATOM 4713 O O . ILE B 1 236 ? -7.699 -0.043 5.352 1 98.88 236 ILE B O 1
ATOM 4717 N N . GLY B 1 237 ? -6.285 0.396 7.02 1 98.94 237 GLY B N 1
ATOM 4718 C CA . GLY B 1 237 ? -5.523 1.399 6.293 1 98.94 237 GLY B CA 1
ATOM 4719 C C . GLY B 1 237 ? -4.121 0.947 5.941 1 98.94 237 GLY B C 1
ATOM 4720 O O . GLY B 1 237 ? -3.479 0.239 6.723 1 98.94 237 GLY B O 1
ATOM 4721 N N . VAL B 1 238 ? -3.623 1.37 4.805 1 98.94 238 VAL B N 1
ATOM 4722 C CA . VAL B 1 238 ? -2.258 1.09 4.371 1 98.94 238 VAL B CA 1
ATOM 4723 C C . VAL B 1 238 ? -1.559 2.393 3.99 1 98.94 238 VAL B C 1
ATOM 4725 O O . VAL B 1 238 ? -2.141 3.242 3.311 1 98.94 238 VAL B O 1
ATOM 4728 N N . VAL B 1 239 ? -0.354 2.555 4.473 1 98.94 239 VAL B N 1
ATOM 4729 C CA . VAL B 1 239 ? 0.454 3.717 4.117 1 98.94 239 VAL B CA 1
ATOM 4730 C C . VAL B 1 239 ? 1.759 3.262 3.467 1 98.94 239 VAL B C 1
ATOM 4732 O O . VAL B 1 239 ? 2.434 2.365 3.979 1 98.94 239 VAL B O 1
ATOM 4735 N N . GLU B 1 240 ? 2.053 3.73 2.33 1 98.81 240 GLU B N 1
ATOM 4736 C CA . GLU B 1 240 ? 3.342 3.625 1.649 1 98.81 240 GLU B CA 1
ATOM 4737 C C . GLU B 1 240 ? 3.98 4.996 1.462 1 98.81 240 GLU B C 1
ATOM 4739 O O . GLU B 1 240 ? 3.549 5.777 0.613 1 98.81 240 GLU B O 1
ATOM 4744 N N . GLY B 1 241 ? 4.969 5.312 2.264 1 98.75 241 GLY B N 1
ATOM 4745 C CA . GLY B 1 241 ? 5.559 6.641 2.307 1 98.75 241 GLY B CA 1
ATOM 4746 C C . GLY B 1 241 ? 7.035 6.645 1.952 1 98.75 241 GLY B C 1
ATOM 4747 O O . GLY B 1 241 ? 7.871 6.195 2.738 1 98.75 241 GLY B O 1
ATOM 4748 N N . SER B 1 242 ? 7.371 7.336 0.804 1 98.69 242 SER B N 1
ATOM 4749 C CA . SER B 1 242 ? 8.734 7.27 0.292 1 98.69 242 SER B CA 1
ATOM 4750 C C . SER B 1 242 ? 9.305 8.664 0.034 1 98.69 242 SER B C 1
ATOM 4752 O O . SER B 1 242 ? 8.594 9.547 -0.445 1 98.69 242 SER B O 1
ATOM 4754 N N . ALA B 1 243 ? 10.516 8.852 0.351 1 98.56 243 ALA B N 1
ATOM 4755 C CA . ALA B 1 243 ? 11.32 9.945 -0.174 1 98.56 243 ALA B CA 1
ATOM 4756 C C . ALA B 1 243 ? 12.43 9.422 -1.081 1 98.56 243 ALA B C 1
ATOM 4758 O O . ALA B 1 243 ? 13.398 10.133 -1.363 1 98.56 243 ALA B O 1
ATOM 4759 N N . CYS B 1 244 ? 12.281 8.141 -1.537 1 98.75 244 CYS B N 1
ATOM 4760 C CA . CYS B 1 244 ? 13.398 7.441 -2.16 1 98.75 244 CYS B CA 1
ATOM 4761 C C . CYS B 1 244 ? 13.148 7.227 -3.648 1 98.75 244 CYS B C 1
ATOM 4763 O O . CYS B 1 244 ? 13.984 6.648 -4.348 1 98.75 244 CYS B O 1
ATOM 4765 N N . VAL B 1 245 ? 12.047 7.711 -4.211 1 98.56 245 VAL B N 1
ATOM 4766 C CA . VAL B 1 245 ? 11.68 7.414 -5.59 1 98.56 245 VAL B CA 1
ATOM 4767 C C . VAL B 1 245 ? 12.68 8.062 -6.543 1 98.56 245 VAL B C 1
ATOM 4769 O O . VAL B 1 245 ? 13.047 9.227 -6.367 1 98.56 245 VAL B O 1
ATOM 4772 N N . TYR B 1 246 ? 13.117 7.367 -7.555 1 98.19 246 TYR B N 1
ATOM 4773 C CA . TYR B 1 246 ? 14.031 7.895 -8.562 1 98.19 246 TYR B CA 1
ATOM 4774 C C . TYR B 1 246 ? 13.266 8.344 -9.805 1 98.19 246 TYR B C 1
ATOM 4776 O O . TYR B 1 246 ? 12.367 7.645 -10.281 1 98.19 246 TYR B O 1
ATOM 4784 N N . PRO B 1 247 ? 13.68 9.32 -10.43 1 97.5 247 PRO B N 1
ATOM 4785 C CA . PRO B 1 247 ? 14.539 10.422 -9.984 1 97.5 247 PRO B CA 1
ATOM 4786 C C . PRO B 1 247 ? 13.742 11.594 -9.422 1 97.5 247 PRO B C 1
ATOM 4788 O O . PRO B 1 247 ? 14.336 12.555 -8.914 1 97.5 247 PRO B O 1
ATOM 4791 N N . LYS B 1 248 ? 12.422 11.547 -9.539 1 96.62 248 LYS B N 1
ATOM 4792 C CA . LYS B 1 248 ? 11.5 12.586 -9.102 1 96.62 248 LYS B CA 1
ATOM 4793 C C . LYS B 1 248 ? 10.219 11.984 -8.531 1 96.62 248 LYS B C 1
ATOM 4795 O O . LYS B 1 248 ? 10.016 10.773 -8.602 1 96.62 248 LYS B O 1
ATOM 4800 N N . ASN B 1 249 ? 9.398 12.812 -7.934 1 96.62 249 ASN B N 1
ATOM 4801 C CA . ASN B 1 249 ? 8.125 12.336 -7.406 1 96.62 249 ASN B CA 1
ATOM 4802 C C . ASN B 1 249 ? 7.355 11.523 -8.445 1 96.62 249 ASN B C 1
ATOM 4804 O O . ASN B 1 249 ? 7.371 11.852 -9.633 1 96.62 249 ASN B O 1
ATOM 4808 N N . LEU B 1 250 ? 6.715 10.453 -8.008 1 96.12 250 LEU B N 1
ATOM 4809 C CA . LEU B 1 250 ? 5.914 9.625 -8.906 1 96.12 250 LEU B CA 1
ATOM 4810 C C . LEU B 1 250 ? 4.426 9.883 -8.703 1 96.12 250 LEU B C 1
ATOM 4812 O O . LEU B 1 250 ? 3.689 10.094 -9.672 1 96.12 250 LEU B O 1
ATOM 4816 N N . GLU B 1 251 ? 4.012 9.844 -7.418 1 93.88 251 GLU B N 1
ATOM 4817 C CA . GLU B 1 251 ? 2.59 10.07 -7.176 1 93.88 251 GLU B CA 1
ATOM 4818 C C . GLU B 1 251 ? 2.322 10.375 -5.707 1 93.88 251 GLU B C 1
ATOM 4820 O O . GLU B 1 251 ? 3.168 10.117 -4.848 1 93.88 251 GLU B O 1
ATOM 4825 N N . GLU B 1 252 ? 1.208 10.961 -5.398 1 95.69 252 GLU B N 1
ATOM 4826 C CA . GLU B 1 252 ? 0.497 11.07 -4.129 1 95.69 252 GLU B CA 1
ATOM 4827 C C . GLU B 1 252 ? -0.983 10.734 -4.293 1 95.69 252 GLU B C 1
ATOM 4829 O O . GLU B 1 252 ? -1.696 11.406 -5.047 1 95.69 252 GLU B O 1
ATOM 4834 N N . THR B 1 253 ? -1.433 9.688 -3.604 1 97.19 253 THR B N 1
ATOM 4835 C CA . THR B 1 253 ? -2.791 9.219 -3.859 1 97.19 253 THR B CA 1
ATOM 4836 C C . THR B 1 253 ? -3.475 8.805 -2.561 1 97.19 253 THR B C 1
ATOM 4838 O O . THR B 1 253 ? -2.848 8.195 -1.689 1 97.19 253 THR B O 1
ATOM 4841 N N . LEU B 1 254 ? -4.672 9.203 -2.395 1 98.44 254 LEU B N 1
ATOM 4842 C CA . LEU B 1 254 ? -5.578 8.727 -1.353 1 98.44 254 LEU B CA 1
ATOM 4843 C C . LEU B 1 254 ? -6.719 7.91 -1.953 1 98.44 254 LEU B C 1
ATOM 4845 O O . LEU B 1 254 ? -7.48 8.414 -2.781 1 98.44 254 LEU B O 1
ATOM 4849 N N . SER B 1 255 ? -6.836 6.664 -1.601 1 98.69 255 SER B N 1
ATOM 4850 C CA . SER B 1 255 ? -7.895 5.785 -2.084 1 98.69 255 SER B CA 1
ATOM 4851 C C . SER B 1 255 ? -8.781 5.309 -0.939 1 98.69 255 SER B C 1
ATOM 4853 O O . SER B 1 255 ? -8.281 4.922 0.12 1 98.69 255 SER B O 1
ATOM 4855 N N . ILE B 1 256 ? -10.055 5.355 -1.129 1 98.88 256 ILE B N 1
ATOM 4856 C CA . ILE B 1 256 ? -11.023 4.887 -0.142 1 98.88 256 ILE B CA 1
ATOM 4857 C C . ILE B 1 256 ? -11.969 3.879 -0.785 1 98.88 256 ILE B C 1
ATOM 4859 O O . ILE B 1 256 ? -12.547 4.145 -1.845 1 98.88 256 ILE B O 1
ATOM 4863 N N . PHE B 1 257 ? -12.125 2.756 -0.14 1 98.88 257 PHE B N 1
ATOM 4864 C CA . PHE B 1 257 ? -12.938 1.667 -0.665 1 98.88 257 PHE B CA 1
ATOM 4865 C C . PHE B 1 257 ? -14 1.246 0.349 1 98.88 257 PHE B C 1
ATOM 4867 O O . PHE B 1 257 ? -13.688 1.024 1.521 1 98.88 257 PHE B O 1
ATOM 4874 N N . GLY B 1 258 ? -15.188 1.129 -0.078 1 98.75 258 GLY B N 1
ATOM 4875 C CA . GLY B 1 258 ? -16.281 0.626 0.723 1 98.75 258 GLY B CA 1
ATOM 4876 C C . GLY B 1 258 ? -17.234 -0.276 -0.056 1 98.75 258 GLY B C 1
ATOM 4877 O O . GLY B 1 258 ? -17.016 -0.528 -1.243 1 98.75 258 GLY B O 1
ATOM 4878 N N . GLU B 1 259 ? -18.234 -0.724 0.573 1 98.5 259 GLU B N 1
ATOM 4879 C CA . GLU B 1 259 ? -19.234 -1.648 0.046 1 98.5 259 GLU B CA 1
ATOM 4880 C C . GLU B 1 259 ? -19.859 -1.116 -1.244 1 98.5 259 GLU B C 1
ATOM 4882 O O . GLU B 1 259 ? -20.062 -1.873 -2.193 1 98.5 259 GLU B O 1
ATOM 4887 N N . ASN B 1 260 ? -20.047 0.208 -1.263 1 98.56 260 ASN B N 1
ATOM 4888 C CA . ASN B 1 260 ? -20.828 0.802 -2.346 1 98.56 260 ASN B CA 1
ATOM 4889 C C . ASN B 1 260 ? -20.062 1.944 -3.018 1 98.56 260 ASN B C 1
ATOM 4891 O O . ASN B 1 260 ? -20.672 2.785 -3.688 1 98.56 260 ASN B O 1
ATOM 4895 N N . GLY B 1 261 ? -18.766 2 -2.766 1 98.62 261 GLY B N 1
ATOM 4896 C CA . GLY B 1 261 ? -18.062 3.148 -3.303 1 98.62 261 GLY B CA 1
ATOM 4897 C C . GLY B 1 261 ? -16.578 2.893 -3.488 1 98.62 261 GLY B C 1
ATOM 4898 O O . GLY B 1 261 ? -15.961 2.15 -2.717 1 98.62 261 GLY B O 1
ATOM 4899 N N . THR B 1 262 ? -16.016 3.479 -4.547 1 98.75 262 THR B N 1
ATOM 4900 C CA . THR B 1 262 ? -14.602 3.479 -4.871 1 98.75 262 THR B CA 1
ATOM 4901 C C . THR B 1 262 ? -14.141 4.871 -5.297 1 98.75 262 THR B C 1
ATOM 4903 O O . THR B 1 262 ? -14.617 5.406 -6.301 1 98.75 262 THR B O 1
ATOM 4906 N N . VAL B 1 263 ? -13.227 5.441 -4.488 1 98.62 263 VAL B N 1
ATOM 4907 C CA . VAL B 1 263 ? -12.727 6.77 -4.832 1 98.62 263 VAL B CA 1
ATOM 4908 C C . VAL B 1 263 ? -11.203 6.789 -4.719 1 98.62 263 VAL B C 1
ATOM 4910 O O . VAL B 1 263 ? -10.633 6.215 -3.785 1 98.62 263 VAL B O 1
ATOM 4913 N N . ALA B 1 264 ? -10.547 7.375 -5.68 1 98 264 ALA B N 1
ATOM 4914 C CA . ALA B 1 264 ? -9.117 7.66 -5.645 1 98 264 ALA B CA 1
ATOM 4915 C C . ALA B 1 264 ? -8.836 9.117 -6.02 1 98 264 ALA B C 1
ATOM 4917 O O . ALA B 1 264 ? -9.281 9.586 -7.07 1 98 264 ALA B O 1
ATOM 4918 N N . ILE B 1 265 ? -8.188 9.805 -5.125 1 97.12 265 ILE B N 1
ATOM 4919 C CA . ILE B 1 265 ? -7.766 11.18 -5.363 1 97.12 265 ILE B CA 1
ATOM 4920 C C . ILE B 1 265 ? -6.246 11.234 -5.504 1 97.12 265 ILE B C 1
ATOM 4922 O O . ILE B 1 265 ? -5.516 10.781 -4.621 1 97.12 265 ILE B O 1
ATOM 4926 N N . GLY B 1 266 ? -5.781 11.719 -6.648 1 94.12 266 GLY B N 1
ATOM 4927 C CA . GLY B 1 266 ? -4.355 11.844 -6.906 1 94.12 266 GLY B CA 1
ATOM 4928 C C . GLY B 1 266 ? -3.93 13.266 -7.223 1 94.12 266 GLY B C 1
ATOM 4929 O O . GLY B 1 266 ? -4.344 14.203 -6.543 1 94.12 266 GLY B O 1
ATOM 4930 N N . GLY B 1 267 ? -3.059 13.383 -8.195 1 83.44 267 GLY B N 1
ATOM 4931 C CA . GLY B 1 267 ? -2.494 14.688 -8.508 1 83.44 267 GLY B CA 1
ATOM 4932 C C . GLY B 1 267 ? -1.26 15.008 -7.684 1 83.44 267 GLY B C 1
ATOM 4933 O O . GLY B 1 267 ? -0.735 14.148 -6.977 1 83.44 267 GLY B O 1
ATOM 4934 N N . ILE B 1 268 ? -0.729 16.125 -7.746 1 75.25 268 ILE B N 1
ATOM 4935 C CA . ILE B 1 268 ? 0.533 16.516 -7.129 1 75.25 268 ILE B CA 1
ATOM 4936 C C . ILE B 1 268 ? 0.339 16.703 -5.625 1 75.25 268 ILE B C 1
ATOM 4938 O O . ILE B 1 268 ? 1.284 16.547 -4.848 1 75.25 268 ILE B O 1
ATOM 4942 N N . ALA B 1 269 ? -0.862 16.953 -5.227 1 72.75 269 ALA B N 1
ATOM 4943 C CA . ALA B 1 269 ? -1.157 17.203 -3.816 1 72.75 269 ALA B CA 1
ATOM 4944 C C . ALA B 1 269 ? -2.553 16.703 -3.455 1 72.75 269 ALA B C 1
ATOM 4946 O O . ALA B 1 269 ? -3.281 17.359 -2.709 1 72.75 269 ALA B O 1
ATOM 4947 N N . VAL B 1 270 ? -2.945 15.523 -4.039 1 82.25 270 VAL B N 1
ATOM 4948 C CA . VAL B 1 270 ? -4.277 14.969 -3.816 1 82.25 270 VAL B CA 1
ATOM 4949 C C . VAL B 1 270 ? -5.336 16.016 -4.145 1 82.25 270 VAL B C 1
ATOM 4951 O O . VAL B 1 270 ? -6.207 16.297 -3.322 1 82.25 270 VAL B O 1
ATOM 4954 N N . ASN B 1 271 ? -5.242 16.547 -5.277 1 83.06 271 ASN B N 1
ATOM 4955 C CA . ASN B 1 271 ? -6.148 17.609 -5.691 1 83.06 271 ASN B CA 1
ATOM 4956 C C . ASN B 1 271 ? -6.863 17.266 -6.992 1 83.06 271 ASN B C 1
ATOM 4958 O O . ASN B 1 271 ? -7.449 18.141 -7.633 1 83.06 271 ASN B O 1
ATOM 4962 N N . ALA B 1 272 ? -6.723 16.078 -7.371 1 89.38 272 ALA B N 1
ATOM 4963 C CA . ALA B 1 272 ? -7.406 15.617 -8.578 1 89.38 272 ALA B CA 1
ATOM 4964 C C . ALA B 1 272 ? -8.094 14.273 -8.352 1 89.38 272 ALA B C 1
ATOM 4966 O O . ALA B 1 272 ? -7.445 13.297 -7.965 1 89.38 272 ALA B O 1
ATOM 4967 N N . ILE B 1 273 ? -9.375 14.266 -8.625 1 93.88 273 ILE B N 1
ATOM 4968 C CA . ILE B 1 273 ? -10.117 13.016 -8.516 1 93.88 273 ILE B CA 1
ATOM 4969 C C . ILE B 1 273 ? -9.781 12.109 -9.703 1 93.88 273 ILE B C 1
ATOM 4971 O O . ILE B 1 273 ? -9.906 12.523 -10.859 1 93.88 273 ILE B O 1
ATOM 4975 N N . GLU B 1 274 ? -9.344 10.922 -9.453 1 95.25 274 GLU B N 1
ATOM 4976 C CA . GLU B 1 274 ? -8.977 9.984 -10.508 1 95.25 274 GLU B CA 1
ATOM 4977 C C . GLU B 1 274 ? -10.055 8.906 -10.688 1 95.25 274 GLU B C 1
ATOM 4979 O O . GLU B 1 274 ? -10.242 8.391 -11.789 1 95.25 274 GLU B O 1
ATOM 4984 N N . THR B 1 275 ? -10.695 8.469 -9.648 1 97.12 275 THR B N 1
ATOM 4985 C CA . THR B 1 275 ? -11.781 7.488 -9.633 1 97.12 275 THR B CA 1
ATOM 4986 C C . THR B 1 275 ? -12.914 7.953 -8.727 1 97.12 275 THR B C 1
ATOM 4988 O O . THR B 1 275 ? -12.672 8.453 -7.625 1 97.12 275 THR B O 1
ATOM 4991 N N . TRP B 1 276 ? -14.117 7.871 -9.164 1 97.75 276 TRP B N 1
ATOM 4992 C CA . TRP B 1 276 ? -15.312 8.258 -8.414 1 97.75 276 TRP B CA 1
ATOM 4993 C C . TRP B 1 276 ? -16.5 7.387 -8.789 1 97.75 276 TRP B C 1
ATOM 4995 O O . TRP B 1 276 ? -17.266 7.719 -9.703 1 97.75 276 TRP B O 1
ATOM 5005 N N . ARG B 1 277 ? -16.688 6.277 -8.086 1 98.25 277 ARG B N 1
ATOM 5006 C CA . ARG B 1 277 ? -17.734 5.305 -8.383 1 98.25 277 ARG B CA 1
ATOM 5007 C C . ARG B 1 277 ? -18.594 5.047 -7.156 1 98.25 277 ARG B C 1
ATOM 5009 O O . ARG B 1 277 ? -18.094 4.648 -6.102 1 98.25 277 ARG B O 1
ATOM 5016 N N . PHE B 1 278 ? -19.891 5.246 -7.297 1 98.31 278 PHE B N 1
ATOM 5017 C CA . PHE B 1 278 ? -20.828 4.973 -6.211 1 98.31 278 PHE B CA 1
ATOM 5018 C C . PHE B 1 278 ? -22.062 4.25 -6.734 1 98.31 278 PHE B C 1
ATOM 5020 O O . PHE B 1 278 ? -22.469 4.453 -7.879 1 98.31 278 PHE B O 1
ATOM 5027 N N . ALA B 1 279 ? -22.656 3.504 -5.895 1 97.81 279 ALA B N 1
ATOM 5028 C CA . ALA B 1 279 ? -23.828 2.711 -6.234 1 97.81 279 ALA B CA 1
ATOM 5029 C C . ALA B 1 279 ? -25.078 3.588 -6.297 1 97.81 279 ALA B C 1
ATOM 5031 O O . ALA B 1 279 ? -26.062 3.229 -6.945 1 97.81 279 ALA B O 1
ATOM 5032 N N . ASP B 1 280 ? -25.078 4.758 -5.625 1 96.75 280 ASP B N 1
ATOM 5033 C CA . ASP B 1 280 ? -26.297 5.547 -5.434 1 96.75 280 ASP B CA 1
ATOM 5034 C C . ASP B 1 280 ? -26.609 6.371 -6.68 1 96.75 280 ASP B C 1
ATOM 5036 O O . ASP B 1 280 ? -27.688 6.984 -6.77 1 96.75 280 ASP B O 1
ATOM 5040 N N . ASN B 1 281 ? -25.734 6.473 -7.637 1 91.75 281 ASN B N 1
ATOM 5041 C CA . ASN B 1 281 ? -25.891 7.133 -8.93 1 91.75 281 ASN B CA 1
ATOM 5042 C C . ASN B 1 281 ? -26.266 8.602 -8.766 1 91.75 281 ASN B C 1
ATOM 5044 O O . ASN B 1 281 ? -27 9.148 -9.586 1 91.75 281 ASN B O 1
ATOM 5048 N N . LYS B 1 282 ? -25.922 9.188 -7.621 1 94.31 282 LYS B N 1
ATOM 5049 C CA . LYS B 1 282 ? -26.141 10.617 -7.441 1 94.31 282 LYS B CA 1
ATOM 5050 C C . LYS B 1 282 ? -25.312 11.43 -8.422 1 94.31 282 LYS B C 1
ATOM 5052 O O . LYS B 1 282 ? -25.641 12.578 -8.734 1 94.31 282 LYS B O 1
ATOM 5057 N N . ASP B 1 283 ? -24.203 10.93 -8.891 1 93.62 283 ASP B N 1
ATOM 5058 C CA . ASP B 1 283 ? -23.281 11.461 -9.891 1 93.62 283 ASP B CA 1
ATOM 5059 C C . ASP B 1 283 ? -22.562 10.328 -10.633 1 93.62 283 ASP B C 1
ATOM 5061 O O . ASP B 1 283 ? -22.719 9.156 -10.289 1 93.62 283 ASP B O 1
ATOM 5065 N N . THR B 1 284 ? -22.031 10.703 -11.773 1 93.38 284 THR B N 1
ATOM 5066 C CA . THR B 1 284 ? -21.266 9.711 -12.516 1 93.38 284 THR B CA 1
ATOM 5067 C C . THR B 1 284 ? -19.781 10.062 -12.531 1 93.38 284 THR B C 1
ATOM 5069 O O . THR B 1 284 ? -19.422 11.234 -12.414 1 93.38 284 THR B O 1
ATOM 5072 N N . GLU B 1 285 ? -18.984 9.016 -12.547 1 93.38 285 GLU B N 1
ATOM 5073 C CA . GLU B 1 285 ? -17.547 9.227 -12.625 1 93.38 285 GLU B CA 1
ATOM 5074 C C . GLU B 1 285 ? -17.188 10.172 -13.766 1 93.38 285 GLU B C 1
ATOM 5076 O O . GLU B 1 285 ? -16.359 11.07 -13.602 1 93.38 285 GLU B O 1
ATOM 5081 N N . GLU B 1 286 ? -17.797 10 -14.883 1 92.69 286 GLU B N 1
ATOM 5082 C CA . GLU B 1 286 ? -17.547 10.836 -16.062 1 92.69 286 GLU B CA 1
ATOM 5083 C C . GLU B 1 286 ? -17.844 12.305 -15.766 1 92.69 286 GLU B C 1
ATOM 5085 O O . GLU B 1 286 ? -17.047 13.18 -16.109 1 92.69 286 GLU B O 1
ATOM 5090 N N . GLU B 1 287 ? -18.938 12.547 -15.148 1 91.62 287 GLU B N 1
ATOM 5091 C CA . GLU B 1 287 ? -19.344 13.906 -14.82 1 91.62 287 GLU B CA 1
ATOM 5092 C C . GLU B 1 287 ? -18.375 14.555 -13.844 1 91.62 287 GLU B C 1
ATOM 5094 O O . GLU B 1 287 ? -17.984 15.719 -14.016 1 91.62 287 GLU B O 1
ATOM 5099 N N . ILE B 1 288 ? -17.969 13.805 -12.875 1 91.56 288 ILE B N 1
ATOM 5100 C CA . ILE B 1 288 ? -17.078 14.328 -11.836 1 91.56 288 ILE B CA 1
ATOM 5101 C C . ILE B 1 288 ? -15.703 14.609 -12.422 1 91.56 288 ILE B C 1
ATOM 5103 O O . ILE B 1 288 ? -15.102 15.648 -12.133 1 91.56 288 ILE B O 1
ATOM 5107 N N . LEU B 1 289 ? -15.227 13.758 -13.227 1 88.94 289 LEU B N 1
ATOM 5108 C CA . LEU B 1 289 ? -13.906 13.922 -13.828 1 88.94 289 LEU B CA 1
ATOM 5109 C C . LEU B 1 289 ? -13.891 15.117 -14.781 1 88.94 289 LEU B C 1
ATOM 5111 O O . LEU B 1 289 ? -12.867 15.789 -14.914 1 88.94 289 LEU B O 1
ATOM 5115 N N . LYS B 1 290 ? -14.992 15.422 -15.469 1 84.19 290 LYS B N 1
ATOM 5116 C CA . LYS B 1 290 ? -15.102 16.547 -16.391 1 84.19 290 LYS B CA 1
ATOM 5117 C C . LYS B 1 290 ? -15.102 17.875 -15.648 1 84.19 290 LYS B C 1
ATOM 5119 O O . LYS B 1 290 ? -14.641 18.891 -16.172 1 84.19 290 LYS B O 1
ATOM 5124 N N . GLN B 1 291 ? -15.562 17.844 -14.43 1 80.94 291 GLN B N 1
ATOM 5125 C CA . GLN B 1 291 ? -15.734 19.078 -13.656 1 80.94 291 GLN B CA 1
ATOM 5126 C C . GLN B 1 291 ? -14.438 19.469 -12.953 1 80.94 291 GLN B C 1
ATOM 5128 O O . GLN B 1 291 ? -14.328 20.578 -12.422 1 80.94 291 GLN B O 1
ATOM 5133 N N . GLN B 1 292 ? -13.523 18.641 -13 1 79.62 292 GLN B N 1
ATOM 5134 C CA . GLN B 1 292 ? -12.336 18.906 -12.195 1 79.62 292 GLN B CA 1
ATOM 5135 C C . GLN B 1 292 ? -11.477 19.984 -12.828 1 79.62 292 GLN B C 1
ATOM 5137 O O . GLN B 1 292 ? -11.375 20.078 -14.055 1 79.62 292 GLN B O 1
ATOM 5142 N N . LYS B 1 293 ? -11.203 20.859 -11.797 1 63.62 293 LYS B N 1
ATOM 5143 C CA . LYS B 1 293 ? -10.305 21.938 -12.188 1 63.62 293 LYS B CA 1
ATOM 5144 C C . LYS B 1 293 ? -8.859 21.453 -12.273 1 63.62 293 LYS B C 1
ATOM 5146 O O . LYS B 1 293 ? -8.531 20.359 -11.789 1 63.62 293 LYS B O 1
ATOM 5151 N N . GLY B 1 294 ? -8.047 22.047 -13.07 1 61.75 294 GLY B N 1
ATOM 5152 C CA . GLY B 1 294 ? -6.633 21.734 -13.234 1 61.75 294 GLY B CA 1
ATOM 5153 C C . GLY B 1 294 ? -5.887 21.625 -11.922 1 61.75 294 GLY B C 1
ATOM 5154 O O . GLY B 1 294 ? -6.445 21.922 -10.859 1 61.75 294 GLY B O 1
ATOM 5155 N N . ASP B 1 295 ? -4.73 20.938 -11.891 1 61.62 295 ASP B N 1
ATOM 5156 C CA . ASP B 1 295 ? -3.859 20.766 -10.734 1 61.62 295 ASP B CA 1
ATOM 5157 C C . ASP B 1 295 ? -3.285 22.094 -10.266 1 61.62 295 ASP B C 1
ATOM 5159 O O . ASP B 1 295 ? -2.982 22.969 -11.086 1 61.62 295 ASP B O 1
ATOM 5163 N N . PRO B 1 296 ? -3.293 22.219 -8.867 1 59.62 296 PRO B N 1
ATOM 5164 C CA . PRO B 1 296 ? -2.564 23.406 -8.391 1 59.62 296 PRO B CA 1
ATOM 5165 C C . PRO B 1 296 ? -1.098 23.406 -8.812 1 59.62 296 PRO B C 1
ATOM 5167 O O . PRO B 1 296 ? -0.567 22.359 -9.211 1 59.62 296 PRO B O 1
ATOM 5170 N N . ASP B 1 297 ? -0.522 24.547 -8.68 1 56.12 297 ASP B N 1
ATOM 5171 C CA . ASP B 1 297 ? 0.842 24.734 -9.164 1 56.12 297 ASP B CA 1
ATOM 5172 C C . ASP B 1 297 ? 1.857 24.172 -8.172 1 56.12 297 ASP B C 1
ATOM 5174 O O . ASP B 1 297 ? 3.041 24.047 -8.492 1 56.12 297 ASP B O 1
ATOM 5178 N N . SER B 1 298 ? 1.367 24.031 -6.879 1 66.31 298 SER B N 1
ATOM 5179 C CA . SER B 1 298 ? 2.355 23.578 -5.906 1 66.31 298 SER B CA 1
ATOM 5180 C C . SER B 1 298 ? 1.805 22.453 -5.043 1 66.31 298 SER B C 1
ATOM 5182 O O . SER B 1 298 ? 0.591 22.25 -4.984 1 66.31 298 SER B O 1
ATOM 5184 N N . VAL B 1 299 ? 2.74 21.859 -4.34 1 62.5 299 VAL B N 1
ATOM 5185 C CA . VAL B 1 299 ? 2.41 20.766 -3.445 1 62.5 299 VAL B CA 1
ATOM 5186 C C . VAL B 1 299 ? 1.634 21.281 -2.238 1 62.5 299 VAL B C 1
ATOM 5188 O O . VAL B 1 299 ? 0.964 20.516 -1.542 1 62.5 299 VAL B O 1
ATOM 5191 N N . TYR B 1 300 ? 1.695 22.578 -1.991 1 67.12 300 TYR B N 1
ATOM 5192 C CA . TYR B 1 300 ? 1.019 23.141 -0.83 1 67.12 300 TYR B CA 1
ATOM 5193 C C . TYR B 1 300 ? -0.445 23.422 -1.139 1 67.12 300 TYR B C 1
ATOM 5195 O O . TYR B 1 300 ? -1.254 23.609 -0.226 1 67.12 300 TYR B O 1
ATOM 5203 N N . GLY B 1 301 ? -0.832 23.484 -2.244 1 67.25 301 GLY B N 1
ATOM 5204 C CA . GLY B 1 301 ? -2.217 23.703 -2.623 1 67.25 301 GLY B CA 1
ATOM 5205 C C . GLY B 1 301 ? -2.738 25.062 -2.178 1 67.25 301 GLY B C 1
ATOM 5206 O O . GLY B 1 301 ? -1.977 26.031 -2.078 1 67.25 301 GLY B O 1
ATOM 5207 N N . PHE B 1 302 ? -4.055 25.266 -2.057 1 77.69 302 PHE B N 1
ATOM 5208 C CA . PHE B 1 302 ? -4.715 26.516 -1.699 1 77.69 302 PHE B CA 1
ATOM 5209 C C . PHE B 1 302 ? -5.473 26.375 -0.384 1 77.69 302 PHE B C 1
ATOM 5211 O O . PHE B 1 302 ? -6.367 27.156 -0.085 1 77.69 302 PHE B O 1
ATOM 5218 N N . GLY B 1 303 ? -4.957 25.422 0.395 1 90.25 303 GLY B N 1
ATOM 5219 C CA . GLY B 1 303 ? -5.746 25.031 1.554 1 90.25 303 GLY B CA 1
ATOM 5220 C C . GLY B 1 303 ? -5.523 25.922 2.756 1 90.25 303 GLY B C 1
ATOM 5221 O O . GLY B 1 303 ? -6.344 25.953 3.674 1 90.25 303 GLY B O 1
ATOM 5222 N N . HIS B 1 304 ? -4.461 26.766 2.768 1 95.25 304 HIS B N 1
ATOM 5223 C CA . HIS B 1 304 ? -4.156 27.594 3.926 1 95.25 304 HIS B CA 1
ATOM 5224 C C . HIS B 1 304 ? -5.195 28.703 4.098 1 95.25 304 HIS B C 1
ATOM 5226 O O . HIS B 1 304 ? -5.594 29.016 5.223 1 95.25 304 HIS B O 1
ATOM 5232 N N . THR B 1 305 ? -5.664 29.266 2.971 1 96.5 305 THR B N 1
ATOM 5233 C CA . THR B 1 305 ? -6.625 30.359 3.035 1 96.5 305 THR B CA 1
ATOM 5234 C C . THR B 1 305 ? -7.91 29.906 3.729 1 96.5 305 THR B C 1
ATOM 5236 O O . THR B 1 305 ? -8.328 30.516 4.719 1 96.5 305 THR B O 1
ATOM 5239 N N . PRO B 1 306 ? -8.453 28.781 3.268 1 97.19 306 PRO B N 1
ATOM 5240 C CA . PRO B 1 306 ? -9.656 28.344 3.973 1 97.19 306 PRO B CA 1
ATOM 5241 C C . PRO B 1 306 ? -9.367 27.844 5.383 1 97.19 306 PRO B C 1
ATOM 5243 O O . PRO B 1 306 ? -10.219 27.938 6.266 1 97.19 306 PRO B O 1
ATOM 5246 N N . LEU B 1 307 ? -8.234 27.297 5.641 1 98.12 307 LEU B N 1
ATOM 5247 C CA . LEU B 1 307 ? -7.855 26.891 6.988 1 98.12 307 LEU B CA 1
ATOM 5248 C C . LEU B 1 307 ? -7.863 28.078 7.941 1 98.12 307 LEU B C 1
ATOM 5250 O O . LEU B 1 307 ? -8.438 28 9.031 1 98.12 307 LEU B O 1
ATOM 5254 N N . PHE B 1 308 ? -7.238 29.219 7.531 1 98.31 308 PHE B N 1
ATOM 5255 C CA . PHE B 1 308 ? -7.23 30.438 8.32 1 98.31 308 PHE B CA 1
ATOM 5256 C C . PHE B 1 308 ? -8.648 30.969 8.523 1 98.31 308 PHE B C 1
ATOM 5258 O O . PHE B 1 308 ? -9.016 31.375 9.633 1 98.31 308 PHE B O 1
ATOM 5265 N N . LYS B 1 309 ? -9.445 30.922 7.445 1 98.31 309 LYS B N 1
ATOM 5266 C CA . LYS B 1 309 ? -10.836 31.391 7.543 1 98.31 309 LYS B CA 1
ATOM 5267 C C . LYS B 1 309 ? -11.594 30.594 8.602 1 98.31 309 LYS B C 1
ATOM 5269 O O . LYS B 1 309 ? -12.336 31.172 9.406 1 98.31 309 LYS B O 1
ATOM 5274 N N . ASP B 1 310 ? -11.391 29.328 8.594 1 98.5 310 ASP B N 1
ATOM 5275 C CA . ASP B 1 310 ? -12.062 28.469 9.57 1 98.5 310 ASP B CA 1
ATOM 5276 C C . ASP B 1 310 ? -11.633 28.828 10.992 1 98.5 310 ASP B C 1
ATOM 5278 O O . ASP B 1 310 ? -12.453 28.859 11.906 1 98.5 310 ASP B O 1
ATOM 5282 N N . MET B 1 311 ? -10.328 29.016 11.195 1 98.5 311 MET B N 1
ATOM 5283 C CA . MET B 1 311 ? -9.797 29.391 12.508 1 98.5 311 MET B CA 1
ATOM 5284 C C . MET B 1 311 ? -10.375 30.734 12.953 1 98.5 311 MET B C 1
ATOM 5286 O O . MET B 1 311 ? -10.766 30.891 14.109 1 98.5 311 MET B O 1
ATOM 5290 N N . ILE B 1 312 ? -10.438 31.719 12.039 1 98.31 312 ILE B N 1
ATOM 5291 C CA . ILE B 1 312 ? -10.992 33.031 12.312 1 98.31 312 ILE B CA 1
ATOM 5292 C C . ILE B 1 312 ? -12.453 32.906 12.75 1 98.31 312 ILE B C 1
ATOM 5294 O O . ILE B 1 312 ? -12.852 33.469 13.773 1 98.31 312 ILE B O 1
ATOM 5298 N N . ASP B 1 313 ? -13.156 32.125 11.977 1 98.25 313 ASP B N 1
ATOM 5299 C CA . ASP B 1 313 ? -14.562 31.906 12.297 1 98.25 313 ASP B CA 1
ATOM 5300 C C . ASP B 1 313 ? -14.711 31.219 13.656 1 98.25 313 ASP B C 1
ATOM 5302 O O . ASP B 1 313 ? -15.625 31.547 14.422 1 98.25 313 ASP B O 1
ATOM 5306 N N . ALA B 1 314 ? -13.891 30.297 13.922 1 98.5 314 ALA B N 1
ATOM 5307 C CA . ALA B 1 314 ? -13.922 29.578 15.195 1 98.5 314 ALA B CA 1
ATOM 5308 C C . ALA B 1 314 ? -13.719 30.531 16.375 1 98.5 314 ALA B C 1
ATOM 5310 O O . ALA B 1 314 ? -14.414 30.438 17.375 1 98.5 314 ALA B O 1
ATOM 5311 N N . ILE B 1 315 ? -12.766 31.422 16.25 1 98.19 315 ILE B N 1
ATOM 5312 C CA . ILE B 1 315 ? -12.492 32.406 17.297 1 98.19 315 ILE B CA 1
ATOM 5313 C C . ILE B 1 315 ? -13.703 33.312 17.469 1 98.19 315 ILE B C 1
ATOM 5315 O O . ILE B 1 315 ? -14.172 33.531 18.594 1 98.19 315 ILE B O 1
ATOM 5319 N N . ASN B 1 316 ? -14.234 33.812 16.359 1 97.56 316 ASN B N 1
ATOM 5320 C CA . ASN B 1 316 ? -15.305 34.812 16.375 1 97.56 316 ASN B CA 1
ATOM 5321 C C . ASN B 1 316 ? -16.609 34.219 16.906 1 97.56 316 ASN B C 1
ATOM 5323 O O . ASN B 1 316 ? -17.422 34.906 17.516 1 97.56 316 ASN B O 1
ATOM 5327 N N . THR B 1 317 ? -16.812 32.969 16.672 1 97.5 317 THR B N 1
ATOM 5328 C CA . THR B 1 317 ? -18.094 32.344 17.047 1 97.5 317 THR B CA 1
ATOM 5329 C C . THR B 1 317 ? -17.906 31.406 18.234 1 97.5 317 THR B C 1
ATOM 5331 O O . THR B 1 317 ? -18.844 30.703 18.625 1 97.5 317 THR B O 1
ATOM 5334 N N . ASN B 1 318 ? -16.75 31.297 18.703 1 97.5 318 ASN B N 1
ATOM 5335 C CA . ASN B 1 318 ? -16.391 30.5 19.875 1 97.5 318 ASN B CA 1
ATOM 5336 C C . ASN B 1 318 ? -16.719 29.016 19.656 1 97.5 318 ASN B C 1
ATOM 5338 O O . ASN B 1 318 ? -17.328 28.391 20.531 1 97.5 318 ASN B O 1
ATOM 5342 N N . ARG B 1 319 ? -16.438 28.516 18.516 1 97.56 319 ARG B N 1
ATOM 5343 C CA . ARG B 1 319 ? -16.484 27.078 18.234 1 97.56 319 ARG B CA 1
ATOM 5344 C C . ARG B 1 319 ? -15.086 26.5 18.062 1 97.56 319 ARG B C 1
ATOM 5346 O O . ARG B 1 319 ? -14.102 27.25 18.047 1 97.56 319 ARG B O 1
ATOM 5353 N N . GLN B 1 320 ? -14.953 25.234 18.062 1 98.25 320 GLN B N 1
ATOM 5354 C CA . GLN B 1 320 ? -13.672 24.594 17.766 1 98.25 320 GLN B CA 1
ATOM 5355 C C . GLN B 1 320 ? -13.352 24.688 16.281 1 98.25 320 GLN B C 1
ATOM 5357 O O . GLN B 1 320 ? -14.242 24.547 15.438 1 98.25 320 GLN B O 1
ATOM 5362 N N . PRO B 1 321 ? -12.117 25 15.977 1 98.56 321 PRO B N 1
ATOM 5363 C CA . PRO B 1 321 ? -11.758 24.875 14.562 1 98.56 321 PRO B CA 1
ATOM 5364 C C . PRO B 1 321 ? -11.914 23.453 14.039 1 98.56 321 PRO B C 1
ATOM 5366 O O . PRO B 1 321 ? -11.93 22.5 14.82 1 98.56 321 PRO B O 1
ATOM 5369 N N . LEU B 1 322 ? -12 23.328 12.688 1 97.69 322 LEU B N 1
ATOM 5370 C CA . LEU B 1 322 ? -12.164 22.031 12.062 1 97.69 322 LEU B CA 1
ATOM 5371 C C . LEU B 1 322 ? -11.055 21.078 12.492 1 97.69 322 LEU B C 1
ATOM 5373 O O . LEU B 1 322 ? -11.305 19.891 12.742 1 97.69 322 LEU B O 1
ATOM 5377 N N . ILE B 1 323 ? -9.828 21.641 12.57 1 98.56 323 ILE B N 1
ATOM 5378 C CA . ILE B 1 323 ? -8.688 20.828 12.977 1 98.56 323 ILE B CA 1
ATOM 5379 C C . ILE B 1 323 ? -8.133 21.344 14.305 1 98.56 323 ILE B C 1
ATOM 5381 O O . ILE B 1 323 ? -7.055 21.938 14.344 1 98.56 323 ILE B O 1
ATOM 5385 N N . ASN B 1 324 ? -8.836 21.078 15.344 1 98.69 324 ASN B N 1
ATOM 5386 C CA . ASN B 1 324 ? -8.352 21.422 16.672 1 98.69 324 ASN B CA 1
ATOM 5387 C C . ASN B 1 324 ? -7.23 20.484 17.125 1 98.69 324 ASN B C 1
ATOM 5389 O O . ASN B 1 324 ? -6.777 19.641 16.344 1 98.69 324 ASN B O 1
ATOM 5393 N N . GLY B 1 325 ? -6.773 20.656 18.297 1 98.69 325 GLY B N 1
ATOM 5394 C CA . GLY B 1 325 ? -5.656 19.859 18.781 1 98.69 325 GLY B CA 1
ATOM 5395 C C . GLY B 1 325 ? -5.922 18.375 18.766 1 98.69 325 GLY B C 1
ATOM 5396 O O . GLY B 1 325 ? -5.043 17.578 18.422 1 98.69 325 GLY B O 1
ATOM 5397 N N . VAL B 1 326 ? -7.113 17.984 19.125 1 98.31 326 VAL B N 1
ATOM 5398 C CA . VAL B 1 326 ? -7.477 16.562 19.203 1 98.31 326 VAL B CA 1
ATOM 5399 C C . VAL B 1 326 ? -7.426 15.945 17.812 1 98.31 326 VAL B C 1
ATOM 5401 O O . VAL B 1 326 ? -6.852 14.875 17.625 1 98.31 326 VAL B O 1
ATOM 5404 N N . GLU B 1 327 ? -7.988 16.641 16.828 1 97.94 327 GLU B N 1
ATOM 5405 C CA . GLU B 1 327 ? -7.965 16.156 15.453 1 97.94 327 GLU B CA 1
ATOM 5406 C C . GLU B 1 327 ? -6.543 16.156 14.898 1 97.94 327 GLU B C 1
ATOM 5408 O O . GLU B 1 327 ? -6.148 15.211 14.203 1 97.94 327 GLU B O 1
ATOM 5413 N N . GLY B 1 328 ? -5.789 17.188 15.227 1 98.25 328 GLY B N 1
ATOM 5414 C CA . GLY B 1 328 ? -4.43 17.297 14.727 1 98.25 328 GLY B CA 1
ATOM 5415 C C . GLY B 1 328 ? -3.496 16.234 15.273 1 98.25 328 GLY B C 1
ATOM 5416 O O . GLY B 1 328 ? -2.488 15.906 14.641 1 98.25 328 GLY B O 1
ATOM 5417 N N . LYS B 1 329 ? -3.83 15.648 16.391 1 98.25 329 LYS B N 1
ATOM 5418 C CA . LYS B 1 329 ? -2.996 14.664 17.062 1 98.25 329 LYS B CA 1
ATOM 5419 C C . LYS B 1 329 ? -3.148 13.281 16.438 1 98.25 329 LYS B C 1
ATOM 5421 O O . LYS B 1 329 ? -2.244 12.453 16.531 1 98.25 329 LYS B O 1
ATOM 5426 N N . LYS B 1 330 ? -4.258 13.008 15.75 1 98.19 330 LYS B N 1
ATOM 5427 C CA . LYS B 1 330 ? -4.586 11.664 15.297 1 98.19 330 LYS B CA 1
ATOM 5428 C C . LYS B 1 330 ? -3.572 11.164 14.273 1 98.19 330 LYS B C 1
ATOM 5430 O O . LYS B 1 330 ? -2.973 10.102 14.453 1 98.19 330 LYS B O 1
ATOM 5435 N N . GLY B 1 331 ? -3.346 11.922 13.188 1 98.38 331 GLY B N 1
ATOM 5436 C CA . GLY B 1 331 ? -2.359 11.523 12.195 1 98.38 331 GLY B CA 1
ATOM 5437 C C . GLY B 1 331 ? -0.962 11.383 12.766 1 98.38 331 GLY B C 1
ATOM 5438 O O . GLY B 1 331 ? -0.25 10.43 12.453 1 98.38 331 GLY B O 1
ATOM 5439 N N . MET B 1 332 ? -0.595 12.305 13.633 1 98.56 332 MET B N 1
ATOM 5440 C CA . MET B 1 332 ? 0.708 12.273 14.289 1 98.56 332 MET B CA 1
ATOM 5441 C C . MET B 1 332 ? 0.852 11.031 15.156 1 98.56 332 MET B C 1
ATOM 5443 O O . MET B 1 332 ? 1.91 10.398 15.18 1 98.56 332 MET B O 1
ATOM 5447 N N . SER B 1 333 ? -0.214 10.672 15.859 1 98.69 333 SER B N 1
ATOM 5448 C CA . SER B 1 333 ? -0.182 9.516 16.75 1 98.69 333 SER B CA 1
ATOM 5449 C C . SER B 1 333 ? 0.032 8.227 15.961 1 98.69 333 SER B C 1
ATOM 5451 O O . SER B 1 333 ? 0.704 7.305 16.438 1 98.69 333 SER B O 1
ATOM 5453 N N . ILE B 1 334 ? -0.534 8.133 14.805 1 98.88 334 ILE B N 1
ATOM 5454 C CA . ILE B 1 334 ? -0.327 6.969 13.945 1 98.88 334 ILE B CA 1
ATOM 5455 C C . ILE B 1 334 ? 1.153 6.844 13.594 1 98.88 334 ILE B C 1
ATOM 5457 O O . ILE B 1 334 ? 1.725 5.754 13.664 1 98.88 334 ILE B O 1
ATOM 5461 N N . ILE B 1 335 ? 1.777 7.934 13.281 1 98.94 335 ILE B N 1
ATOM 5462 C CA . ILE B 1 335 ? 3.18 7.922 12.883 1 98.94 335 ILE B CA 1
ATOM 5463 C C . ILE B 1 335 ? 4.059 7.59 14.086 1 98.94 335 ILE B C 1
ATOM 5465 O O . ILE B 1 335 ? 5.008 6.809 13.977 1 98.94 335 ILE B O 1
ATOM 5469 N N . LEU B 1 336 ? 3.734 8.211 15.227 1 98.94 336 LEU B N 1
ATOM 5470 C CA . LEU B 1 336 ? 4.484 7.883 16.438 1 98.94 336 LEU B CA 1
ATOM 5471 C C . LEU B 1 336 ? 4.324 6.41 16.797 1 98.94 336 LEU B C 1
ATOM 5473 O O . LEU B 1 336 ? 5.273 5.77 17.234 1 98.94 336 LEU B O 1
ATOM 5477 N N . ALA B 1 337 ? 3.117 5.887 16.609 1 98.94 337 ALA B N 1
ATOM 5478 C CA . ALA B 1 337 ? 2.902 4.457 16.812 1 98.94 337 ALA B CA 1
ATOM 5479 C C . ALA B 1 337 ? 3.725 3.627 15.836 1 98.94 337 ALA B C 1
ATOM 5481 O O . ALA B 1 337 ? 4.23 2.559 16.188 1 98.94 337 ALA B O 1
ATOM 5482 N N . ALA B 1 338 ? 3.818 4.066 14.625 1 98.94 338 ALA B N 1
ATOM 5483 C CA . ALA B 1 338 ? 4.656 3.396 13.633 1 98.94 338 ALA B CA 1
ATOM 5484 C C . ALA B 1 338 ? 6.109 3.344 14.094 1 98.94 338 ALA B C 1
ATOM 5486 O O . ALA B 1 338 ? 6.77 2.309 13.977 1 98.94 338 ALA B O 1
ATOM 5487 N N . TYR B 1 339 ? 6.621 4.488 14.586 1 98.88 339 TYR B N 1
ATOM 5488 C CA . TYR B 1 339 ? 7.988 4.527 15.094 1 98.88 339 TYR B CA 1
ATOM 5489 C C . TYR B 1 339 ? 8.156 3.576 16.266 1 98.88 339 TYR B C 1
ATOM 5491 O O . TYR B 1 339 ? 9.156 2.854 16.359 1 98.88 339 TYR B O 1
ATOM 5499 N N . LYS B 1 340 ? 7.168 3.605 17.156 1 98.81 340 LYS B N 1
ATOM 5500 C CA . LYS B 1 340 ? 7.203 2.684 18.281 1 98.81 340 LYS B CA 1
ATOM 5501 C C . LYS B 1 340 ? 7.199 1.232 17.812 1 98.81 340 LYS B C 1
ATOM 5503 O O . LYS B 1 340 ? 7.93 0.397 18.359 1 98.81 340 LYS B O 1
ATOM 5508 N N . SER B 1 341 ? 6.383 0.944 16.859 1 98.88 341 SER B N 1
ATOM 5509 C CA . SER B 1 341 ? 6.332 -0.388 16.266 1 98.88 341 SER B CA 1
ATOM 5510 C C . SER B 1 341 ? 7.688 -0.786 15.688 1 98.88 341 SER B C 1
ATOM 5512 O O . SER B 1 341 ? 8.148 -1.91 15.891 1 98.88 341 SER B O 1
ATOM 5514 N N . ARG B 1 342 ? 8.312 0.088 14.984 1 98.19 342 ARG B N 1
ATOM 5515 C CA . ARG B 1 342 ? 9.633 -0.167 14.43 1 98.19 342 ARG B CA 1
ATOM 5516 C C . ARG B 1 342 ? 10.648 -0.441 15.531 1 98.19 342 ARG B C 1
ATOM 5518 O O . ARG B 1 342 ? 11.492 -1.328 15.398 1 98.19 342 ARG B O 1
ATOM 5525 N N . LEU B 1 343 ? 10.617 0.351 16.531 1 98.19 343 LEU B N 1
ATOM 5526 C CA . LEU B 1 343 ? 11.555 0.232 17.641 1 98.19 343 LEU B CA 1
ATOM 5527 C C . LEU B 1 343 ? 11.406 -1.119 18.344 1 98.19 343 LEU B C 1
ATOM 5529 O O . LEU B 1 343 ? 12.406 -1.782 18.625 1 98.19 343 LEU B O 1
ATOM 5533 N N . THR B 1 344 ? 10.109 -1.575 18.531 1 98.12 344 THR B N 1
ATOM 5534 C CA . THR B 1 344 ? 9.852 -2.756 19.359 1 98.12 344 THR B CA 1
ATOM 5535 C C . THR B 1 344 ? 9.758 -4.004 18.484 1 98.12 344 THR B C 1
ATOM 5537 O O . THR B 1 344 ? 9.883 -5.125 18.984 1 98.12 344 THR B O 1
ATOM 5540 N N . GLY B 1 345 ? 9.422 -3.805 17.219 1 98.06 345 GLY B N 1
ATOM 5541 C CA . GLY B 1 345 ? 9.172 -4.922 16.328 1 98.06 345 GLY B CA 1
ATOM 5542 C C . GLY B 1 345 ? 7.777 -5.5 16.469 1 98.06 345 GLY B C 1
ATOM 5543 O O . GLY B 1 345 ? 7.48 -6.559 15.914 1 98.06 345 GLY B O 1
ATOM 5544 N N . LEU B 1 346 ? 6.906 -4.781 17.203 1 98.69 346 LEU B N 1
ATOM 5545 C CA . LEU B 1 346 ? 5.586 -5.312 17.531 1 98.69 346 LEU B CA 1
ATOM 5546 C C . LEU B 1 346 ? 4.488 -4.348 17.109 1 98.69 346 LEU B C 1
ATOM 5548 O O . LEU B 1 346 ? 4.727 -3.146 16.969 1 98.69 346 LEU B O 1
ATOM 5552 N N . PRO B 1 347 ? 3.271 -4.922 16.828 1 98.81 347 PRO B N 1
ATOM 5553 C CA . PRO B 1 347 ? 2.148 -3.998 16.641 1 98.81 347 PRO B CA 1
ATOM 5554 C C . PRO B 1 347 ? 1.853 -3.18 17.906 1 98.81 347 PRO B C 1
ATOM 5556 O O . PRO B 1 347 ? 2.07 -3.656 19.016 1 98.81 347 PRO B O 1
ATOM 5559 N N . VAL B 1 348 ? 1.364 -1.981 17.703 1 98.88 348 VAL B N 1
ATOM 5560 C CA . VAL B 1 348 ? 1.043 -1.088 18.812 1 98.88 348 VAL B CA 1
ATOM 5561 C C . VAL B 1 348 ? -0.472 -0.95 18.938 1 98.88 348 VAL B C 1
ATOM 5563 O O . VAL B 1 348 ? -1.141 -0.478 18.016 1 98.88 348 VAL B O 1
ATOM 5566 N N . LYS B 1 349 ? -0.982 -1.315 20.047 1 98.62 349 LYS B N 1
ATOM 5567 C CA . LYS B 1 349 ? -2.404 -1.16 20.344 1 98.62 349 LYS B CA 1
ATOM 5568 C C . LYS B 1 349 ? -2.699 0.216 20.922 1 98.62 349 LYS B C 1
ATOM 5570 O O . LYS B 1 349 ? -1.937 0.718 21.75 1 98.62 349 LYS B O 1
ATOM 5575 N N . PHE B 1 350 ? -3.826 0.808 20.516 1 98.12 350 PHE B N 1
ATOM 5576 C CA . PHE B 1 350 ? -4.246 2.094 21.062 1 98.12 350 PHE B CA 1
ATOM 5577 C C . PHE B 1 350 ? -5.176 1.898 22.25 1 98.12 350 PHE B C 1
ATOM 5579 O O . PHE B 1 350 ? -5.992 0.972 22.266 1 98.12 350 PHE B O 1
ATOM 5586 N N . PRO B 1 351 ? -5.105 2.811 23.234 1 97.12 351 PRO B N 1
ATOM 5587 C CA . PRO B 1 351 ? -4.184 3.949 23.281 1 97.12 351 PRO B CA 1
ATOM 5588 C C . PRO B 1 351 ? -2.736 3.527 23.516 1 97.12 351 PRO B C 1
ATOM 5590 O O . PRO B 1 351 ? -2.471 2.627 24.312 1 97.12 351 PRO B O 1
ATOM 5593 N N . MET B 1 352 ? -1.81 4.117 22.844 1 96.69 352 MET B N 1
ATOM 5594 C CA . MET B 1 352 ? -0.432 3.639 22.797 1 96.69 352 MET B CA 1
ATOM 5595 C C . MET B 1 352 ? 0.367 4.172 23.984 1 96.69 352 MET B C 1
ATOM 5597 O O . MET B 1 352 ? 1.483 3.715 24.234 1 96.69 352 MET B O 1
ATOM 5601 N N . GLY B 1 353 ? -0.158 5.133 24.719 1 96 353 GLY B N 1
ATOM 5602 C CA . GLY B 1 353 ? 0.591 5.762 25.797 1 96 353 GLY B CA 1
ATOM 5603 C C . GLY B 1 353 ? 1.594 6.789 25.297 1 96 353 GLY B C 1
ATOM 5604 O O . GLY B 1 353 ? 1.415 7.379 24.234 1 96 353 GLY B O 1
ATOM 5605 N N . GLU B 1 354 ? 2.529 7.082 26.141 1 98.06 354 GLU B N 1
ATOM 5606 C CA . GLU B 1 354 ? 3.496 8.133 25.828 1 98.06 354 GLU B CA 1
ATOM 5607 C C . GLU B 1 354 ? 4.602 7.621 24.922 1 98.06 354 GLU B C 1
ATOM 5609 O O . GLU B 1 354 ? 5.145 6.535 25.141 1 98.06 354 GLU B O 1
ATOM 5614 N N . PHE B 1 355 ? 4.879 8.336 23.891 1 98.75 355 PHE B N 1
ATOM 5615 C CA . PHE B 1 355 ? 5.984 8.039 23 1 98.75 355 PHE B CA 1
ATOM 5616 C C . PHE B 1 355 ? 6.504 9.312 22.328 1 98.75 355 PHE B C 1
ATOM 5618 O O . PHE B 1 355 ? 5.727 10.227 22.047 1 98.75 355 PHE B O 1
ATOM 5625 N N . SER B 1 356 ? 7.793 9.391 22.125 1 98.69 356 SER B N 1
ATOM 5626 C CA . SER B 1 356 ? 8.477 10.523 21.5 1 98.69 356 SER B CA 1
ATOM 5627 C C . SER B 1 356 ? 9.461 10.055 20.438 1 98.69 356 SER B C 1
ATOM 5629 O O . SER B 1 356 ? 10.062 8.984 20.562 1 98.69 356 SER B O 1
ATOM 5631 N N . THR B 1 357 ? 9.625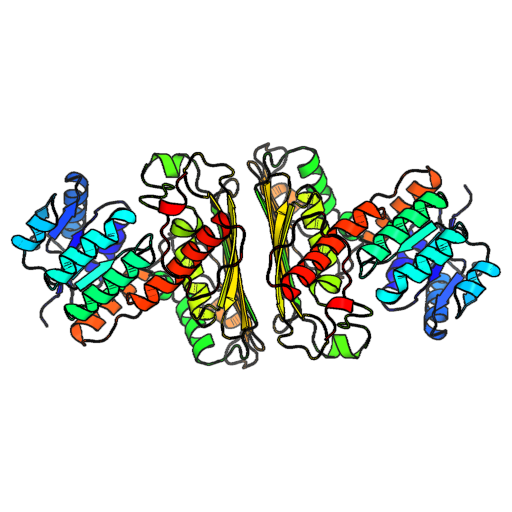 10.875 19.406 1 98.69 357 THR B N 1
ATOM 5632 C CA . THR B 1 357 ? 10.625 10.562 18.391 1 98.69 357 THR B CA 1
ATOM 5633 C C . THR B 1 357 ? 12.008 10.422 19.016 1 98.69 357 THR B C 1
ATOM 5635 O O . THR B 1 357 ? 12.867 9.711 18.5 1 98.69 357 THR B O 1
ATOM 5638 N N . MET B 1 358 ? 12.227 11.055 20.156 1 98.44 358 MET B N 1
ATOM 5639 C CA . MET B 1 358 ? 13.523 11.039 20.812 1 98.44 358 MET B CA 1
ATOM 5640 C C . MET B 1 358 ? 13.875 9.625 21.281 1 98.44 358 MET B C 1
ATOM 5642 O O . MET B 1 358 ? 15.047 9.312 21.5 1 98.44 358 MET B O 1
ATOM 5646 N N . GLN B 1 359 ? 12.906 8.766 21.469 1 98.25 359 GLN B N 1
ATOM 5647 C CA . GLN B 1 359 ? 13.156 7.387 21.859 1 98.25 359 GLN B CA 1
ATOM 5648 C C . GLN B 1 359 ? 13.766 6.59 20.703 1 98.25 359 GLN B C 1
ATOM 5650 O O . GLN B 1 359 ? 14.289 5.488 20.922 1 98.25 359 GLN B O 1
ATOM 5655 N N . MET B 1 360 ? 13.711 7.137 19.547 1 98.12 360 MET B N 1
ATOM 5656 C CA . MET B 1 360 ? 14.266 6.461 18.375 1 98.12 360 MET B CA 1
ATOM 5657 C C . MET B 1 360 ? 15.766 6.707 18.266 1 98.12 360 MET B C 1
ATOM 5659 O O . MET B 1 360 ? 16.453 6.062 17.469 1 98.12 360 MET B O 1
ATOM 5663 N N . LYS B 1 361 ? 16.125 7.781 19 1 92.25 361 LYS B N 1
ATOM 5664 C CA . LYS B 1 361 ? 17.547 8.133 18.938 1 92.25 361 LYS B CA 1
ATOM 5665 C C . LYS B 1 361 ? 18.406 7.051 19.578 1 92.25 361 LYS B C 1
ATOM 5667 O O . LYS B 1 361 ? 18.078 6.551 20.656 1 92.25 361 LYS B O 1
ATOM 5672 N N . LYS B 1 362 ? 19.312 6.574 19.031 1 76.25 362 LYS B N 1
ATOM 5673 C CA . LYS B 1 362 ? 20.25 5.566 19.5 1 76.25 362 LYS B CA 1
ATOM 5674 C C . LYS B 1 362 ? 21.312 6.188 20.422 1 76.25 362 LYS B C 1
ATOM 5676 O O . LYS B 1 362 ? 21.734 7.32 20.188 1 76.25 362 LYS B O 1
#

Organism: NCBI:txid1552

Sequence (724 aa):
MKKIRMAIIGCGRISYKHVEAIIQNKDEIELVAVCDVVEDNASAKKDEYIKKIGNNVDVKVYKDYKEMLEKVDIDMVSIATESGYHPEIAIYCMNKGKHALVEKPMALSTQDADRMIECANKNNVKLCVSHQNRFNEPIQKLRAAVEENRFGKLVNGTARILWNRNMGYYTQAPWRGTWELDGGTLMNQCIHNIDLLQWMMGGDIDTVYAQCGTFLRDIEAEDFGAIIIRFKNGAIGVVEGSACVYPKNLEETLSIFGENGTVAIGGIAVNAIETWRFADNKDTEEEILKQQKGDPDSVYGFGHTPLFKDMIDAINTNRQPLINGVEGKKGMSIILAAYKSRLTGLPVKFPMGEFSTMQMKKMKKIRMAIIGCGRISYKHVEAIIQNKDEIELVAVCDVVEDNASAKKDEYIKKIGNNVDVKVYKDYKEMLEKVDIDMVSIATESGYHPEIAIYCMNKGKHALVEKPMALSTQDADRMIECANKNNVKLCVSHQNRFNEPIQKLRAAVEENRFGKLVNGTARILWNRNMGYYTQAPWRGTWELDGGTLMNQCIHNIDLLQWMMGGDIDTVYAQCGTFLRDIEAEDFGAIIIRFKNGAIGVVEGSACVYPKNLEETLSIFGENGTVAIGGIAVNAIETWRFADNKDTEEEILKQQKGDPDSVYGFGHTPLFKDMIDAINTNRQPLINGVEGKKGMSIILAAYKSRLTGLPVKFPMGEFSTMQMKK

Foldseek 3Di:
DDAAEEEEEDLDDCCVLVLVLCLLVVVRHDYAEYEALPQVSRVVSVVVNCVRNHPPGHYYTYHDVVVVVVPDDHAEYEYDHFQLCLLVVLLVQVLSVHAYEYEPPSHQKPVSLVSNQVSCVVSLHFYFYPLLLCQFPVNVVLLVCLVVCLQPAWAEKEWEWFWADAQVNCVVPVLAQAQNGAAEQLRHPRLSSLLSRCSSNPLAWFKKAKDFADDPYDGLHTQWMWMWTAGPSGHIYIYTTHNHHPPGTDWTWMWTHHPFWTWIAIALASNATDDTGGNVPPDDRVRRNVPRDDGDPDNVPSRSNVQVVQSSVCRVVVHHGPGTSVSSVRSSQSVQQHLVCNVVVHMAGPVRPIGGSVVSGD/DDAAEEEEEDLDDCVVLVLVLCLLVVVRHDYAEYEALPQVSRVVSVVVNCVRNHVPGHYYTYHDVVVVVVPDDHAEYEYDHFQLCLLVVLLVQVLSVHAYEYEPPSHQKPVSLVSSQVSCVVSLHFYFYPLLLCQFPVNVVLLVCLVVCLQPAWAEKEWEWFWADAQVNCVVPVLAQAQNGAAEQLRHPRLSSLLSRCSSNPLAWFKKAKDFADDPYDGLHTQWMWMWTAGPSGHIYIYTTHNHHPPGTDWTWMWTHHPFWTWIAIALASNATDDTGGNVPPDDRVRRNVPGDDGDPDNVPSRSNVQVVQSSVCRVVVHHGPGTSVSSVRSSQSVQQHLVCNVVVHMAGPPRPIGGSVVSGD

Solvent-accessible surface area (backbone atoms only — not comparable to full-atom values): 36591 Å² total; per-residue (Å²): 127,88,53,43,29,28,32,40,37,28,40,52,88,68,34,59,53,55,51,50,22,40,62,77,40,49,84,53,28,44,73,42,33,29,16,13,80,52,51,68,39,12,48,50,50,48,50,54,46,37,70,71,76,38,84,87,64,75,57,44,73,33,56,43,63,72,60,43,63,72,74,41,91,62,47,29,36,37,41,48,56,59,30,50,51,36,40,64,55,48,40,55,42,22,74,72,57,19,25,36,37,28,38,64,46,53,40,61,28,49,56,48,44,50,52,40,43,51,42,20,60,74,50,72,37,55,42,32,32,55,57,28,65,64,59,31,66,56,42,42,53,49,49,51,39,53,76,68,49,51,25,58,60,60,47,37,34,37,26,39,33,35,26,44,58,57,68,68,61,37,66,76,39,74,54,48,26,26,44,70,32,50,26,22,30,52,48,64,72,30,32,62,47,45,33,50,46,38,62,71,70,68,64,46,65,36,36,27,31,31,52,66,42,59,80,84,60,98,52,75,28,31,35,33,37,38,38,42,33,35,28,66,87,67,23,37,37,40,36,42,26,36,29,56,36,31,90,44,64,75,49,25,37,45,32,46,34,10,64,29,13,26,36,29,27,20,50,82,55,43,50,30,67,75,41,51,41,55,72,80,62,85,64,48,42,69,60,56,55,69,66,55,65,77,71,68,94,47,69,73,60,75,11,46,40,56,46,49,50,42,44,52,49,14,65,76,66,70,49,78,32,93,34,19,47,74,62,45,42,48,33,53,49,54,48,53,33,26,52,50,6,47,75,70,65,38,62,35,52,56,84,72,68,78,51,45,40,61,74,71,59,128,126,87,53,43,30,28,30,40,37,28,38,51,86,67,34,60,53,55,51,50,22,42,62,77,40,48,85,52,29,45,72,43,33,29,16,13,81,53,51,68,39,12,49,51,50,47,49,54,47,37,70,73,78,39,84,88,65,74,56,46,74,30,56,42,64,70,60,43,62,74,74,42,88,60,48,31,38,36,40,48,55,59,30,49,50,36,38,64,54,49,40,55,42,22,75,72,59,19,26,35,38,30,37,64,47,52,41,60,28,48,57,48,43,51,51,42,42,50,42,21,59,75,50,72,38,56,40,31,31,55,58,28,65,66,61,32,65,55,41,43,54,50,50,48,40,53,75,68,49,50,24,59,59,61,47,38,35,36,26,38,32,35,26,44,57,57,66,69,61,38,66,76,40,75,52,49,26,26,44,71,32,51,24,22,29,52,48,65,71,32,31,62,47,44,33,51,45,39,62,69,68,68,63,48,64,36,35,28,31,34,52,65,41,59,79,84,60,98,52,76,26,32,35,32,38,39,37,43,34,33,28,67,89,66,23,38,36,40,37,42,24,33,29,58,36,31,90,43,64,74,48,28,37,45,34,46,35,10,65,28,13,27,37,30,28,19,51,82,56,44,50,31,68,75,41,52,40,53,75,80,62,87,64,47,42,68,58,54,55,69,65,54,66,78,74,67,94,48,68,74,61,76,11,47,41,57,46,50,50,42,43,53,49,14,66,76,66,71,48,79,32,92,34,19,47,72,62,44,42,49,33,53,48,53,49,53,33,25,51,49,6,46,76,72,66,38,60,35,52,54,84,71,68,76,52,45,41,60,74,71,59,126

Radius of gyration: 29.26 Å; Cα contacts (8 Å, |Δi|>4): 1763; chains: 2; bounding box: 48×100×66 Å

pLDDT: mean 95.89, std 6.86, range [56.12, 98.94]